Protein AF-A0A0U1D0I1-F1 (afdb_monomer_lite)

pLDDT: mean 71.62, std 20.47, range [20.83, 98.0]

Secondary structure (DSSP, 8-state):
-HHHHHHHHHHHHHHHHHHHHTTSS-HHHHHHHHHHHHHHHHHHHHHHHHHHHHHHHHHHHHHHHHHHHHHHHHHHHHH---HHHHHHHHHSPPGGGEEES-----TTPPPEEEE--SSS---EEEEETTEEEEEE--EEEEEE--TT-SSPEEEEEETTTTEEEEEET--EEEEEEETTEEEEEEEEEEEES--SS-SS-EEEE-TT----STT--S-HHHHB--S-EEE-GGG-STTSPPHHHHHHSEEEEEEEEEE---SS-SSS-EEEEEEEETTEEEEE---EEEEEEPPEE-TTS-EEE---EEEEETTTTEEEEPPTT--EEEEEEETTEEEEEEE-TT-PBP-B-TTSPBPPHHHHSB-GGGEEEEEE-TTSS-EEEEEE--GGGS-TT-EEEEEE-TT-TTS-B-TTSPBP-STTPPPEE-EEEEETTT--EEEEE--EEEEEETTEEEEEETTT-SS-EEEESS-EEEEEEEETTEEEEEEE--TTB-GGG-SSGGGG-EEEEE-----PPS-------------------------------------------------EEEEE-SEEEEE-S---TTS-EEEEEEE-HHHHHHHHTT--THHHHHHHHHHHHHHHTTTEEEE--TTTEEEETTEEEEEETTTTEEEEEETTSEEEEEEEETTEEEEEEEETTS-EEEEE---BS--HHHHHSGGG------------SSSHHHHHHHHS-HHHHH----------------

Radius of gyration: 38.82 Å; chains: 1; bounding box: 81×157×78 Å

Structure (mmCIF, N/CA/C/O backbone):
data_AF-A0A0U1D0I1-F1
#
_entry.id   AF-A0A0U1D0I1-F1
#
loop_
_atom_site.group_PDB
_atom_site.id
_atom_site.type_symbol
_atom_site.label_atom_id
_atom_site.label_alt_id
_atom_site.label_comp_id
_atom_site.label_asym_id
_atom_site.label_entity_id
_atom_site.label_seq_id
_atom_site.pdbx_PDB_ins_code
_atom_site.Cartn_x
_atom_site.Cartn_y
_atom_site.Cartn_z
_atom_site.occupancy
_atom_site.B_iso_or_equiv
_atom_site.auth_seq_id
_atom_site.auth_comp_id
_atom_site.auth_asym_id
_atom_site.auth_atom_id
_atom_site.pdbx_PDB_model_num
ATOM 1 N N . MET A 1 1 ? -3.174 -69.976 -3.940 1.00 59.50 1 MET A N 1
ATOM 2 C CA . MET A 1 1 ? -4.456 -69.662 -4.606 1.00 59.50 1 MET A CA 1
ATOM 3 C C . MET A 1 1 ? -4.276 -69.478 -6.118 1.00 59.50 1 MET A C 1
ATOM 5 O O . MET A 1 1 ? -4.795 -70.298 -6.853 1.00 59.50 1 MET A O 1
ATOM 9 N N . LEU A 1 2 ? -3.447 -68.541 -6.609 1.00 60.12 2 LEU A N 1
ATOM 10 C CA . LEU A 1 2 ? -3.150 -68.416 -8.058 1.00 60.12 2 LEU A CA 1
ATOM 11 C C . LEU A 1 2 ? -2.565 -69.691 -8.703 1.00 60.12 2 LEU A C 1
ATOM 13 O O . LEU A 1 2 ? -2.894 -70.015 -9.839 1.00 60.12 2 LEU A O 1
ATOM 17 N N . LYS A 1 3 ? -1.740 -70.445 -7.959 1.00 64.56 3 LYS A N 1
ATOM 18 C CA . LYS A 1 3 ? -1.194 -71.736 -8.410 1.00 64.56 3 LYS A CA 1
ATOM 19 C C . LYS A 1 3 ? -2.284 -72.798 -8.641 1.00 64.56 3 LYS A C 1
ATOM 21 O O . LYS A 1 3 ? -2.238 -73.474 -9.656 1.00 64.56 3 LYS A O 1
ATOM 26 N N . SER A 1 4 ? -3.299 -72.877 -7.771 1.00 72.12 4 SER A N 1
ATOM 27 C CA . SER A 1 4 ? -4.392 -73.849 -7.936 1.00 72.12 4 SER A CA 1
ATOM 28 C C . SER A 1 4 ? -5.373 -73.448 -9.040 1.00 72.12 4 SER A C 1
ATOM 30 O O . SER A 1 4 ? -5.923 -74.317 -9.701 1.00 72.12 4 SER A O 1
ATOM 32 N N . LEU A 1 5 ? -5.568 -72.144 -9.275 1.00 70.88 5 LEU A N 1
ATOM 33 C CA . LEU A 1 5 ? -6.369 -71.638 -10.399 1.00 70.88 5 LEU A CA 1
ATOM 34 C C . LEU A 1 5 ? -5.729 -71.980 -11.752 1.00 70.88 5 LEU A C 1
ATOM 36 O O . LEU A 1 5 ? -6.429 -72.353 -12.689 1.00 70.88 5 LEU A O 1
ATOM 40 N N . ARG A 1 6 ? -4.395 -71.907 -11.842 1.00 73.06 6 ARG A N 1
ATOM 41 C CA . ARG A 1 6 ? -3.652 -72.302 -13.046 1.00 73.06 6 ARG A CA 1
ATOM 42 C C . ARG A 1 6 ? -3.730 -73.810 -13.293 1.00 73.06 6 ARG A C 1
ATOM 44 O O . ARG A 1 6 ? -3.992 -74.234 -14.410 1.00 73.06 6 ARG A O 1
ATOM 51 N N . GLU A 1 7 ? -3.566 -74.611 -12.241 1.00 79.50 7 GLU A N 1
ATOM 52 C CA . GLU A 1 7 ? -3.716 -76.072 -12.312 1.00 79.50 7 GLU A CA 1
ATOM 53 C C . GLU A 1 7 ? -5.141 -76.478 -12.749 1.00 79.50 7 GLU A C 1
ATOM 55 O O . GLU A 1 7 ? -5.312 -77.417 -13.528 1.00 79.50 7 GLU A O 1
ATOM 60 N N . GLN A 1 8 ? -6.172 -75.740 -12.318 1.00 77.75 8 GLN A N 1
ATOM 61 C CA . GLN A 1 8 ? -7.556 -75.943 -12.763 1.00 77.75 8 GLN A CA 1
ATOM 62 C C . GLN A 1 8 ? -7.775 -75.579 -14.238 1.00 77.75 8 GLN A C 1
ATOM 64 O O . GLN A 1 8 ? -8.436 -76.342 -14.944 1.00 77.75 8 GLN A O 1
ATOM 69 N N . GLU A 1 9 ? -7.215 -74.464 -14.722 1.00 81.19 9 GLU A N 1
ATOM 70 C CA . GLU A 1 9 ? -7.277 -74.097 -16.146 1.00 81.19 9 GLU A CA 1
ATOM 71 C C . GLU A 1 9 ? -6.618 -75.176 -17.017 1.00 81.19 9 GLU A C 1
ATOM 73 O O . GLU A 1 9 ? -7.213 -75.651 -17.987 1.00 81.19 9 GLU A O 1
ATOM 78 N N . GLU A 1 10 ? -5.406 -75.596 -16.652 1.00 81.19 10 GLU A N 1
ATOM 79 C CA . GLU A 1 10 ? -4.642 -76.608 -17.386 1.00 81.19 10 GLU A CA 1
ATOM 80 C C . GLU A 1 10 ? -5.389 -77.951 -17.427 1.00 81.19 10 GLU A C 1
ATOM 82 O O . GLU A 1 10 ? -5.483 -78.568 -18.491 1.00 81.19 10 GLU A O 1
ATOM 87 N N . THR A 1 11 ? -6.015 -78.350 -16.315 1.00 85.00 11 THR A N 1
ATOM 88 C CA . THR A 1 11 ? -6.843 -79.566 -16.244 1.00 85.00 11 THR A CA 1
ATOM 89 C C . THR A 1 11 ? -8.072 -79.467 -17.152 1.00 85.00 11 THR A C 1
ATOM 91 O O . THR A 1 11 ? -8.322 -80.365 -17.953 1.00 85.00 11 THR A O 1
ATOM 94 N N . GLN A 1 12 ? -8.817 -78.357 -17.101 1.00 81.75 12 GLN A N 1
ATOM 95 C CA . GLN A 1 12 ? -10.022 -78.175 -17.922 1.00 81.75 12 GLN A CA 1
ATOM 96 C C . GLN A 1 12 ? -9.713 -78.145 -19.424 1.00 81.75 12 GLN A C 1
ATOM 98 O O . GLN A 1 12 ? -10.477 -78.686 -20.230 1.00 81.75 12 GLN A O 1
ATOM 103 N N . ARG A 1 13 ? -8.585 -77.540 -19.817 1.00 81.56 13 ARG A N 1
ATOM 104 C CA . ARG A 1 13 ? -8.133 -77.524 -21.217 1.00 81.56 13 ARG A CA 1
ATOM 105 C C . ARG A 1 13 ? -7.673 -78.905 -21.675 1.00 81.56 13 ARG A C 1
ATOM 107 O O . ARG A 1 13 ? -7.978 -79.293 -22.804 1.00 81.56 13 ARG A O 1
ATOM 114 N N . HIS A 1 14 ? -6.990 -79.654 -20.810 1.00 84.25 14 HIS A N 1
ATOM 115 C CA . HIS A 1 14 ? -6.584 -81.029 -21.094 1.00 84.25 14 HIS A CA 1
ATOM 116 C C . HIS A 1 14 ? -7.796 -81.955 -21.282 1.00 84.25 14 HIS A C 1
ATOM 118 O O . HIS A 1 14 ? -7.878 -82.661 -22.287 1.00 84.25 14 HIS A O 1
ATOM 124 N N . ASP A 1 15 ? -8.792 -81.875 -20.398 1.00 84.62 15 ASP A N 1
ATOM 125 C CA . ASP A 1 15 ? -10.026 -82.660 -20.510 1.00 84.62 15 ASP A CA 1
ATOM 126 C C . ASP A 1 15 ? -10.810 -82.329 -21.788 1.00 84.62 15 ASP A C 1
ATOM 128 O O . ASP A 1 15 ? -11.309 -83.228 -22.472 1.00 84.62 15 ASP A O 1
ATOM 132 N N . ALA A 1 16 ? -10.894 -81.045 -22.154 1.00 80.75 16 ALA A N 1
ATOM 133 C CA . ALA A 1 16 ? -11.527 -80.625 -23.403 1.00 80.75 16 ALA A CA 1
ATOM 134 C C . ALA A 1 16 ? -10.789 -81.185 -24.633 1.00 80.75 16 ALA A C 1
ATOM 136 O O . ALA A 1 16 ? -11.430 -81.616 -25.594 1.00 80.75 16 ALA A O 1
ATOM 137 N N . TYR A 1 17 ? -9.455 -81.217 -24.599 1.00 83.69 17 TYR A N 1
ATOM 138 C CA . TYR A 1 17 ? -8.638 -81.788 -25.668 1.00 83.69 17 TYR A CA 1
ATOM 139 C C . TYR A 1 17 ? -8.852 -83.302 -25.815 1.00 83.69 17 TYR A C 1
ATOM 141 O O . TYR A 1 17 ? -9.035 -83.794 -26.931 1.00 83.69 17 TYR A O 1
ATOM 149 N N . GLU A 1 18 ? -8.913 -84.042 -24.707 1.00 84.56 18 GLU A N 1
ATOM 150 C CA . GLU A 1 18 ? -9.157 -85.490 -24.729 1.00 84.56 18 GLU A CA 1
ATOM 151 C C . GLU A 1 18 ? -10.582 -85.850 -25.188 1.00 84.56 18 GLU A C 1
ATOM 153 O O . GLU A 1 18 ? -10.773 -86.870 -25.855 1.00 84.56 18 GLU A O 1
ATOM 158 N N . GLN A 1 19 ? -11.591 -85.026 -24.882 1.00 83.81 19 GLN A N 1
ATOM 159 C CA . GLN A 1 19 ? -12.956 -85.189 -25.418 1.00 83.81 19 GLN A CA 1
ATOM 160 C C . GLN A 1 19 ? -12.997 -84.956 -26.935 1.00 83.81 19 GLN A C 1
ATOM 162 O O . GLN A 1 19 ? -13.626 -85.717 -27.672 1.00 83.81 19 GLN A O 1
ATOM 167 N N . TYR A 1 20 ? -12.289 -83.932 -27.422 1.00 81.25 20 TYR A N 1
ATOM 168 C CA . TYR A 1 20 ? -12.196 -83.644 -28.854 1.00 81.25 20 TYR A CA 1
ATOM 169 C C . TYR A 1 20 ? -11.497 -84.769 -29.619 1.00 81.25 20 TYR A C 1
ATOM 171 O O . TYR A 1 20 ? -12.002 -85.247 -30.633 1.00 81.25 20 TYR A O 1
ATOM 179 N N . LYS A 1 21 ? -10.366 -85.250 -29.097 1.00 83.81 21 LYS A N 1
ATOM 180 C CA . LYS A 1 21 ? -9.589 -86.344 -29.693 1.00 83.81 21 LYS A CA 1
ATOM 181 C C . LYS A 1 21 ? -10.383 -87.651 -29.787 1.00 83.81 21 LYS A C 1
ATOM 183 O O . LYS A 1 21 ? -10.193 -88.408 -30.736 1.00 83.81 21 LYS A O 1
ATOM 188 N N . ARG A 1 22 ? -11.284 -87.905 -28.832 1.00 87.06 22 ARG A N 1
ATOM 189 C CA . ARG A 1 22 ? -12.217 -89.046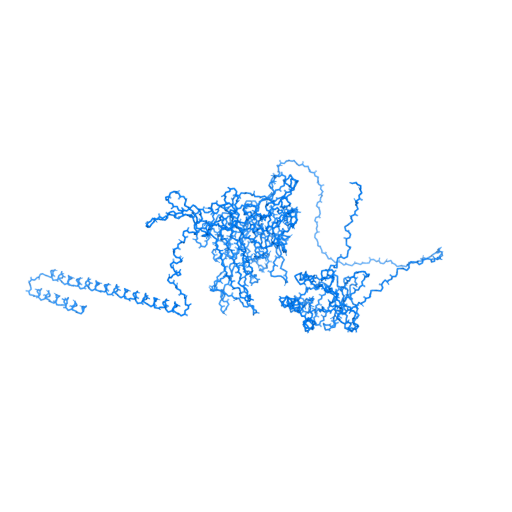 -28.840 1.00 87.06 22 ARG A CA 1
ATOM 190 C C . ARG A 1 22 ? -13.433 -88.853 -29.756 1.00 87.06 22 ARG A C 1
ATOM 192 O O . ARG A 1 22 ? -14.220 -89.782 -29.907 1.00 87.06 22 ARG A O 1
ATOM 199 N N . GLY A 1 23 ? -13.582 -87.684 -30.385 1.00 73.44 23 GLY A N 1
ATOM 200 C CA . GLY A 1 23 ? -14.716 -87.350 -31.252 1.00 73.44 23 GLY A CA 1
ATOM 201 C C . GLY A 1 23 ? -16.016 -87.056 -30.497 1.00 73.44 23 GLY A C 1
ATOM 202 O O . GLY A 1 23 ? -17.073 -86.981 -31.115 1.00 73.44 23 GLY A O 1
ATOM 203 N N . GLU A 1 24 ? -15.960 -86.889 -29.172 1.00 88.38 24 GLU A N 1
ATOM 204 C CA . GLU A 1 24 ? -17.136 -86.654 -28.319 1.00 88.38 24 GLU A CA 1
ATOM 205 C C . GLU A 1 24 ? -17.669 -85.219 -28.446 1.00 88.38 24 GLU A C 1
ATOM 207 O O . GLU A 1 24 ? -18.838 -84.949 -28.166 1.00 88.38 24 GLU A O 1
ATOM 212 N N . ILE A 1 25 ? -16.817 -84.284 -28.873 1.00 79.38 25 ILE A N 1
ATOM 213 C CA . ILE A 1 25 ? -17.166 -82.880 -29.107 1.00 79.38 25 ILE A CA 1
ATOM 214 C C . ILE A 1 25 ? -16.590 -82.392 -30.441 1.00 79.38 25 ILE A C 1
ATOM 216 O O . ILE A 1 25 ? -15.549 -82.870 -30.888 1.00 79.38 25 ILE A O 1
ATOM 220 N N . SER A 1 26 ? -17.254 -81.417 -31.072 1.00 81.81 26 SER A N 1
ATOM 221 C CA . SER A 1 26 ? -16.738 -80.752 -32.274 1.00 81.81 26 SER A CA 1
ATOM 222 C C . SER A 1 26 ? -15.538 -79.856 -31.952 1.00 81.81 26 SER A C 1
ATOM 224 O O . SER A 1 26 ? -15.344 -79.435 -30.808 1.00 81.81 26 SER A O 1
ATOM 226 N N . TYR A 1 27 ? -14.749 -79.520 -32.977 1.00 75.75 27 TYR A N 1
ATOM 227 C CA . TYR A 1 27 ? -13.619 -78.596 -32.838 1.00 75.75 27 TYR A CA 1
ATOM 228 C C . TYR A 1 27 ? -14.057 -77.223 -32.306 1.00 75.75 27 TYR A C 1
ATOM 230 O O . TYR A 1 27 ? -13.421 -76.673 -31.412 1.00 75.75 27 TYR A O 1
ATOM 238 N N . GLU A 1 28 ? -15.189 -76.704 -32.786 1.00 82.19 28 GLU A N 1
ATOM 239 C CA . GLU A 1 28 ? -15.762 -75.432 -32.324 1.00 82.19 28 GLU A CA 1
ATOM 240 C C . GLU A 1 28 ? -16.065 -75.470 -30.822 1.00 82.19 28 GLU A C 1
ATOM 242 O O . GLU A 1 28 ? -15.683 -74.563 -30.084 1.00 82.19 28 GLU A O 1
ATOM 247 N N . LYS A 1 29 ? -16.658 -76.570 -30.343 1.00 80.88 29 LYS A N 1
ATOM 248 C CA . LYS A 1 29 ? -16.994 -76.756 -28.926 1.00 80.88 29 LYS A CA 1
ATOM 249 C C . LYS A 1 29 ? -15.757 -76.977 -28.049 1.00 80.88 29 LYS A C 1
ATOM 251 O O . LYS A 1 29 ? -15.754 -76.608 -26.876 1.00 80.88 29 LYS A O 1
ATOM 256 N N . PHE A 1 30 ? -14.690 -77.552 -28.604 1.00 80.75 30 PHE A N 1
ATOM 257 C CA . PHE A 1 30 ? -13.381 -77.621 -27.951 1.00 80.75 30 PHE A CA 1
ATOM 258 C C . PHE A 1 30 ? -12.759 -76.232 -27.766 1.00 80.75 30 PHE A C 1
ATOM 260 O O . PHE A 1 30 ? -12.335 -75.898 -26.656 1.00 80.75 30 PHE A O 1
ATOM 267 N N . VAL A 1 31 ? -12.741 -75.418 -28.826 1.00 79.00 31 VAL A N 1
ATOM 268 C CA . VAL A 1 31 ? -12.220 -74.044 -28.788 1.00 79.00 31 VAL A CA 1
ATOM 269 C C . VAL A 1 31 ? -13.017 -73.199 -27.793 1.00 79.00 31 VAL A C 1
ATOM 271 O O . VAL A 1 31 ? -12.422 -72.502 -26.974 1.00 79.00 31 VAL A O 1
ATOM 274 N N . GLU A 1 32 ? -14.345 -73.321 -27.788 1.00 82.31 32 GLU A N 1
ATOM 275 C CA . GLU A 1 32 ? -15.226 -72.634 -26.837 1.00 82.31 32 GLU A CA 1
ATOM 276 C C . GLU A 1 32 ? -14.905 -72.997 -25.377 1.00 82.31 32 GLU A C 1
ATOM 278 O O . GLU A 1 32 ? -14.741 -72.107 -24.535 1.00 82.31 32 GLU A O 1
ATOM 283 N N . LYS A 1 33 ? -14.743 -74.293 -25.070 1.00 82.88 33 LYS A N 1
ATOM 284 C CA . LYS A 1 33 ? -14.368 -74.756 -23.722 1.00 82.88 33 LYS A CA 1
ATOM 285 C C . LYS A 1 33 ? -12.982 -74.261 -23.305 1.00 82.88 33 LYS A C 1
ATOM 287 O O . LYS A 1 33 ? -12.813 -73.825 -22.168 1.00 82.88 33 LYS A O 1
ATOM 292 N N . CYS A 1 34 ? -12.005 -74.295 -24.212 1.00 74.75 34 CYS A N 1
ATOM 293 C CA . CYS A 1 34 ? -10.654 -73.801 -23.940 1.00 74.75 34 CYS A CA 1
ATOM 294 C C . CYS A 1 34 ? -10.633 -72.293 -23.676 1.00 74.75 34 CYS A C 1
ATOM 296 O O . CYS A 1 34 ? -9.993 -71.852 -22.724 1.00 74.75 34 CYS A O 1
ATOM 298 N N . ASN A 1 35 ? -11.361 -71.517 -24.482 1.00 78.81 35 ASN A N 1
ATOM 299 C CA . ASN A 1 35 ? -11.471 -70.074 -24.297 1.00 78.81 35 ASN A CA 1
ATOM 300 C C . ASN A 1 35 ? -12.173 -69.744 -22.976 1.00 78.81 35 ASN A C 1
ATOM 302 O O . ASN A 1 35 ? -11.690 -68.898 -22.230 1.00 78.81 35 ASN A O 1
ATOM 306 N N . SER A 1 36 ? -13.247 -70.464 -22.640 1.00 76.56 36 SER A N 1
ATOM 307 C CA . SER A 1 36 ? -13.973 -70.279 -21.375 1.00 76.56 36 SER A CA 1
ATOM 308 C C . SER A 1 36 ? -13.090 -70.538 -20.150 1.00 76.56 36 SER A C 1
ATOM 310 O O . SER A 1 36 ? -13.133 -69.763 -19.194 1.00 76.56 36 SER A O 1
ATOM 312 N N . ALA A 1 37 ? -12.254 -71.584 -20.187 1.00 70.19 37 ALA A N 1
ATOM 313 C CA . ALA A 1 37 ? -11.308 -71.888 -19.112 1.00 70.19 37 ALA A CA 1
ATOM 314 C C . ALA A 1 37 ? -10.282 -70.754 -18.919 1.00 70.19 37 ALA A C 1
ATOM 316 O O . ALA A 1 37 ? -10.094 -70.273 -17.800 1.00 70.19 37 ALA A O 1
ATOM 317 N N . SER A 1 38 ? -9.685 -70.259 -20.009 1.00 72.06 38 SER A N 1
ATOM 318 C CA . SER A 1 38 ? -8.725 -69.148 -19.958 1.00 72.06 38 SER A CA 1
ATOM 319 C C . SER A 1 38 ? -9.370 -67.819 -19.539 1.00 72.06 38 SER A C 1
ATOM 321 O O . SER A 1 38 ? -8.767 -67.049 -18.789 1.00 72.06 38 SER A O 1
ATOM 323 N N . THR A 1 39 ? -10.611 -67.543 -19.958 1.00 72.94 39 THR A N 1
ATOM 324 C CA . THR A 1 39 ? -11.358 -66.349 -19.524 1.00 72.94 39 THR A CA 1
ATOM 325 C C . THR A 1 39 ? -11.674 -66.388 -18.027 1.00 72.94 39 THR A C 1
ATOM 327 O O . THR A 1 39 ? -11.508 -65.372 -17.351 1.00 72.94 39 THR A O 1
ATOM 330 N N . ASN A 1 40 ? -12.062 -67.545 -17.478 1.00 73.88 40 ASN A N 1
ATOM 331 C CA . ASN A 1 40 ? -12.292 -67.690 -16.037 1.00 73.88 40 ASN A CA 1
ATOM 332 C C . ASN A 1 40 ? -11.011 -67.478 -15.223 1.00 73.88 40 ASN A C 1
ATOM 334 O O . ASN A 1 40 ? -11.024 -66.683 -14.283 1.00 73.88 40 ASN A O 1
ATOM 338 N N . TYR A 1 41 ? -9.895 -68.101 -15.620 1.00 71.88 41 TYR A N 1
ATOM 339 C CA . TYR A 1 41 ? -8.601 -67.884 -14.965 1.00 71.88 41 TYR A CA 1
ATOM 340 C C . TYR A 1 41 ? -8.208 -66.400 -14.954 1.00 71.88 41 TYR A C 1
ATOM 342 O O . TYR A 1 41 ? -7.815 -65.863 -13.915 1.00 71.88 41 TYR A O 1
ATOM 350 N N . HIS A 1 42 ? -8.364 -65.714 -16.090 1.00 72.06 42 HIS A N 1
ATOM 351 C CA . HIS A 1 42 ? -8.025 -64.298 -16.206 1.00 72.06 42 HIS A CA 1
ATOM 352 C C . HIS A 1 42 ? -8.914 -63.407 -15.324 1.00 72.06 42 HIS A C 1
ATOM 354 O O . HIS A 1 42 ? -8.406 -62.545 -14.603 1.00 72.06 42 HIS A O 1
ATOM 360 N N . ASN A 1 43 ? -10.230 -63.633 -15.329 1.00 74.69 43 ASN A N 1
ATOM 361 C CA . ASN A 1 43 ? -11.176 -62.843 -14.539 1.00 74.69 43 ASN A CA 1
ATOM 362 C C . ASN A 1 43 ? -10.982 -63.048 -13.030 1.00 74.69 43 ASN A C 1
ATOM 364 O O . ASN A 1 43 ? -10.978 -62.083 -12.263 1.00 74.69 43 ASN A O 1
ATOM 368 N N . GLU A 1 44 ? -10.783 -64.291 -12.597 1.00 73.38 44 GLU A N 1
ATOM 369 C CA . GLU A 1 44 ? -10.622 -64.627 -11.183 1.00 73.38 44 GLU A CA 1
ATOM 370 C C . GLU A 1 44 ? -9.233 -64.233 -10.656 1.00 73.38 44 GLU A C 1
ATOM 372 O O . GLU A 1 44 ? -9.112 -63.709 -9.546 1.00 73.38 44 GLU A O 1
ATOM 377 N N . GLY A 1 45 ? -8.197 -64.354 -11.494 1.00 71.06 45 GLY A N 1
ATOM 378 C CA . GLY A 1 45 ? -6.862 -63.820 -11.227 1.00 71.06 45 GLY A CA 1
ATOM 379 C C . GLY A 1 45 ? -6.857 -62.297 -11.068 1.00 71.06 45 GLY A C 1
ATOM 380 O O . GLY A 1 45 ? -6.293 -61.788 -10.098 1.00 71.06 45 GLY A O 1
ATOM 381 N N . LYS A 1 46 ? -7.548 -61.567 -11.955 1.00 73.31 46 LYS A N 1
ATOM 382 C CA . LYS A 1 46 ? -7.697 -60.104 -11.866 1.00 73.31 46 LYS A CA 1
ATOM 383 C C . LYS A 1 46 ? -8.461 -59.680 -10.609 1.00 73.31 46 LYS A C 1
ATOM 385 O O . LYS A 1 46 ? -8.050 -58.745 -9.927 1.00 73.31 46 LYS A O 1
ATOM 390 N N . ARG A 1 47 ? -9.534 -60.394 -10.255 1.00 75.31 47 ARG A N 1
ATOM 391 C CA . ARG A 1 47 ? -10.304 -60.141 -9.026 1.00 75.31 47 ARG A CA 1
ATOM 392 C C . ARG A 1 47 ? -9.458 -60.339 -7.763 1.00 75.31 47 ARG A C 1
ATOM 394 O O . ARG A 1 47 ? -9.527 -59.513 -6.857 1.00 75.31 47 ARG A O 1
ATOM 401 N N . LEU A 1 48 ? -8.661 -61.407 -7.697 1.00 74.31 48 LEU A N 1
ATOM 402 C CA . LEU A 1 48 ? -7.768 -61.673 -6.561 1.00 74.31 48 LEU A CA 1
ATOM 403 C C . LEU A 1 48 ? -6.631 -60.654 -6.458 1.00 74.31 48 LEU A C 1
ATOM 405 O O . LEU A 1 48 ? -6.279 -60.247 -5.351 1.00 74.31 48 LEU A O 1
ATOM 409 N N . TYR A 1 49 ? -6.072 -60.237 -7.596 1.00 69.44 49 TYR A N 1
ATOM 410 C CA . TYR A 1 49 ? -5.053 -59.193 -7.651 1.00 69.44 49 TYR A CA 1
ATOM 411 C C . TYR A 1 49 ? -5.591 -57.870 -7.093 1.00 69.44 49 TYR A C 1
ATOM 413 O O . TYR A 1 49 ? -5.014 -57.344 -6.144 1.00 69.44 49 TYR A O 1
ATOM 421 N N . ASN A 1 50 ? -6.751 -57.414 -7.579 1.00 68.94 50 ASN A N 1
ATOM 422 C CA . ASN A 1 50 ? -7.394 -56.192 -7.092 1.00 68.94 50 ASN A CA 1
ATOM 423 C C . ASN A 1 50 ? -7.714 -56.271 -5.591 1.00 68.94 50 ASN A C 1
ATOM 425 O O . ASN A 1 50 ? -7.324 -55.389 -4.842 1.00 68.94 50 ASN A O 1
ATOM 429 N N . ALA A 1 51 ? -8.305 -57.374 -5.116 1.00 67.75 51 ALA A N 1
ATOM 430 C CA . ALA A 1 51 ? -8.617 -57.542 -3.693 1.00 67.75 51 ALA A CA 1
ATOM 431 C C . ALA A 1 51 ? -7.367 -57.538 -2.789 1.00 67.75 51 ALA A C 1
ATOM 433 O O . ALA A 1 51 ? -7.422 -57.116 -1.634 1.00 67.75 51 ALA A O 1
ATOM 434 N N . THR A 1 52 ? -6.230 -58.021 -3.297 1.00 68.75 52 THR A N 1
ATOM 435 C CA . THR A 1 52 ? -4.954 -57.987 -2.567 1.00 68.75 52 THR A CA 1
ATOM 436 C C . THR A 1 52 ? -4.369 -56.578 -2.555 1.00 68.75 52 THR A C 1
ATOM 438 O O . THR A 1 52 ? -3.817 -56.159 -1.540 1.00 68.75 52 THR A O 1
ATOM 441 N N . GLN A 1 53 ? -4.512 -55.845 -3.659 1.00 66.19 53 GLN A N 1
ATOM 442 C CA . GLN A 1 53 ? -4.066 -54.463 -3.785 1.00 66.19 53 GLN A CA 1
ATOM 443 C C . GLN A 1 53 ? -4.888 -53.528 -2.890 1.00 66.19 53 GLN A C 1
ATOM 445 O O . GLN A 1 53 ? -4.298 -52.738 -2.160 1.00 66.19 53 GLN A O 1
ATOM 450 N N . ASP A 1 54 ? -6.209 -53.700 -2.837 1.00 67.44 54 ASP A N 1
ATOM 451 C CA . ASP A 1 54 ? -7.096 -52.959 -1.931 1.00 67.44 54 ASP A CA 1
ATOM 452 C C . ASP A 1 54 ? -6.718 -53.214 -0.467 1.00 67.44 54 ASP A C 1
ATOM 454 O O . ASP A 1 54 ? -6.548 -52.281 0.314 1.00 67.44 54 ASP A O 1
ATOM 458 N N . LYS A 1 55 ? -6.483 -54.481 -0.103 1.00 68.56 55 LYS A N 1
ATOM 459 C CA . LYS A 1 55 ? -6.066 -54.857 1.253 1.00 68.56 55 LYS A CA 1
ATOM 460 C C . LYS A 1 55 ? -4.678 -54.322 1.617 1.00 68.56 55 LYS A C 1
ATOM 462 O O . LYS A 1 55 ? -4.444 -53.983 2.773 1.00 68.56 55 LYS A O 1
ATOM 467 N N . TYR A 1 56 ? -3.756 -54.267 0.656 1.00 62.47 56 TYR A N 1
ATOM 468 C CA . TYR A 1 56 ? -2.424 -53.695 0.852 1.00 62.47 56 TYR A CA 1
ATOM 469 C C . TYR A 1 56 ? -2.487 -52.180 1.060 1.00 62.47 56 TYR A C 1
ATOM 471 O O . TYR A 1 56 ? -1.843 -51.676 1.975 1.00 62.47 56 TYR A O 1
ATOM 479 N N . THR A 1 57 ? -3.284 -51.472 0.257 1.00 60.88 57 THR A N 1
ATOM 480 C CA . THR A 1 57 ? -3.533 -50.033 0.424 1.00 60.88 57 THR A CA 1
ATOM 481 C C . THR A 1 57 ? -4.142 -49.757 1.796 1.00 60.88 57 THR A C 1
ATOM 483 O O . THR A 1 57 ? -3.587 -48.975 2.554 1.00 60.88 57 THR A O 1
ATOM 486 N N . GLN A 1 58 ? -5.168 -50.516 2.185 1.00 69.94 58 GLN A N 1
ATOM 487 C CA . GLN A 1 58 ? -5.816 -50.380 3.490 1.00 69.94 58 GLN A CA 1
ATOM 488 C C . GLN A 1 58 ? -4.849 -50.621 4.667 1.00 69.94 58 GLN A C 1
ATOM 490 O O . GLN A 1 58 ? -4.842 -49.868 5.631 1.00 69.94 58 GLN A O 1
ATOM 495 N N . LEU A 1 59 ? -3.973 -51.630 4.573 1.00 66.00 59 LEU A N 1
ATOM 496 C CA . LEU A 1 59 ? -2.925 -51.887 5.572 1.00 66.00 59 LEU A CA 1
ATOM 497 C C . LEU A 1 59 ? -1.857 -50.788 5.627 1.00 66.00 59 LEU A C 1
ATOM 499 O O . LEU A 1 59 ? -1.305 -50.528 6.696 1.00 66.00 59 LEU A O 1
ATOM 503 N N . LYS A 1 60 ? -1.520 -50.195 4.480 1.00 59.19 60 LYS A N 1
ATOM 504 C CA . LYS A 1 60 ? -0.557 -49.096 4.383 1.00 59.19 60 LYS A CA 1
ATOM 505 C C . LYS A 1 60 ? -1.122 -47.833 5.033 1.00 59.19 60 LYS A C 1
ATOM 507 O O . LYS A 1 60 ? -0.395 -47.194 5.790 1.00 59.19 60 LYS A O 1
ATOM 512 N N . ASP A 1 61 ? -2.387 -47.528 4.771 1.00 64.50 61 ASP A N 1
ATOM 513 C CA . ASP A 1 61 ? -3.089 -46.379 5.343 1.00 64.50 61 ASP A CA 1
ATOM 514 C C . ASP A 1 61 ? -3.250 -46.558 6.864 1.00 64.50 61 ASP A C 1
ATOM 516 O O . ASP A 1 61 ? -2.801 -45.707 7.625 1.00 64.50 61 ASP A O 1
ATOM 520 N N . ASP A 1 62 ? -3.686 -47.738 7.331 1.00 74.00 62 ASP A N 1
ATOM 521 C CA . ASP A 1 62 ? -3.756 -48.074 8.766 1.00 74.00 62 ASP A CA 1
ATOM 522 C C . ASP A 1 62 ? -2.400 -47.931 9.492 1.00 74.00 62 ASP A C 1
ATOM 524 O O . ASP A 1 62 ? -2.337 -47.583 10.677 1.00 74.00 62 ASP A O 1
ATOM 528 N N . LEU A 1 63 ? -1.293 -48.277 8.823 1.00 62.53 63 LEU A N 1
ATOM 529 C CA . LEU A 1 63 ? 0.054 -48.174 9.390 1.00 62.53 63 LEU A CA 1
ATOM 530 C C . LEU A 1 63 ? 0.533 -46.719 9.441 1.00 62.53 63 LEU A C 1
ATOM 532 O O . LEU A 1 63 ? 1.196 -46.327 10.408 1.00 62.53 63 LEU A O 1
ATOM 536 N N . LEU A 1 64 ? 0.208 -45.937 8.411 1.00 60.16 64 LEU A N 1
ATOM 537 C CA . LEU A 1 64 ? 0.482 -44.507 8.354 1.00 60.16 64 LEU A CA 1
ATOM 538 C C . LEU A 1 64 ? -0.277 -43.783 9.471 1.00 60.16 64 LEU A C 1
ATOM 540 O O . LEU A 1 64 ? 0.362 -43.106 10.274 1.00 60.16 64 LEU A O 1
ATOM 544 N N . ASP A 1 65 ? -1.579 -44.033 9.608 1.00 70.94 65 ASP A N 1
ATOM 545 C CA . ASP A 1 65 ? -2.430 -43.446 10.650 1.00 70.94 65 ASP A CA 1
ATOM 546 C C . ASP A 1 65 ? -1.928 -43.795 12.053 1.00 70.94 65 ASP A C 1
ATOM 548 O O . ASP A 1 65 ? -1.803 -42.930 12.919 1.00 70.94 65 ASP A O 1
ATOM 552 N N . LYS A 1 66 ? -1.540 -45.055 12.292 1.00 73.31 66 LYS A N 1
ATOM 553 C CA . LYS A 1 66 ? -0.941 -45.459 13.578 1.00 73.31 66 LYS A CA 1
ATOM 554 C C . LYS A 1 66 ? 0.372 -44.744 13.872 1.00 73.31 66 LYS A C 1
ATOM 556 O O . LYS A 1 66 ? 0.632 -44.422 15.029 1.00 73.31 66 LYS A O 1
ATOM 561 N N . THR A 1 67 ? 1.203 -44.540 12.854 1.00 65.19 67 THR A N 1
ATOM 562 C CA . THR A 1 67 ? 2.510 -43.886 12.995 1.00 65.19 67 THR A CA 1
ATOM 563 C C . THR A 1 67 ? 2.339 -42.390 13.247 1.00 65.19 67 THR A C 1
ATOM 565 O O . THR A 1 67 ? 3.005 -41.848 14.127 1.00 65.19 67 THR A O 1
ATOM 568 N N . ILE A 1 68 ? 1.401 -41.747 12.543 1.00 66.69 68 ILE A N 1
ATOM 569 C CA . ILE A 1 68 ? 0.991 -40.362 12.787 1.00 66.69 68 ILE A CA 1
ATOM 570 C C . ILE A 1 68 ? 0.478 -40.235 14.223 1.00 66.69 68 ILE A C 1
ATOM 572 O O . ILE A 1 68 ? 1.062 -39.483 14.995 1.00 66.69 68 ILE A O 1
ATOM 576 N N . ASN A 1 69 ? -0.502 -41.040 14.640 1.00 74.00 69 ASN A N 1
ATOM 577 C CA . ASN A 1 69 ? -1.091 -40.963 15.985 1.00 74.00 69 ASN A CA 1
ATOM 578 C C . ASN A 1 69 ? -0.073 -41.223 17.107 1.00 74.00 69 ASN A C 1
ATOM 580 O O . ASN A 1 69 ? -0.106 -40.567 18.149 1.00 74.00 69 ASN A O 1
ATOM 584 N N . ALA A 1 70 ? 0.864 -42.155 16.905 1.00 75.38 70 ALA A N 1
ATOM 585 C CA . ALA A 1 70 ? 1.957 -42.380 17.849 1.00 75.38 70 ALA A CA 1
ATOM 586 C C . ALA A 1 70 ? 2.897 -41.164 17.939 1.00 75.38 70 ALA A C 1
ATOM 588 O O . ALA A 1 70 ? 3.284 -40.777 19.042 1.00 75.38 70 ALA A O 1
ATOM 589 N N . GLY A 1 71 ? 3.220 -40.541 16.800 1.00 69.19 71 GLY A N 1
ATOM 590 C CA . GLY A 1 71 ? 3.996 -39.302 16.738 1.00 69.19 71 GLY A CA 1
ATOM 591 C C . GLY A 1 71 ? 3.285 -38.127 17.413 1.00 69.19 71 GLY A C 1
ATOM 592 O O . GLY A 1 71 ? 3.890 -37.454 18.243 1.00 69.19 71 GLY A O 1
ATOM 593 N N . LEU A 1 72 ? 1.990 -37.929 17.141 1.00 71.50 72 LEU A N 1
ATOM 594 C CA . LEU A 1 72 ? 1.163 -36.887 17.767 1.00 71.50 72 LEU A CA 1
ATOM 595 C C . LEU A 1 72 ? 1.122 -37.056 19.291 1.00 71.50 72 LEU A C 1
ATOM 597 O O . LEU A 1 72 ? 1.339 -36.098 20.033 1.00 71.50 72 LEU A O 1
ATOM 601 N N . LYS A 1 73 ? 0.934 -38.291 19.772 1.00 78.19 73 LYS A N 1
ATOM 602 C CA . LYS A 1 73 ? 0.971 -38.603 21.206 1.00 78.19 73 LYS A CA 1
ATOM 603 C C . LYS A 1 73 ? 2.335 -38.301 21.827 1.00 78.19 73 LYS A C 1
ATOM 605 O O . LYS A 1 73 ? 2.396 -37.726 22.910 1.00 78.19 73 LYS A O 1
ATOM 610 N N . GLN A 1 74 ? 3.424 -38.652 21.145 1.00 76.88 74 GLN A N 1
ATOM 611 C CA . GLN A 1 74 ? 4.774 -38.362 21.621 1.00 76.88 74 GLN A CA 1
ATOM 612 C C . GLN A 1 74 ? 5.039 -36.852 21.696 1.00 76.88 74 GLN A C 1
ATOM 614 O O . GLN A 1 74 ? 5.608 -36.390 22.684 1.00 76.88 74 GLN A O 1
ATOM 619 N N . VAL A 1 75 ? 4.608 -36.076 20.698 1.00 67.81 75 VAL A N 1
ATOM 620 C CA . VAL A 1 75 ? 4.699 -34.604 20.698 1.00 67.81 75 VAL A CA 1
ATOM 621 C C . VAL A 1 75 ? 3.916 -34.017 21.875 1.00 67.81 75 VAL A C 1
ATOM 623 O O . VAL A 1 75 ? 4.459 -33.204 22.624 1.00 67.81 75 VAL A O 1
ATOM 626 N N . LYS A 1 76 ? 2.696 -34.501 22.124 1.00 78.31 76 LYS A N 1
ATOM 627 C CA . LYS A 1 76 ? 1.889 -34.100 23.284 1.00 78.31 76 LYS A CA 1
ATOM 628 C C . LYS A 1 76 ? 2.580 -34.408 24.611 1.00 78.31 76 LYS A C 1
ATOM 630 O O . LYS A 1 76 ? 2.629 -33.551 25.484 1.00 78.31 76 LYS A O 1
ATOM 635 N N . GLU A 1 77 ? 3.156 -35.597 24.765 1.00 79.69 77 GLU A N 1
ATOM 636 C CA . GLU A 1 77 ? 3.836 -36.005 26.003 1.00 79.69 77 GLU A CA 1
ATOM 637 C C . GLU A 1 77 ? 5.170 -35.276 26.234 1.00 79.69 77 GLU A C 1
ATOM 639 O O . GLU A 1 77 ? 5.535 -35.021 27.380 1.00 79.69 77 GLU A O 1
ATOM 644 N N . THR A 1 78 ? 5.909 -34.941 25.172 1.00 70.62 78 THR A N 1
ATOM 645 C CA . THR A 1 78 ? 7.258 -34.352 25.284 1.00 70.62 78 THR A CA 1
ATOM 646 C C . THR A 1 78 ? 7.275 -32.830 25.236 1.00 70.62 78 THR A C 1
ATOM 648 O O . THR A 1 78 ? 8.112 -32.217 25.895 1.00 70.62 78 THR A O 1
ATOM 651 N N . GLN A 1 79 ? 6.370 -32.219 24.473 1.00 67.00 79 GLN A N 1
ATOM 652 C CA . GLN A 1 79 ? 6.327 -30.773 24.241 1.00 67.00 79 GLN A CA 1
ATOM 653 C C . GLN A 1 79 ? 5.068 -30.117 24.816 1.00 67.00 79 GLN A C 1
ATOM 655 O O . GLN A 1 79 ? 4.962 -28.896 24.783 1.00 67.00 79 GLN A O 1
ATOM 660 N N . ASN A 1 80 ? 4.125 -30.899 25.361 1.00 78.25 80 ASN A N 1
ATOM 661 C CA . ASN A 1 80 ? 2.819 -30.417 25.821 1.00 78.25 80 ASN A CA 1
ATOM 662 C C . ASN A 1 80 ? 1.999 -29.730 24.707 1.00 78.25 80 ASN A C 1
ATOM 664 O O . ASN A 1 80 ? 1.192 -28.843 24.978 1.00 78.25 80 ASN A O 1
ATOM 668 N N . ILE A 1 81 ? 2.210 -30.141 23.450 1.00 63.16 81 ILE A N 1
ATOM 669 C CA . ILE A 1 81 ? 1.506 -29.624 22.269 1.00 63.16 81 ILE A CA 1
ATOM 670 C C . ILE A 1 81 ? 0.453 -30.645 21.832 1.00 63.16 81 ILE A C 1
ATOM 672 O O . ILE A 1 81 ? 0.779 -31.753 21.405 1.00 63.16 81 ILE A O 1
ATOM 676 N N . ASP A 1 82 ? -0.821 -30.274 21.937 1.00 73.88 82 ASP A N 1
ATOM 677 C CA . ASP A 1 82 ? -1.954 -31.127 21.583 1.00 73.88 82 ASP A CA 1
ATOM 678 C C . ASP A 1 82 ? -2.388 -30.882 20.135 1.00 73.88 82 ASP A C 1
ATOM 680 O O . ASP A 1 82 ? -3.321 -30.132 19.868 1.00 73.88 82 ASP A O 1
ATOM 684 N N . VAL A 1 83 ? -1.672 -31.488 19.189 1.00 59.94 83 VAL A N 1
ATOM 685 C CA . VAL A 1 83 ? -1.874 -31.251 17.750 1.00 59.94 83 VAL A CA 1
ATOM 686 C C . VAL A 1 83 ? -3.289 -31.622 17.289 1.00 59.94 83 VAL A C 1
ATOM 688 O O . VAL A 1 83 ? -3.825 -30.947 16.420 1.00 59.94 83 VAL A O 1
ATOM 691 N N . GLU A 1 84 ? -3.927 -32.641 17.877 1.00 64.50 84 GLU A N 1
ATOM 692 C CA . GLU A 1 84 ? -5.333 -32.970 17.575 1.00 64.50 84 GLU A CA 1
ATOM 693 C C . GLU A 1 84 ? -6.269 -31.838 17.999 1.00 64.50 84 GLU A C 1
ATOM 695 O O . GLU A 1 84 ? -7.083 -31.393 17.198 1.00 64.50 84 GLU A O 1
ATOM 700 N N . LYS A 1 85 ? -6.093 -31.305 19.214 1.00 62.84 85 LYS A N 1
ATOM 701 C CA . LYS A 1 85 ? -6.847 -30.140 19.694 1.00 62.84 85 LYS A CA 1
ATOM 702 C C . LYS A 1 85 ? -6.575 -28.899 18.845 1.00 62.84 85 LYS A C 1
ATOM 704 O O . LYS A 1 85 ? -7.505 -28.167 18.542 1.00 62.84 85 LYS A O 1
ATOM 709 N N . MET A 1 86 ? -5.328 -28.685 18.419 1.00 51.56 86 MET A N 1
ATOM 710 C CA . MET A 1 86 ? -4.978 -27.595 17.503 1.00 51.56 86 MET A CA 1
ATOM 711 C C . MET A 1 86 ? -5.668 -27.763 16.147 1.00 51.56 86 MET A C 1
ATOM 713 O O . MET A 1 86 ? -6.220 -26.803 15.632 1.00 51.56 86 MET A O 1
ATOM 717 N N . LEU A 1 87 ? -5.683 -28.969 15.573 1.00 53.06 87 LEU A N 1
ATOM 718 C CA . LEU A 1 87 ? -6.380 -29.247 14.314 1.00 53.06 87 LEU A CA 1
ATOM 719 C C . LEU A 1 87 ? -7.903 -29.106 14.461 1.00 53.06 87 LEU A C 1
ATOM 721 O O . LEU A 1 87 ? -8.547 -28.569 13.565 1.00 53.06 87 LEU A O 1
ATOM 725 N N . GLU A 1 88 ? -8.482 -29.533 15.585 1.00 54.50 88 GLU A N 1
ATOM 726 C CA . GLU A 1 88 ? -9.895 -29.295 15.904 1.00 54.50 88 GLU A CA 1
ATOM 727 C C . GLU A 1 88 ? -10.205 -27.797 16.029 1.00 54.50 88 GLU A C 1
ATOM 729 O O . GLU A 1 88 ? -11.203 -27.341 15.476 1.00 54.50 88 GLU A O 1
ATOM 734 N N . GLU A 1 89 ? -9.353 -27.018 16.697 1.00 47.72 89 GLU A N 1
ATOM 735 C CA . GLU A 1 89 ? -9.465 -25.553 16.785 1.00 47.72 89 GLU A CA 1
ATOM 736 C C . GLU A 1 89 ? -9.239 -24.870 15.422 1.00 47.72 89 GLU A C 1
ATOM 738 O O . GLU A 1 89 ? -9.832 -23.832 15.154 1.00 47.72 89 GLU A O 1
ATOM 743 N N . MET A 1 90 ? -8.447 -25.466 14.523 1.00 45.22 90 MET A N 1
ATOM 744 C CA . MET A 1 90 ? -8.237 -24.968 13.156 1.00 45.22 90 MET A CA 1
ATOM 745 C C . MET A 1 90 ? -9.418 -25.249 12.212 1.00 45.22 90 MET A C 1
ATOM 747 O O . MET A 1 90 ? -9.547 -24.576 11.190 1.00 45.22 90 MET A O 1
ATOM 751 N N . VAL A 1 91 ? -10.260 -26.246 12.509 1.00 55.69 91 VAL A N 1
ATOM 752 C CA . VAL A 1 91 ? -11.403 -26.647 11.662 1.00 55.69 91 VAL A CA 1
ATOM 753 C C . VAL A 1 91 ? -12.739 -26.135 12.218 1.00 55.69 91 VAL A C 1
ATOM 755 O O . VAL A 1 91 ? -13.678 -25.914 11.450 1.00 55.69 91 VAL A O 1
ATOM 758 N N . ASN A 1 92 ? -12.834 -25.912 13.531 1.00 63.91 92 ASN A N 1
ATOM 759 C CA . ASN A 1 92 ? -14.035 -25.408 14.190 1.00 63.91 92 ASN A CA 1
ATOM 760 C C . ASN A 1 92 ? -13.982 -23.886 14.352 1.00 63.91 92 ASN A C 1
ATOM 762 O O . ASN A 1 92 ? -13.103 -23.341 15.008 1.00 63.91 92 ASN A O 1
ATOM 766 N N . ILE A 1 93 ? -14.983 -23.198 13.812 1.00 67.19 93 ILE A N 1
ATOM 767 C CA . ILE A 1 93 ? -15.154 -21.760 14.015 1.00 67.19 93 ILE A CA 1
ATOM 768 C C . ILE A 1 93 ? -15.884 -21.554 15.343 1.00 67.19 93 ILE A C 1
ATOM 770 O O . ILE A 1 93 ? -17.029 -21.994 15.473 1.00 67.19 93 ILE A O 1
ATOM 774 N N . ASP A 1 94 ? -15.252 -20.878 16.310 1.00 70.50 94 ASP A N 1
ATOM 775 C CA . ASP A 1 94 ? -15.947 -20.429 17.521 1.00 70.50 94 ASP A CA 1
ATOM 776 C C . ASP A 1 94 ? -17.053 -19.436 17.112 1.00 70.50 94 ASP A C 1
ATOM 778 O O . ASP A 1 94 ? -16.759 -18.384 16.541 1.00 70.50 94 ASP A O 1
ATOM 782 N N . PRO A 1 95 ? -18.331 -19.731 17.393 1.00 70.25 95 PRO A N 1
ATOM 783 C CA . PRO A 1 95 ? -19.447 -18.850 17.071 1.00 70.25 95 PRO A CA 1
ATOM 784 C C . PRO A 1 95 ? -19.348 -17.447 17.685 1.00 70.25 95 PRO A C 1
ATOM 786 O O . PRO A 1 95 ? -19.968 -16.521 17.167 1.00 70.25 95 PRO A O 1
ATOM 789 N N . ASN A 1 96 ? -18.575 -17.269 18.762 1.00 67.50 96 ASN A N 1
ATOM 790 C CA . ASN A 1 96 ? -18.300 -15.954 19.352 1.00 67.50 96 ASN A CA 1
ATOM 791 C C . ASN A 1 96 ? -17.379 -15.086 18.475 1.00 67.50 96 ASN A C 1
ATOM 793 O O . ASN A 1 96 ? -17.330 -13.871 18.652 1.00 67.50 96 ASN A O 1
ATOM 797 N N . LEU A 1 97 ? -16.663 -15.691 17.522 1.00 68.81 97 LEU A N 1
ATOM 798 C CA . LEU A 1 97 ? -15.865 -14.989 16.512 1.00 68.81 97 LEU A CA 1
ATOM 799 C C . LEU A 1 97 ? -16.718 -14.518 15.325 1.00 68.81 97 LEU A C 1
ATOM 801 O O . LEU A 1 97 ? -16.181 -13.974 14.361 1.00 68.81 97 LEU A O 1
ATOM 805 N N . ILE A 1 98 ? -18.039 -14.724 15.379 1.00 73.00 98 ILE A N 1
ATOM 806 C CA . ILE A 1 98 ? -18.972 -14.241 14.369 1.00 73.00 98 ILE A CA 1
ATOM 807 C C . ILE A 1 98 ? -19.519 -12.884 14.817 1.00 73.00 98 ILE A C 1
ATOM 809 O O . ILE A 1 98 ? -20.260 -12.784 15.797 1.00 73.00 98 ILE A O 1
ATOM 813 N N . ARG A 1 99 ? -19.166 -11.826 14.088 1.00 68.94 99 ARG A N 1
ATOM 814 C CA . ARG A 1 99 ? -19.695 -10.476 14.293 1.00 68.94 99 ARG A CA 1
ATOM 815 C C . ARG A 1 99 ? -21.148 -10.427 13.820 1.00 68.94 99 ARG A C 1
ATOM 817 O O . ARG A 1 99 ? -21.437 -10.830 12.697 1.00 68.94 99 ARG A O 1
ATOM 824 N N . GLY A 1 100 ? -22.067 -9.969 14.669 1.00 65.75 100 GLY A N 1
ATOM 825 C CA . GLY A 1 100 ? -23.484 -9.839 14.321 1.00 65.75 100 GLY A CA 1
ATOM 826 C C . GLY A 1 100 ? -24.436 -10.267 15.436 1.00 65.75 100 GLY A C 1
ATOM 827 O O . GLY A 1 100 ? -24.099 -10.252 16.620 1.00 65.75 100 GLY A O 1
ATOM 828 N N . ALA A 1 101 ? -25.666 -10.620 15.058 1.00 59.66 101 ALA A N 1
ATOM 829 C CA . ALA A 1 101 ? -26.669 -11.089 16.008 1.00 59.66 101 ALA A CA 1
ATOM 830 C C . ALA A 1 101 ? -26.303 -12.480 16.546 1.00 59.66 101 ALA A C 1
ATOM 832 O O . ALA A 1 101 ? -25.742 -13.305 15.829 1.00 59.66 101 ALA A O 1
ATOM 833 N N . HIS A 1 102 ? -26.673 -12.766 17.799 1.00 66.50 102 HIS A N 1
ATOM 834 C CA . HIS A 1 102 ? -26.430 -14.074 18.404 1.00 66.50 102 HIS A CA 1
ATOM 835 C C . HIS A 1 102 ? -26.997 -15.200 17.528 1.00 66.50 102 HIS A C 1
ATOM 837 O O . HIS A 1 102 ? -28.209 -15.283 17.295 1.00 66.50 102 HIS A O 1
ATOM 843 N N . ILE A 1 103 ? -26.114 -16.077 17.053 1.00 68.50 103 ILE A N 1
ATOM 844 C CA . ILE A 1 103 ? -26.496 -17.203 16.212 1.00 68.50 103 ILE A CA 1
ATOM 845 C C . ILE A 1 103 ? -26.971 -18.331 17.113 1.00 68.50 103 ILE A C 1
ATOM 847 O O . ILE A 1 103 ? -26.198 -18.929 17.855 1.00 68.50 103 ILE A O 1
ATOM 851 N N . ASN A 1 104 ? -28.260 -18.650 17.022 1.00 67.50 104 ASN A N 1
ATOM 852 C CA . ASN A 1 104 ? -28.804 -19.812 17.703 1.00 67.50 104 ASN A CA 1
ATOM 853 C C . ASN A 1 104 ? -28.370 -21.084 16.961 1.00 67.50 104 ASN A C 1
ATOM 855 O O . ASN A 1 104 ? -28.924 -21.434 15.912 1.00 67.50 104 ASN A O 1
ATOM 859 N N . LEU A 1 105 ? -27.340 -21.740 17.487 1.00 69.00 105 LEU A N 1
ATOM 860 C CA . LEU A 1 105 ? -26.773 -22.947 16.901 1.00 69.00 105 LEU A CA 1
ATOM 861 C C . LEU A 1 105 ? -27.650 -24.147 17.230 1.00 69.00 105 LEU A C 1
ATOM 863 O O . LEU A 1 105 ? -28.017 -24.387 18.378 1.00 69.00 105 LEU A O 1
ATOM 867 N N . GLN A 1 106 ? -27.962 -24.923 16.199 1.00 74.75 106 GLN A N 1
ATOM 868 C CA . GLN A 1 106 ? -28.650 -26.198 16.326 1.00 74.75 106 GLN A CA 1
ATOM 869 C C . GLN A 1 106 ? -27.766 -27.272 15.712 1.00 74.75 106 GLN A C 1
ATOM 871 O O . GLN A 1 106 ? -27.273 -27.109 14.595 1.00 74.75 106 GLN A O 1
ATOM 876 N N . GLU A 1 107 ? -27.568 -28.363 16.443 1.00 76.56 107 GLU A N 1
ATOM 877 C CA . GLU A 1 107 ? -26.785 -29.499 15.968 1.00 76.56 107 GLU A CA 1
ATOM 878 C C . GLU A 1 107 ? -27.327 -30.003 14.618 1.00 76.56 107 GLU A C 1
ATOM 880 O O . GLU A 1 107 ? -28.535 -30.167 14.435 1.00 76.56 107 GLU A O 1
ATOM 885 N N . GLY A 1 108 ? -26.432 -30.200 13.646 1.00 75.62 108 GLY A N 1
ATOM 886 C CA . GLY A 1 108 ? -26.776 -30.646 12.292 1.00 75.62 108 GLY A CA 1
ATOM 887 C C . GLY A 1 108 ? -27.335 -29.567 11.355 1.00 75.62 108 GLY A C 1
ATOM 888 O O . GLY A 1 108 ? -27.588 -29.864 10.185 1.00 75.62 108 GLY A O 1
ATOM 889 N N . LYS A 1 109 ? -27.515 -28.320 11.813 1.00 80.94 109 LYS A N 1
ATOM 890 C CA . LYS A 1 109 ? -27.918 -27.206 10.944 1.00 80.94 109 LYS A CA 1
ATOM 891 C C . LYS A 1 109 ? -26.748 -26.769 10.060 1.00 80.94 109 LYS A C 1
ATOM 893 O O . LYS A 1 109 ? -25.665 -26.474 10.553 1.00 80.94 109 LYS A O 1
ATOM 898 N N . VAL A 1 110 ? -26.983 -26.713 8.750 1.00 80.88 110 VAL A N 1
ATOM 899 C CA . VAL A 1 110 ? -25.991 -26.276 7.758 1.00 80.88 110 VAL A CA 1
ATOM 900 C C . VAL A 1 110 ? -26.245 -24.817 7.400 1.00 80.88 110 VAL A C 1
ATOM 902 O O . VAL A 1 110 ? -27.354 -24.462 7.001 1.00 80.88 110 VAL A O 1
ATOM 905 N N . PHE A 1 111 ? -25.210 -23.989 7.514 1.00 82.81 111 PHE A N 1
ATOM 906 C CA . PHE A 1 111 ? -25.222 -22.593 7.081 1.00 82.81 111 PHE A CA 1
ATOM 907 C C . PHE A 1 111 ? -24.493 -22.444 5.745 1.00 82.81 111 PHE A C 1
ATOM 909 O O . PHE A 1 111 ? -23.610 -23.236 5.415 1.00 82.81 111 PHE A O 1
ATOM 916 N N . SER A 1 112 ? -24.852 -21.422 4.973 1.00 84.12 112 SER A N 1
ATOM 917 C CA . SER A 1 112 ? -24.117 -21.061 3.754 1.00 84.12 112 SER A CA 1
ATOM 918 C C . SER A 1 112 ? -23.166 -19.900 4.020 1.00 84.12 112 SER A C 1
ATOM 920 O O . SER A 1 112 ? -23.499 -19.009 4.797 1.00 84.12 112 SER A O 1
ATOM 922 N N . ILE A 1 113 ? -22.012 -19.891 3.352 1.00 84.06 113 ILE A N 1
ATOM 923 C CA . ILE A 1 113 ? -21.015 -18.818 3.439 1.00 84.06 113 ILE A CA 1
ATOM 924 C C . ILE A 1 113 ? -20.957 -18.092 2.094 1.00 84.06 113 ILE A C 1
ATOM 926 O O . ILE A 1 113 ? -21.036 -18.732 1.042 1.00 84.06 113 ILE A O 1
ATOM 930 N N . LYS A 1 114 ? -20.830 -16.764 2.123 1.00 82.38 114 LYS A N 1
ATOM 931 C CA . LYS A 1 114 ? -20.618 -15.928 0.934 1.00 82.38 114 LYS A CA 1
ATOM 932 C C . LYS A 1 114 ? -19.485 -14.937 1.189 1.00 82.38 114 LYS A C 1
ATOM 934 O O . LYS A 1 114 ? -19.455 -14.320 2.249 1.00 82.38 114 LYS A O 1
ATOM 939 N N . ALA A 1 115 ? -18.609 -14.766 0.203 1.00 82.12 115 ALA A N 1
ATOM 940 C CA . ALA A 1 115 ? -17.692 -13.634 0.127 1.00 82.12 115 ALA A CA 1
ATOM 941 C C . ALA A 1 115 ? -18.399 -12.509 -0.637 1.00 82.12 115 ALA A C 1
ATOM 943 O O . ALA A 1 115 ? -18.882 -12.747 -1.746 1.00 82.12 115 ALA A O 1
ATOM 944 N N . LEU A 1 116 ? -18.546 -11.340 -0.014 1.00 74.88 116 LEU A N 1
ATOM 945 C CA . LEU A 1 116 ? -19.358 -10.240 -0.557 1.00 74.88 116 LEU A CA 1
ATOM 946 C C . LEU A 1 116 ? -18.543 -9.012 -0.975 1.00 74.88 116 LEU A C 1
ATOM 948 O O . LEU A 1 116 ? -19.124 -8.112 -1.569 1.00 74.88 116 LEU A O 1
ATOM 952 N N . GLY A 1 117 ? -17.242 -8.976 -0.675 1.00 79.75 117 GLY A N 1
ATOM 953 C CA . GLY A 1 117 ? -16.401 -7.825 -0.992 1.00 79.75 117 GLY A CA 1
ATOM 954 C C . GLY A 1 117 ? -16.086 -7.677 -2.484 1.00 79.75 117 GLY A C 1
ATOM 955 O O . GLY A 1 117 ? -16.047 -8.665 -3.225 1.00 79.75 117 GLY A O 1
ATOM 956 N N . HIS A 1 118 ? -15.847 -6.440 -2.917 1.00 79.06 118 HIS A N 1
ATOM 957 C CA . HIS A 1 118 ? -15.511 -6.063 -4.289 1.00 79.06 118 HIS A CA 1
ATOM 958 C C . HIS A 1 118 ? -13.987 -5.918 -4.465 1.00 79.06 118 HIS A C 1
ATOM 960 O O . HIS A 1 118 ? -13.485 -4.842 -4.759 1.00 79.06 118 HIS A O 1
ATOM 966 N N . GLY A 1 119 ? -13.257 -7.029 -4.344 1.00 82.94 119 GLY A N 1
ATOM 967 C CA . GLY A 1 119 ? -11.805 -7.085 -4.528 1.00 82.94 119 GLY A CA 1
ATOM 968 C C . GLY A 1 119 ? -11.257 -8.495 -4.293 1.00 82.94 119 GLY A C 1
ATOM 969 O O . GLY A 1 119 ? -12.018 -9.457 -4.171 1.00 82.94 119 GLY A O 1
ATOM 970 N N . ASP A 1 120 ? -9.935 -8.624 -4.188 1.00 81.94 120 ASP A N 1
ATOM 971 C CA . ASP A 1 120 ? -9.255 -9.898 -3.907 1.00 81.94 120 ASP A CA 1
ATOM 972 C C . ASP A 1 120 ? -9.404 -10.339 -2.435 1.00 81.94 120 ASP A C 1
ATOM 974 O O . ASP A 1 120 ? -9.147 -11.498 -2.101 1.00 81.94 120 ASP A O 1
ATOM 978 N N . MET A 1 121 ? -9.829 -9.436 -1.542 1.00 82.00 121 MET A N 1
ATOM 979 C CA . MET A 1 121 ? -10.130 -9.719 -0.133 1.00 82.00 121 MET A CA 1
ATOM 980 C C . MET A 1 121 ? -11.483 -9.121 0.253 1.00 82.00 121 MET A C 1
ATOM 982 O O . MET A 1 121 ? -11.757 -7.967 -0.063 1.00 82.00 121 MET A O 1
ATOM 986 N N . GLY A 1 122 ? -12.292 -9.877 0.995 1.00 82.75 122 GLY A N 1
ATOM 987 C CA . GLY A 1 122 ? -13.587 -9.426 1.502 1.00 82.75 122 GLY A CA 1
ATOM 988 C C . GLY A 1 122 ? -14.082 -10.295 2.654 1.00 82.75 122 GLY A C 1
ATOM 989 O O . GLY A 1 122 ? -13.556 -11.388 2.887 1.00 82.75 122 GLY A O 1
ATOM 990 N N . ALA A 1 123 ? -15.095 -9.820 3.378 1.00 83.75 123 ALA A N 1
ATOM 991 C CA . ALA A 1 123 ? -15.636 -10.554 4.516 1.00 83.75 123 ALA A CA 1
ATOM 992 C C . ALA A 1 123 ? -16.333 -11.854 4.109 1.00 83.75 123 ALA A C 1
ATOM 994 O O . ALA A 1 123 ? -17.043 -11.943 3.100 1.00 83.75 123 ALA A O 1
ATOM 995 N N . LEU A 1 124 ? -16.183 -12.855 4.975 1.00 84.69 124 LEU A N 1
ATOM 996 C CA . LEU A 1 124 ? -16.910 -14.114 4.899 1.00 84.69 124 LEU A CA 1
ATOM 997 C C . LEU A 1 124 ? -18.177 -14.012 5.745 1.00 84.69 124 LEU A C 1
ATOM 999 O O . LEU A 1 124 ? -18.157 -14.143 6.967 1.00 84.69 124 LEU A O 1
ATOM 1003 N N . SER A 1 125 ? -19.296 -13.784 5.069 1.00 84.44 125 SER A N 1
ATOM 1004 C CA . SER A 1 125 ? -20.616 -13.679 5.685 1.00 84.44 125 SER A CA 1
ATOM 1005 C C . SER A 1 125 ? -21.291 -15.046 5.794 1.00 84.44 125 SER A C 1
ATOM 1007 O O . SER A 1 125 ? -21.310 -15.820 4.833 1.00 84.44 125 SER A O 1
ATOM 1009 N N . ILE A 1 126 ? -21.912 -15.317 6.938 1.00 83.88 126 ILE A N 1
ATOM 1010 C CA . ILE A 1 126 ? -22.666 -16.541 7.230 1.00 83.88 126 ILE A CA 1
ATOM 1011 C C . ILE A 1 126 ? -24.161 -16.274 7.056 1.00 83.88 126 ILE A C 1
ATOM 1013 O O . ILE A 1 126 ? -24.682 -15.252 7.500 1.00 83.88 126 ILE A O 1
ATOM 1017 N N . TYR A 1 127 ? -24.864 -17.218 6.437 1.00 84.56 127 TYR A N 1
ATOM 1018 C CA . TYR A 1 127 ? -26.280 -17.123 6.101 1.00 84.56 127 TYR A CA 1
ATOM 1019 C C . TYR A 1 127 ? -27.079 -18.359 6.527 1.00 84.56 127 TYR A C 1
ATOM 1021 O O . TYR A 1 127 ? -26.636 -19.496 6.342 1.00 84.56 127 TYR A O 1
ATOM 1029 N N . ASP A 1 128 ? -28.311 -18.124 6.982 1.00 86.12 128 ASP A N 1
ATOM 1030 C CA . ASP A 1 128 ? -29.387 -19.117 7.075 1.00 86.12 128 ASP A CA 1
ATOM 1031 C C . ASP A 1 128 ? -30.384 -18.877 5.933 1.00 86.12 128 ASP A C 1
ATOM 1033 O O . ASP A 1 128 ? -31.193 -17.942 5.961 1.00 86.12 128 ASP A O 1
ATOM 1037 N N . GLY A 1 129 ? -30.266 -19.666 4.864 1.00 84.62 129 GLY A N 1
ATOM 1038 C CA . GLY A 1 129 ? -30.967 -19.400 3.610 1.00 84.62 129 GLY A CA 1
ATOM 1039 C C . GLY A 1 129 ? -30.554 -18.049 3.009 1.00 84.62 129 GLY A C 1
ATOM 1040 O O . GLY A 1 129 ? -29.424 -17.881 2.559 1.00 84.62 129 GLY A O 1
ATOM 1041 N N . ASN A 1 130 ? -31.475 -17.081 2.996 1.00 86.06 130 ASN A N 1
ATOM 1042 C CA . ASN A 1 130 ? -31.226 -15.725 2.486 1.00 86.06 130 ASN A CA 1
ATOM 1043 C C . ASN A 1 130 ? -30.947 -14.694 3.592 1.00 86.06 130 ASN A C 1
ATOM 1045 O O . ASN A 1 130 ? -30.677 -13.535 3.283 1.00 86.06 130 ASN A O 1
ATOM 1049 N N . THR A 1 131 ? -31.003 -15.096 4.862 1.00 85.19 131 THR A N 1
ATOM 1050 C CA . THR A 1 131 ? -30.801 -14.200 6.004 1.00 85.19 131 THR A CA 1
ATOM 1051 C C . THR A 1 131 ? -29.337 -14.215 6.420 1.00 85.19 131 THR A C 1
ATOM 1053 O O . THR A 1 131 ? -28.827 -15.272 6.788 1.00 85.19 131 THR A O 1
ATOM 1056 N N . LYS A 1 132 ? -28.662 -13.059 6.376 1.00 84.44 132 LYS A N 1
ATOM 1057 C CA . LYS A 1 132 ? -27.301 -12.900 6.913 1.00 84.44 132 LYS A CA 1
ATOM 1058 C C . LYS A 1 132 ? -27.367 -12.999 8.437 1.00 84.44 132 LYS A C 1
ATOM 1060 O O . LYS A 1 132 ? -28.148 -12.287 9.063 1.00 84.44 132 LYS A O 1
ATOM 1065 N N . LEU A 1 133 ? -26.601 -13.919 9.007 1.00 79.75 133 LEU A N 1
ATOM 1066 C CA . LEU A 1 133 ? -26.515 -14.141 10.450 1.00 79.75 133 LEU A CA 1
ATOM 1067 C C . LEU A 1 133 ? -25.399 -13.310 11.085 1.00 79.75 133 LEU A C 1
ATOM 1069 O O . LEU A 1 133 ? -25.561 -12.811 12.193 1.00 79.75 133 LEU A O 1
ATOM 1073 N N . GLY A 1 134 ? -24.290 -13.166 10.365 1.00 79.38 134 GLY A N 1
ATOM 1074 C CA . GLY A 1 134 ? -23.112 -12.441 10.812 1.00 79.38 134 GLY A CA 1
ATOM 1075 C C . GLY A 1 134 ? -21.925 -12.679 9.887 1.00 79.38 134 GLY A C 1
ATOM 1076 O O . GLY A 1 134 ? -22.082 -13.236 8.797 1.00 79.38 134 GLY A O 1
ATOM 1077 N N . GLU A 1 135 ? -20.747 -12.268 10.327 1.00 82.50 135 GLU A N 1
ATOM 1078 C CA . GLU A 1 135 ? -19.494 -12.307 9.572 1.00 82.50 135 GLU A CA 1
ATOM 1079 C C . GLU A 1 135 ? -18.385 -12.932 10.399 1.00 82.50 135 GLU A C 1
ATOM 1081 O O . GLU A 1 135 ? -18.294 -12.689 11.599 1.00 82.50 135 GLU A O 1
ATOM 1086 N N . LEU A 1 136 ? -17.527 -13.726 9.765 1.00 80.69 136 LEU A N 1
ATOM 1087 C CA . LEU A 1 136 ? -16.307 -14.190 10.413 1.00 80.69 136 LEU A CA 1
ATOM 1088 C C . LEU A 1 136 ? -15.401 -12.997 10.703 1.00 80.69 136 LEU A C 1
ATOM 1090 O O . LEU A 1 136 ? -15.156 -12.180 9.815 1.00 80.69 136 LEU A O 1
ATOM 1094 N N . SER A 1 137 ? -14.912 -12.914 11.939 1.00 78.69 137 SER A N 1
ATOM 1095 C CA . SER A 1 137 ? -13.985 -11.863 12.343 1.00 78.69 137 SER A CA 1
ATOM 1096 C C . SER A 1 137 ? -12.737 -11.854 11.454 1.00 78.69 137 SER A C 1
ATOM 1098 O O . SER A 1 137 ? -12.129 -12.895 11.207 1.00 78.69 137 SER A O 1
ATOM 1100 N N . SER A 1 138 ? -12.366 -10.661 10.987 1.00 81.12 138 SER A N 1
ATOM 1101 C CA . SER A 1 138 ? -11.099 -10.378 10.303 1.00 81.12 138 SER A CA 1
ATOM 1102 C C . SER A 1 138 ? -10.011 -9.864 11.247 1.00 81.12 138 SER A C 1
ATOM 1104 O O . SER A 1 138 ? -8.928 -9.495 10.793 1.00 81.12 138 SER A O 1
ATOM 1106 N N . GLU A 1 139 ? -10.320 -9.808 12.541 1.00 82.38 139 GLU A N 1
ATOM 1107 C CA . GLU A 1 139 ? -9.498 -9.204 13.578 1.00 82.38 139 GLU A CA 1
ATOM 1108 C C . GLU A 1 139 ? -8.780 -10.296 14.373 1.00 82.38 139 GLU A C 1
ATOM 1110 O O . GLU A 1 139 ? -9.349 -11.346 14.682 1.00 82.38 139 GLU A O 1
ATOM 1115 N N . SER A 1 140 ? -7.531 -10.043 14.749 1.00 80.06 140 SER A N 1
ATOM 1116 C CA . SER A 1 140 ? -6.779 -10.923 15.637 1.00 80.06 140 SER A CA 1
ATOM 1117 C C . SER A 1 140 ? -5.876 -10.118 16.564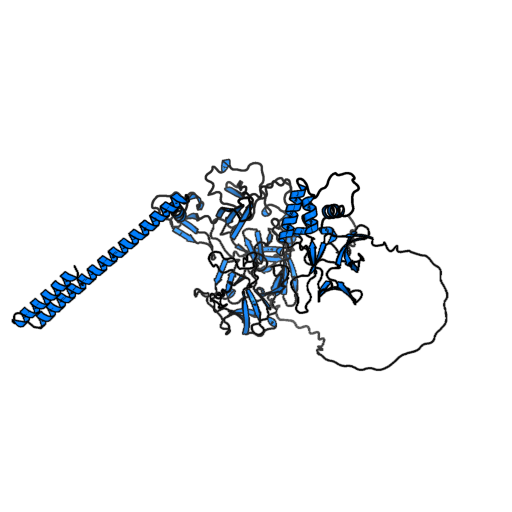 1.00 80.06 140 SER A C 1
ATOM 1119 O O . SER A 1 140 ? -5.316 -9.099 16.174 1.00 80.06 140 SER A O 1
ATOM 1121 N N . GLY A 1 141 ? -5.748 -10.574 17.810 1.00 81.00 141 GLY A N 1
ATOM 1122 C CA . GLY A 1 141 ? -4.859 -9.984 18.804 1.00 81.00 141 GLY A CA 1
ATOM 1123 C C . GLY A 1 141 ? -4.024 -11.069 19.467 1.00 81.00 141 GLY A C 1
ATOM 1124 O O . GLY A 1 141 ? -4.580 -12.042 19.980 1.00 81.00 141 GLY A O 1
ATOM 1125 N N . PHE A 1 142 ? -2.703 -10.926 19.463 1.00 81.31 142 PHE A N 1
ATOM 1126 C CA . PHE A 1 142 ? -1.796 -11.920 20.036 1.00 81.31 142 PHE A CA 1
ATOM 1127 C C . PHE A 1 142 ? -0.530 -11.282 20.606 1.00 81.31 142 PHE A C 1
ATOM 1129 O O . PHE A 1 142 ? -0.091 -10.216 20.183 1.00 81.31 142 PHE A O 1
ATOM 1136 N N . PHE A 1 143 ? 0.077 -11.956 21.582 1.00 80.00 143 PHE A N 1
ATOM 1137 C CA . PHE A 1 143 ? 1.388 -11.582 22.100 1.00 80.00 143 PHE A CA 1
ATOM 1138 C C . PHE A 1 143 ? 2.479 -12.261 21.279 1.00 80.00 143 PHE A C 1
ATOM 1140 O O . PHE A 1 143 ? 2.425 -13.466 21.022 1.00 80.00 143 PHE A O 1
ATOM 1147 N N . LYS A 1 144 ? 3.478 -11.483 20.874 1.00 78.50 144 LYS A N 1
ATOM 1148 C CA . LYS A 1 144 ? 4.653 -11.954 20.151 1.00 78.50 144 LYS A CA 1
ATOM 1149 C C . LYS A 1 144 ? 5.905 -11.501 20.888 1.00 78.50 144 LYS A C 1
ATOM 1151 O O . LYS A 1 144 ? 6.092 -10.315 21.139 1.00 78.50 144 LYS A O 1
ATOM 1156 N N . GLN A 1 145 ? 6.792 -12.442 21.195 1.00 71.56 145 GLN A N 1
ATOM 1157 C CA . GLN A 1 145 ? 8.143 -12.109 21.633 1.00 71.56 145 GLN A CA 1
ATOM 1158 C C . GLN A 1 145 ? 9.003 -11.833 20.395 1.00 71.56 145 GLN A C 1
ATOM 1160 O O . GLN A 1 145 ? 9.256 -12.736 19.595 1.00 71.56 145 GLN A O 1
ATOM 1165 N N . VAL A 1 146 ? 9.413 -10.579 20.206 1.00 63.06 146 VAL A N 1
ATOM 1166 C CA . VAL A 1 146 ? 10.328 -10.195 19.124 1.00 63.06 146 VAL A CA 1
ATOM 1167 C C . VAL A 1 146 ? 11.760 -10.518 19.547 1.00 63.06 146 VAL A C 1
ATOM 1169 O O . VAL A 1 146 ? 12.160 -10.260 20.683 1.00 63.06 146 VAL A O 1
ATOM 1172 N N . GLU A 1 147 ? 12.541 -11.112 18.643 1.00 47.81 147 GLU A N 1
ATOM 1173 C CA . GLU A 1 147 ? 13.937 -11.458 18.912 1.00 47.81 147 GLU A CA 1
ATOM 1174 C C . GLU A 1 147 ? 14.738 -10.200 19.293 1.00 47.81 147 GLU A C 1
ATOM 1176 O O . GLU A 1 147 ? 14.712 -9.195 18.589 1.00 47.81 147 GLU A O 1
ATOM 1181 N N . GLY A 1 148 ? 15.415 -10.242 20.445 1.00 52.66 148 GLY A N 1
ATOM 1182 C CA . GLY A 1 148 ? 16.147 -9.098 21.001 1.00 52.66 148 GLY A CA 1
ATOM 1183 C C . GLY A 1 148 ? 15.346 -8.201 21.955 1.00 52.66 148 GLY A C 1
ATOM 1184 O O . GLY A 1 148 ? 15.955 -7.385 22.647 1.00 52.66 148 GLY A O 1
ATOM 1185 N N . GLN A 1 149 ? 14.025 -8.372 22.076 1.00 56.91 149 GLN A N 1
ATOM 1186 C CA . GLN A 1 149 ? 13.207 -7.646 23.055 1.00 56.91 149 GLN A CA 1
ATOM 1187 C C . GLN A 1 149 ? 12.998 -8.449 24.349 1.00 56.91 149 GLN A C 1
ATOM 1189 O O . GLN A 1 149 ? 12.875 -9.674 24.355 1.00 56.91 149 GLN A O 1
ATOM 1194 N N . THR A 1 150 ? 12.960 -7.740 25.481 1.00 61.84 150 THR A N 1
ATOM 1195 C CA . THR A 1 150 ? 12.785 -8.344 26.817 1.00 61.84 150 THR A CA 1
ATOM 1196 C C . THR A 1 150 ? 11.323 -8.491 27.234 1.00 61.84 150 THR A C 1
ATOM 1198 O O . THR A 1 150 ? 11.035 -9.228 28.177 1.00 61.84 150 THR A O 1
ATOM 1201 N N . LYS A 1 151 ? 10.406 -7.803 26.550 1.00 68.00 151 LYS A N 1
ATOM 1202 C CA . LYS A 1 151 ? 8.963 -7.837 26.802 1.00 68.00 151 LYS A CA 1
ATOM 1203 C C . LYS A 1 151 ? 8.248 -8.392 25.578 1.00 68.00 151 LYS A C 1
ATOM 1205 O O . LYS A 1 151 ? 8.705 -8.203 24.457 1.00 68.00 151 LYS A O 1
ATOM 1210 N N . GLU A 1 152 ? 7.138 -9.080 25.810 1.00 77.88 152 GLU A N 1
ATOM 1211 C CA . GLU A 1 152 ? 6.231 -9.468 24.735 1.00 77.88 152 GLU A CA 1
ATOM 1212 C C . GLU A 1 152 ? 5.524 -8.220 24.196 1.00 77.88 152 GLU A C 1
ATOM 1214 O O . GLU A 1 152 ? 5.061 -7.372 24.964 1.00 77.88 152 GLU A O 1
ATOM 1219 N N . THR A 1 153 ? 5.437 -8.115 22.877 1.00 81.38 153 THR A N 1
ATOM 1220 C CA . THR A 1 153 ? 4.681 -7.073 22.184 1.00 81.38 153 THR A CA 1
ATOM 1221 C C . THR A 1 153 ? 3.294 -7.614 21.897 1.00 81.38 153 THR A C 1
ATOM 1223 O O . THR A 1 153 ? 3.150 -8.715 21.359 1.00 81.38 153 THR A O 1
ATOM 1226 N N . PHE A 1 154 ? 2.261 -6.860 22.255 1.00 83.62 154 PHE A N 1
ATOM 1227 C CA . PHE A 1 154 ? 0.910 -7.169 21.816 1.00 83.62 154 PHE A CA 1
ATOM 1228 C C . PHE A 1 154 ? 0.714 -6.626 20.406 1.00 83.62 154 PHE A C 1
ATOM 1230 O O . PHE A 1 154 ? 0.907 -5.435 20.170 1.00 83.62 154 PHE A O 1
ATOM 1237 N N . VAL A 1 155 ? 0.340 -7.500 19.481 1.00 83.75 155 VAL A N 1
ATOM 1238 C CA . VAL A 1 155 ? 0.038 -7.157 18.095 1.00 83.75 155 VAL A CA 1
ATOM 1239 C C . VAL A 1 155 ? -1.459 -7.318 17.891 1.00 83.75 155 VAL A C 1
ATOM 1241 O O . VAL A 1 155 ? -2.015 -8.367 18.222 1.00 83.75 155 VAL A O 1
ATOM 1244 N N . PHE A 1 156 ? -2.099 -6.285 17.353 1.00 85.12 156 PHE A N 1
ATOM 1245 C CA . PHE A 1 156 ? -3.474 -6.348 16.876 1.00 85.12 156 PHE A CA 1
ATOM 1246 C C . PHE A 1 156 ? -3.493 -6.128 15.368 1.00 85.12 156 PHE A C 1
ATOM 1248 O O . PHE A 1 156 ? -2.912 -5.165 14.867 1.00 85.12 156 PHE A O 1
ATOM 1255 N N . GLU A 1 157 ? -4.178 -7.004 14.648 1.00 84.94 157 GLU A N 1
ATOM 1256 C CA . GLU A 1 157 ? -4.277 -6.979 13.194 1.00 84.94 157 GLU A CA 1
ATOM 1257 C C . GLU A 1 157 ? -5.742 -7.026 12.780 1.00 84.94 157 GLU A C 1
ATOM 1259 O O . GLU A 1 157 ? -6.513 -7.829 13.308 1.00 84.94 157 GLU A O 1
ATOM 1264 N N . ASP A 1 158 ? -6.110 -6.209 11.797 1.00 84.50 158 ASP A N 1
ATOM 1265 C CA . ASP A 1 158 ? -7.361 -6.361 11.063 1.00 84.50 158 ASP A CA 1
ATOM 1266 C C . ASP A 1 158 ? -7.056 -6.483 9.571 1.00 84.50 158 ASP A C 1
ATOM 1268 O O . ASP A 1 158 ? -6.646 -5.529 8.898 1.00 84.50 158 ASP A O 1
ATOM 1272 N N . ILE A 1 159 ? -7.252 -7.695 9.056 1.00 79.56 159 ILE A N 1
ATOM 1273 C CA . ILE A 1 159 ? -6.857 -8.067 7.696 1.00 79.56 159 ILE A CA 1
ATOM 1274 C C . ILE A 1 159 ? -7.675 -7.293 6.657 1.00 79.56 159 ILE A C 1
ATOM 1276 O O . ILE A 1 159 ? -7.135 -6.914 5.618 1.00 79.56 159 ILE A O 1
ATOM 1280 N N . LEU A 1 160 ? -8.957 -7.012 6.922 1.00 81.44 160 LEU A N 1
ATOM 1281 C CA . LEU A 1 160 ? -9.807 -6.293 5.964 1.00 81.44 160 LEU A CA 1
ATOM 1282 C C . LEU A 1 160 ? -9.472 -4.803 5.915 1.00 81.44 160 LEU A C 1
ATOM 1284 O O . LEU A 1 160 ? -9.470 -4.219 4.831 1.00 81.44 160 LEU A O 1
ATOM 1288 N N . HIS A 1 161 ? -9.096 -4.220 7.054 1.00 78.50 161 HIS A N 1
ATOM 1289 C CA . HIS A 1 161 ? -8.543 -2.868 7.109 1.00 78.50 161 HIS A CA 1
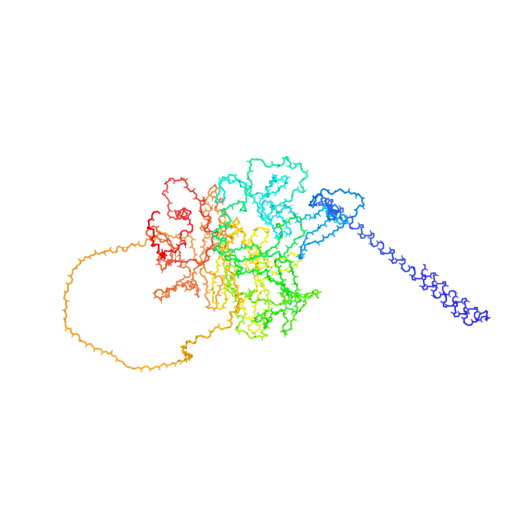ATOM 1290 C C . HIS A 1 161 ? -7.116 -2.787 6.542 1.00 78.50 161 HIS A C 1
ATOM 1292 O O . HIS A 1 161 ? -6.661 -1.690 6.211 1.00 78.50 161 HIS A O 1
ATOM 1298 N N . ASN A 1 162 ? -6.416 -3.918 6.382 1.00 75.31 162 ASN A N 1
ATOM 1299 C CA . ASN A 1 162 ? -5.002 -3.995 6.001 1.00 75.31 162 ASN A CA 1
ATOM 1300 C C . ASN A 1 162 ? -4.127 -3.092 6.893 1.00 75.31 162 ASN A C 1
ATOM 1302 O O . ASN A 1 162 ? -3.315 -2.305 6.403 1.00 75.31 162 ASN A O 1
ATOM 1306 N N . LEU A 1 163 ? -4.381 -3.150 8.203 1.00 74.75 163 LEU A N 1
ATOM 1307 C CA . LEU A 1 163 ? -3.713 -2.361 9.234 1.00 74.75 163 LEU A CA 1
ATOM 1308 C C . LEU A 1 163 ? -3.333 -3.279 10.400 1.00 74.75 163 LEU A C 1
ATOM 1310 O O . LEU A 1 163 ? -4.118 -4.133 10.820 1.00 74.75 163 LEU A O 1
ATOM 1314 N N . ASN A 1 164 ? -2.127 -3.089 10.929 1.00 77.69 164 ASN A N 1
ATOM 1315 C CA . ASN A 1 164 ? -1.677 -3.718 12.163 1.00 77.69 164 ASN A CA 1
ATOM 1316 C C . ASN A 1 164 ? -1.131 -2.657 13.117 1.00 77.69 164 ASN A C 1
ATOM 1318 O O . ASN A 1 164 ? -0.646 -1.609 12.696 1.00 77.69 164 ASN A O 1
ATOM 1322 N N . THR A 1 165 ? -1.249 -2.919 14.412 1.00 76.88 165 THR A N 1
ATOM 1323 C CA . THR A 1 165 ? -0.712 -2.058 15.466 1.00 76.88 165 THR A CA 1
ATOM 1324 C C . THR A 1 165 ? -0.014 -2.893 16.516 1.00 76.88 165 THR A C 1
ATOM 1326 O O . THR A 1 165 ? -0.345 -4.060 16.738 1.00 76.88 165 THR A O 1
ATOM 1329 N N . GLN A 1 166 ? 0.999 -2.295 17.133 1.00 79.31 166 GLN A N 1
ATOM 1330 C CA . GLN A 1 166 ? 1.876 -2.965 18.079 1.00 79.31 166 GLN A CA 1
ATOM 1331 C C . GLN A 1 166 ? 1.975 -2.133 19.350 1.00 79.31 166 GLN A C 1
ATOM 1333 O O . GLN A 1 166 ? 2.122 -0.914 19.290 1.00 79.31 166 GLN A O 1
ATOM 1338 N N . TYR A 1 167 ? 1.895 -2.806 20.492 1.00 76.62 167 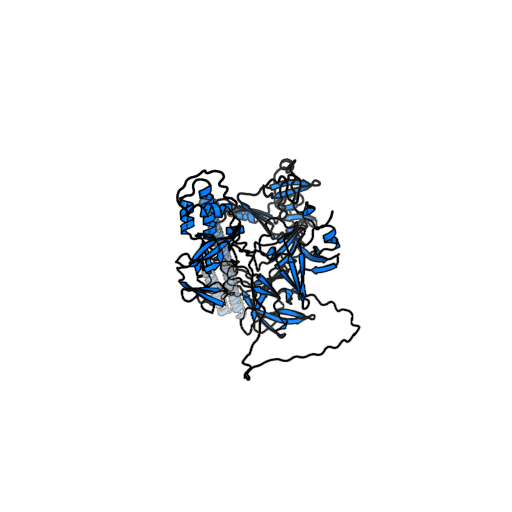TYR A N 1
ATOM 1339 C CA . TYR A 1 167 ? 1.929 -2.194 21.812 1.00 76.62 167 TYR A CA 1
ATOM 1340 C C . TYR A 1 167 ? 2.933 -2.930 22.699 1.00 76.62 167 TYR A C 1
ATOM 1342 O O . TYR A 1 167 ? 2.781 -4.125 22.984 1.00 76.62 167 TYR A O 1
ATOM 1350 N N . ASP A 1 168 ? 3.958 -2.219 23.161 1.00 73.44 168 ASP A N 1
ATOM 1351 C CA . ASP A 1 168 ? 5.010 -2.787 24.002 1.00 73.44 168 ASP A CA 1
ATOM 1352 C C . ASP A 1 168 ? 4.473 -3.198 25.379 1.00 73.44 168 ASP A C 1
ATOM 1354 O O . ASP A 1 168 ? 4.016 -2.375 26.171 1.00 73.44 168 ASP A O 1
ATOM 1358 N N . GLY A 1 169 ? 4.557 -4.491 25.707 1.00 68.31 169 GLY A N 1
ATOM 1359 C CA . GLY A 1 169 ? 4.100 -5.032 26.989 1.00 68.31 169 GLY A CA 1
ATOM 1360 C C . GLY A 1 169 ? 2.580 -5.193 27.134 1.00 68.31 169 GLY A C 1
ATOM 1361 O O . GLY A 1 169 ? 2.150 -5.780 28.128 1.00 68.31 169 GLY A O 1
ATOM 1362 N N . GLY A 1 170 ? 1.777 -4.724 26.170 1.00 73.25 170 GLY A N 1
ATOM 1363 C CA . GLY A 1 170 ? 0.316 -4.872 26.145 1.00 73.25 170 GLY A CA 1
ATOM 1364 C C . GLY A 1 170 ? -0.438 -3.610 25.713 1.00 73.25 170 GLY A C 1
ATOM 1365 O O . GLY A 1 170 ? 0.092 -2.507 25.796 1.00 73.25 170 GLY A O 1
ATOM 1366 N N . ALA A 1 171 ? -1.697 -3.772 25.293 1.00 77.25 171 ALA A N 1
ATOM 1367 C CA . ALA A 1 171 ? -2.610 -2.670 24.976 1.00 77.25 171 ALA A CA 1
ATOM 1368 C C . ALA A 1 171 ? -3.719 -2.534 26.029 1.00 77.25 171 ALA A C 1
ATOM 1370 O O . ALA A 1 171 ? -4.190 -3.530 26.587 1.00 77.25 171 ALA A O 1
ATOM 1371 N N . TYR A 1 172 ? -4.184 -1.307 26.264 1.00 81.44 172 TYR A N 1
ATOM 1372 C CA . TYR A 1 172 ? -5.407 -1.065 27.023 1.00 81.44 172 TYR A CA 1
ATOM 1373 C C . TYR A 1 172 ? -6.592 -0.990 26.060 1.00 81.44 172 TYR A C 1
ATOM 1375 O O . TYR A 1 172 ? -6.525 -0.323 25.032 1.00 81.44 172 TYR A O 1
ATOM 1383 N N . MET A 1 173 ? -7.693 -1.649 26.414 1.00 85.69 173 MET A N 1
ATOM 1384 C CA . MET A 1 173 ? -8.946 -1.582 25.668 1.00 85.69 173 MET A CA 1
ATOM 1385 C C . MET A 1 173 ? -10.032 -0.997 26.565 1.00 85.69 173 MET A C 1
ATOM 1387 O O . MET A 1 173 ? -10.246 -1.478 27.682 1.00 85.69 173 MET A O 1
ATOM 1391 N N . ALA A 1 174 ? -10.718 0.030 26.080 1.00 86.75 174 ALA A N 1
ATOM 1392 C CA . ALA A 1 174 ? -11.838 0.655 26.767 1.00 86.75 174 ALA A CA 1
ATOM 1393 C C . ALA A 1 174 ? -13.157 0.292 26.082 1.00 86.75 174 ALA A C 1
ATOM 1395 O O . ALA A 1 174 ? -13.218 0.204 24.858 1.00 86.75 174 ALA A O 1
ATOM 1396 N N . ILE A 1 175 ? -14.211 0.100 26.881 1.00 88.62 175 ILE A N 1
ATOM 1397 C CA . ILE A 1 175 ? -15.572 -0.135 26.391 1.00 88.62 175 ILE A CA 1
ATOM 1398 C C . ILE A 1 175 ? -16.423 1.089 26.711 1.00 88.62 175 ILE A C 1
ATOM 1400 O O . ILE A 1 175 ? -16.566 1.465 27.877 1.00 88.62 175 ILE A O 1
ATOM 1404 N N . THR A 1 176 ? -17.018 1.690 25.688 1.00 87.75 176 THR A N 1
ATOM 1405 C CA . THR A 1 176 ? -17.989 2.783 25.820 1.00 87.75 176 THR A CA 1
ATOM 1406 C C . THR A 1 176 ? -19.346 2.358 25.268 1.00 87.75 176 THR A C 1
ATOM 1408 O O . THR A 1 176 ? -19.500 1.289 24.668 1.00 87.75 176 THR A O 1
ATOM 1411 N N . LYS A 1 177 ? -20.375 3.172 25.529 1.00 87.25 177 LYS A N 1
ATOM 1412 C CA . LYS A 1 177 ? -21.728 2.952 25.012 1.00 87.25 177 LYS A CA 1
ATOM 1413 C C . LYS A 1 177 ? -22.267 4.237 24.410 1.00 87.25 177 LYS A C 1
ATOM 1415 O O . LYS A 1 177 ? -22.591 5.175 25.137 1.00 87.25 177 LYS A O 1
ATOM 1420 N N . GLU A 1 178 ? -22.400 4.248 23.094 1.00 79.69 178 GLU A N 1
ATOM 1421 C CA . GLU A 1 178 ? -22.840 5.394 22.304 1.00 79.69 178 GLU A CA 1
ATOM 1422 C C . GLU A 1 178 ? -24.126 5.030 21.569 1.00 79.69 178 GLU A C 1
ATOM 1424 O O . GLU A 1 178 ? -24.220 3.989 20.926 1.00 79.69 178 GLU A O 1
ATOM 1429 N N . ASN A 1 179 ? -25.169 5.852 21.714 1.00 81.56 179 ASN A N 1
ATOM 1430 C CA . ASN A 1 179 ? -26.487 5.604 21.110 1.00 81.56 179 ASN A CA 1
ATOM 1431 C C . ASN A 1 179 ? -27.064 4.196 21.388 1.00 81.56 179 ASN A C 1
ATOM 1433 O O . ASN A 1 179 ? -27.840 3.663 20.603 1.00 81.56 179 ASN A O 1
ATOM 1437 N N . GLY A 1 180 ? -26.697 3.593 22.524 1.00 79.81 180 GLY A N 1
ATOM 1438 C CA . GLY A 1 180 ? -27.129 2.248 22.915 1.00 79.81 180 GLY A CA 1
ATOM 1439 C C . GLY A 1 180 ? -26.262 1.103 22.381 1.00 79.81 180 GLY A C 1
ATOM 1440 O O . GLY A 1 180 ? -26.474 -0.031 22.808 1.00 79.81 180 GLY A O 1
ATOM 1441 N N . HIS A 1 181 ? -25.267 1.387 21.540 1.00 80.69 181 HIS A N 1
ATOM 1442 C CA . HIS A 1 181 ? -24.325 0.413 20.991 1.00 80.69 181 HIS A CA 1
ATOM 1443 C C . HIS A 1 181 ? -23.004 0.436 21.759 1.00 80.69 181 HIS A C 1
ATOM 1445 O O . HIS A 1 181 ? -22.533 1.499 22.159 1.00 80.69 181 HIS A O 1
ATOM 1451 N N . TYR A 1 182 ? -22.418 -0.740 21.985 1.00 85.12 182 TYR A N 1
ATOM 1452 C CA . TYR A 1 182 ? -21.098 -0.839 22.599 1.00 85.12 182 TYR A CA 1
ATOM 1453 C C . TYR A 1 182 ? -20.015 -0.611 21.552 1.00 85.12 182 TYR A C 1
ATOM 1455 O O . TYR A 1 182 ? -20.058 -1.215 20.479 1.00 85.12 182 TYR A O 1
ATOM 1463 N N . LYS A 1 183 ? -19.033 0.210 21.906 1.00 85.12 183 LYS A N 1
ATOM 1464 C CA . LYS A 1 183 ? -17.819 0.450 21.128 1.00 85.12 183 LYS A CA 1
ATOM 1465 C C . LYS A 1 183 ? -16.629 -0.009 21.966 1.00 85.12 183 LYS A C 1
ATOM 1467 O O . LYS A 1 183 ? -16.605 0.242 23.173 1.00 85.12 183 LYS A O 1
ATOM 1472 N N . ALA A 1 184 ? -15.690 -0.719 21.345 1.00 86.12 184 ALA A N 1
ATOM 1473 C CA . ALA A 1 184 ? -14.392 -0.994 21.942 1.00 86.12 184 ALA A CA 1
ATOM 1474 C C . ALA A 1 184 ? -13.322 -0.191 21.210 1.00 86.12 184 ALA A C 1
ATOM 1476 O O . ALA A 1 184 ? -13.334 -0.097 19.984 1.00 86.12 184 ALA A O 1
ATOM 1477 N N . SER A 1 185 ? -12.402 0.356 21.991 1.00 85.31 185 SER A N 1
ATOM 1478 C CA . SER A 1 185 ? -11.336 1.224 21.510 1.00 85.31 185 SER A CA 1
ATOM 1479 C C . SER A 1 185 ? -10.030 0.772 22.134 1.00 85.31 185 SER A C 1
ATOM 1481 O O . SER A 1 185 ? -9.949 0.632 23.361 1.00 85.31 185 SER A O 1
ATOM 1483 N N . LEU A 1 186 ? -9.005 0.557 21.312 1.00 84.38 186 LEU A N 1
ATOM 1484 C CA . LEU A 1 186 ? -7.641 0.480 21.823 1.00 84.38 186 LEU A CA 1
ATOM 1485 C C . LEU A 1 186 ? -7.212 1.897 22.193 1.00 84.38 186 LEU A C 1
ATOM 1487 O O . LEU A 1 186 ? -7.342 2.820 21.390 1.00 84.38 186 LEU A O 1
ATOM 1491 N N . ILE A 1 187 ? -6.740 2.072 23.421 1.00 79.56 187 ILE A N 1
ATOM 1492 C CA . ILE A 1 187 ? -6.276 3.365 23.915 1.00 79.56 187 ILE A CA 1
ATOM 1493 C C . ILE A 1 187 ? -4.761 3.321 24.074 1.00 79.56 187 ILE A C 1
ATOM 1495 O O . ILE A 1 187 ? -4.198 2.343 24.570 1.00 79.56 187 ILE A O 1
ATOM 1499 N N . ASP A 1 188 ? -4.113 4.423 23.718 1.00 66.44 188 ASP A N 1
ATOM 1500 C CA . ASP A 1 188 ? -2.664 4.626 23.852 1.00 66.44 188 ASP A CA 1
ATOM 1501 C C . ASP A 1 188 ? -2.209 4.716 25.333 1.00 66.44 188 ASP A C 1
ATOM 1503 O O . ASP A 1 188 ? -1.048 4.916 25.671 1.00 66.44 188 ASP A O 1
ATOM 1507 N N . GLY A 1 189 ? -3.141 4.576 26.283 1.00 61.69 189 GLY A N 1
ATOM 1508 C CA . GLY A 1 189 ? -2.864 4.520 27.721 1.00 61.69 189 GLY A CA 1
ATOM 1509 C C . GLY A 1 189 ? -2.464 5.860 28.352 1.00 61.69 189 GLY A C 1
ATOM 1510 O O . GLY A 1 189 ? -2.444 5.970 29.579 1.00 61.69 189 GLY A O 1
ATOM 1511 N N . ARG A 1 190 ? -2.199 6.897 27.549 1.00 64.31 190 ARG A N 1
ATOM 1512 C CA . ARG A 1 190 ? -1.921 8.263 28.007 1.00 64.31 190 ARG A CA 1
ATOM 1513 C C . ARG A 1 190 ? -3.227 9.011 28.278 1.00 64.31 190 ARG A C 1
ATOM 1515 O O . ARG A 1 190 ? -4.067 9.161 27.397 1.00 64.31 190 ARG A O 1
ATOM 1522 N N . THR A 1 191 ? -3.396 9.489 29.512 1.00 67.31 191 THR A N 1
ATOM 1523 C CA . THR A 1 191 ? -4.413 10.505 29.823 1.00 67.31 191 THR A CA 1
ATOM 1524 C C . THR A 1 191 ? -3.837 11.869 29.491 1.00 67.31 191 THR A C 1
ATOM 1526 O O . THR A 1 191 ? -2.772 12.222 29.998 1.00 67.31 191 THR A O 1
ATOM 1529 N N . VAL A 1 192 ? -4.541 12.622 28.657 1.00 72.75 192 VAL A N 1
ATOM 1530 C CA . VAL A 1 192 ? -4.156 13.972 28.253 1.00 72.75 192 VAL A CA 1
ATOM 1531 C C . VAL A 1 192 ? -5.095 14.944 28.949 1.00 72.75 192 VAL A C 1
ATOM 1533 O O . VAL A 1 192 ? -6.310 14.826 28.827 1.00 72.75 192 VAL A O 1
ATOM 1536 N N . GLU A 1 193 ? -4.548 15.876 29.736 1.00 75.44 193 GLU A N 1
ATOM 1537 C CA . GLU A 1 193 ? -5.365 16.901 30.404 1.00 75.44 193 GLU A CA 1
ATOM 1538 C C . GLU A 1 193 ? -5.965 17.896 29.399 1.00 75.44 193 GLU A C 1
ATOM 1540 O O . GLU A 1 193 ? -7.091 18.350 29.592 1.00 75.44 193 GLU A O 1
ATOM 1545 N N . ARG A 1 194 ? -5.188 18.236 28.362 1.00 79.31 194 ARG A N 1
ATOM 1546 C CA . ARG A 1 194 ? -5.522 19.086 27.209 1.00 79.31 194 ARG A CA 1
ATOM 1547 C C . ARG A 1 194 ? -4.436 18.947 26.136 1.00 79.31 194 ARG A C 1
ATOM 1549 O O . ARG A 1 194 ? -3.276 18.719 26.492 1.00 79.31 194 ARG A O 1
ATOM 1556 N N . ASP A 1 195 ? -4.787 19.153 24.876 1.00 80.62 195 ASP A N 1
ATOM 1557 C CA . ASP A 1 195 ? -3.850 19.262 23.751 1.00 80.62 195 ASP A CA 1
ATOM 1558 C C . ASP A 1 195 ? -4.322 20.325 22.744 1.00 80.62 195 ASP A C 1
ATOM 1560 O O . ASP A 1 195 ? -5.227 21.106 23.036 1.00 80.62 195 ASP A O 1
ATOM 1564 N N . GLU A 1 196 ? -3.664 20.420 21.589 1.00 77.75 196 GLU A N 1
ATOM 1565 C CA . GLU A 1 196 ? -4.003 21.397 20.546 1.00 77.75 196 GLU A CA 1
ATOM 1566 C C . GLU A 1 196 ? -5.353 21.129 19.856 1.00 77.75 196 GLU A C 1
ATOM 1568 O O . GLU A 1 196 ? -5.892 22.008 19.181 1.00 77.75 196 GLU A O 1
ATOM 1573 N N . TYR A 1 197 ? -5.922 19.939 20.055 1.00 82.31 197 TYR A N 1
ATOM 1574 C CA . TYR A 1 197 ? -7.160 19.489 19.433 1.00 82.31 197 TYR A CA 1
ATOM 1575 C C . TYR A 1 197 ? -8.349 19.528 20.395 1.00 82.31 197 TYR A C 1
ATOM 1577 O O . TYR A 1 197 ? -9.486 19.709 19.937 1.00 82.31 197 TYR A O 1
ATOM 1585 N N . PHE A 1 198 ? -8.096 19.374 21.698 1.00 85.31 198 PHE A N 1
ATOM 1586 C CA . PHE A 1 198 ? -9.100 19.257 22.748 1.00 85.31 198 PHE A CA 1
ATOM 1587 C C . PHE A 1 198 ? -8.728 20.029 24.020 1.00 85.31 198 PHE A C 1
ATOM 1589 O O . PHE A 1 198 ? -7.725 19.766 24.684 1.00 85.31 198 PHE A O 1
ATOM 1596 N N . ASP A 1 199 ? -9.647 20.896 24.448 1.00 85.00 199 ASP A N 1
ATOM 1597 C CA . ASP A 1 199 ? -9.544 21.685 25.685 1.00 85.00 199 ASP A CA 1
ATOM 1598 C C . ASP A 1 199 ? -9.978 20.924 26.956 1.00 85.00 199 ASP A C 1
ATOM 1600 O O . ASP A 1 199 ? -10.176 21.522 28.019 1.00 85.00 199 ASP A O 1
ATOM 1604 N N . GLU A 1 200 ? -10.191 19.611 26.869 1.00 85.81 200 GLU A N 1
ATOM 1605 C CA . GLU A 1 200 ? -10.727 18.803 27.963 1.00 85.81 200 GLU A CA 1
ATOM 1606 C C . GLU A 1 200 ? -9.955 17.507 28.183 1.00 85.81 200 GLU A C 1
ATOM 1608 O O . GLU A 1 200 ? -9.392 16.937 27.253 1.00 85.81 200 GLU A O 1
ATOM 1613 N N . ALA A 1 201 ? -9.974 17.017 29.427 1.00 85.94 201 ALA A N 1
ATOM 1614 C CA . ALA A 1 201 ? -9.273 15.796 29.784 1.00 85.94 201 ALA A CA 1
ATOM 1615 C C . ALA A 1 201 ? -9.894 14.576 29.089 1.00 85.94 201 ALA A C 1
ATOM 1617 O O . ALA A 1 201 ? -11.092 14.304 29.243 1.00 85.94 201 ALA A O 1
ATOM 1618 N N . HIS A 1 202 ? -9.071 13.821 28.368 1.00 86.75 202 HIS A N 1
ATOM 1619 C CA . HIS A 1 202 ? -9.514 12.677 27.579 1.00 86.75 202 HIS A CA 1
ATOM 1620 C C . HIS A 1 202 ? -8.421 11.605 27.444 1.00 86.75 202 HIS A C 1
ATOM 1622 O O . HIS A 1 202 ? -7.260 11.792 27.819 1.00 86.75 202 HIS A O 1
ATOM 1628 N N . LEU A 1 203 ? -8.829 10.440 26.946 1.00 85.62 203 LEU A N 1
ATOM 1629 C CA . LEU A 1 203 ? -7.944 9.383 26.467 1.00 85.62 203 LEU A CA 1
ATOM 1630 C C . LEU A 1 203 ? -7.931 9.418 24.939 1.00 85.62 203 LEU A C 1
ATOM 1632 O O . LEU A 1 203 ? -9.003 9.459 24.333 1.00 85.62 203 LEU A O 1
ATOM 1636 N N . HIS A 1 204 ? -6.738 9.360 24.348 1.00 80.31 204 HIS A N 1
ATOM 1637 C CA . HIS A 1 204 ? -6.578 9.206 22.901 1.00 80.31 204 HIS A CA 1
ATOM 1638 C C . HIS A 1 204 ? -6.943 7.782 22.479 1.00 80.31 204 HIS A C 1
ATOM 1640 O O . HIS A 1 204 ? -6.377 6.798 22.976 1.00 80.31 204 HIS A O 1
ATOM 1646 N N . GLU A 1 205 ? -7.914 7.682 21.577 1.00 83.00 205 GLU A N 1
ATOM 1647 C CA . GLU A 1 205 ? -8.278 6.442 20.894 1.00 83.00 205 GLU A CA 1
ATOM 1648 C C . GLU A 1 205 ? -7.389 6.212 19.672 1.00 83.00 205 GLU A C 1
ATOM 1650 O O . GLU A 1 205 ? -7.040 7.142 18.949 1.00 83.00 205 GLU A O 1
ATOM 1655 N N . ASN A 1 206 ? -7.061 4.947 19.408 1.00 78.94 206 ASN A N 1
ATOM 1656 C CA . ASN A 1 206 ? -6.526 4.559 18.115 1.00 78.94 206 ASN A CA 1
ATOM 1657 C C . ASN A 1 206 ? -7.640 4.574 17.055 1.00 78.94 206 ASN A C 1
ATOM 1659 O O . ASN A 1 206 ? -8.461 3.665 16.986 1.00 78.94 206 ASN A O 1
ATOM 1663 N N . GLU A 1 207 ? -7.634 5.601 16.213 1.00 77.06 207 GLU A N 1
ATOM 1664 C CA . GLU A 1 207 ? -8.640 5.848 15.166 1.00 77.06 207 GLU A CA 1
ATOM 1665 C C . GLU A 1 207 ? -8.641 4.836 14.030 1.00 77.06 207 GLU A C 1
ATOM 1667 O O . GLU A 1 207 ? -9.588 4.781 13.243 1.00 77.06 207 GLU A O 1
ATOM 1672 N N . LEU A 1 208 ? -7.551 4.082 13.907 1.00 73.38 208 LEU A N 1
ATOM 1673 C CA . LEU A 1 208 ? -7.338 3.166 12.801 1.00 73.38 208 LEU A CA 1
ATOM 1674 C C . LEU A 1 208 ? -7.943 1.789 13.070 1.00 73.38 208 LEU A C 1
ATOM 1676 O O . LEU A 1 208 ? -8.085 1.001 12.136 1.00 73.38 208 LEU A O 1
ATOM 1680 N N . LEU A 1 209 ? -8.260 1.475 14.330 1.00 76.38 209 LEU A N 1
ATOM 1681 C CA . LEU A 1 209 ? -8.698 0.146 14.742 1.00 76.38 209 LEU A CA 1
ATOM 1682 C C . LEU A 1 209 ? -9.748 0.223 15.851 1.00 76.38 209 LEU A C 1
ATOM 1684 O O . LEU A 1 209 ? -9.460 0.598 16.987 1.00 76.38 209 LEU A O 1
ATOM 1688 N N . HIS A 1 210 ? -10.950 -0.253 15.528 1.00 78.94 210 HIS A N 1
ATOM 1689 C CA . HIS A 1 210 ? -12.062 -0.400 16.462 1.00 78.94 210 HIS A CA 1
ATOM 1690 C C . HIS A 1 210 ? -12.386 -1.888 16.642 1.00 78.94 210 HIS A C 1
ATOM 1692 O O . HIS A 1 210 ? -13.200 -2.425 15.879 1.00 78.94 210 HIS A O 1
ATOM 1698 N N . PRO A 1 211 ? -11.760 -2.578 17.618 1.00 81.44 211 PRO A N 1
ATOM 1699 C CA . PRO A 1 211 ? -12.028 -3.988 17.849 1.00 81.44 211 PRO A CA 1
ATOM 1700 C C . PRO A 1 211 ? -13.520 -4.258 18.046 1.00 81.44 211 PRO A C 1
ATOM 1702 O O . PRO A 1 211 ? -14.261 -3.475 18.649 1.00 81.44 211 PRO A O 1
ATOM 1705 N N . SER A 1 212 ? -13.981 -5.403 17.565 1.00 78.06 212 SER A N 1
ATOM 1706 C CA . SER A 1 212 ? -15.333 -5.866 17.840 1.00 78.06 212 SER A CA 1
ATOM 1707 C C . SER A 1 212 ? -15.544 -6.098 19.341 1.00 78.06 212 SER A C 1
ATOM 1709 O O . SER A 1 212 ? -14.678 -6.578 20.055 1.00 78.06 212 SER A O 1
ATOM 1711 N N . THR A 1 213 ? -16.741 -5.829 19.857 1.00 79.44 213 THR A N 1
ATOM 1712 C CA . THR A 1 213 ? -17.093 -6.222 21.235 1.00 79.44 213 THR A CA 1
ATOM 1713 C C . THR A 1 213 ? -17.591 -7.667 21.321 1.00 79.44 213 THR A C 1
ATOM 1715 O O . THR A 1 213 ? -17.722 -8.207 22.418 1.00 79.44 213 THR A O 1
ATOM 1718 N N . GLY A 1 214 ? -17.853 -8.315 20.177 1.00 71.75 214 GLY A N 1
ATOM 1719 C CA . GLY A 1 214 ? -18.506 -9.628 20.106 1.00 71.75 214 GLY A CA 1
ATOM 1720 C C . GLY A 1 214 ? -17.713 -10.768 20.749 1.00 71.75 214 GLY A C 1
ATOM 1721 O O . GLY A 1 214 ? -18.304 -11.691 21.301 1.00 71.75 214 GLY A O 1
ATOM 1722 N N . HIS A 1 215 ? -16.384 -10.669 20.762 1.00 69.31 215 HIS A N 1
ATOM 1723 C CA . HIS A 1 215 ? -15.504 -11.666 21.375 1.00 69.31 215 HIS A CA 1
ATOM 1724 C C . HIS A 1 215 ? -15.361 -11.509 22.904 1.00 69.31 215 HIS A C 1
ATOM 1726 O O . HIS A 1 215 ? -14.723 -12.332 23.563 1.00 69.31 215 HIS A O 1
ATOM 1732 N N . ILE A 1 216 ? -15.967 -10.481 23.508 1.00 75.62 216 ILE A N 1
ATOM 1733 C CA . ILE A 1 216 ? -15.882 -10.233 24.950 1.00 75.62 216 ILE A CA 1
ATOM 1734 C C . ILE A 1 216 ? -16.979 -11.028 25.672 1.00 75.62 216 ILE A C 1
ATOM 1736 O O . ILE A 1 216 ? -18.121 -10.598 25.784 1.00 75.62 216 ILE A O 1
ATOM 1740 N N . GLN A 1 217 ? -16.614 -12.176 26.250 1.00 70.25 217 GLN A N 1
ATOM 1741 C CA . GLN A 1 217 ? -17.528 -13.069 26.991 1.00 70.25 217 GLN A CA 1
ATOM 1742 C C . GLN A 1 217 ? -17.954 -12.547 28.387 1.00 70.25 217 GLN A C 1
ATOM 1744 O O . GLN A 1 217 ? -18.389 -13.317 29.247 1.00 70.25 217 GLN A O 1
ATOM 1749 N N . LYS A 1 218 ? -17.800 -11.248 28.655 1.00 73.31 218 LYS A N 1
ATOM 1750 C CA . LYS A 1 218 ? -18.168 -10.602 29.926 1.00 73.31 218 LYS A CA 1
ATOM 1751 C C . LYS A 1 218 ? -19.407 -9.735 29.743 1.00 73.31 218 LYS A C 1
ATOM 1753 O O . LYS A 1 218 ? -19.712 -9.296 28.642 1.00 73.31 218 LYS A O 1
ATOM 1758 N N . ASP A 1 219 ? -20.082 -9.435 30.851 1.00 83.12 219 ASP A N 1
ATOM 1759 C CA . ASP A 1 219 ? -21.105 -8.392 30.863 1.00 83.12 219 ASP A CA 1
ATOM 1760 C C . ASP A 1 219 ? -20.467 -7.042 30.498 1.00 83.12 219 ASP A C 1
ATOM 1762 O O . ASP A 1 219 ? -19.711 -6.470 31.290 1.00 83.12 219 ASP A O 1
ATOM 1766 N N . LEU A 1 220 ? -20.753 -6.552 29.290 1.00 85.94 220 LEU A N 1
ATOM 1767 C CA . LEU A 1 220 ? -20.194 -5.305 28.771 1.00 85.94 220 LEU A CA 1
ATOM 1768 C C . LEU A 1 220 ? -20.565 -4.107 29.651 1.00 85.94 220 LEU A C 1
ATOM 1770 O O . LEU A 1 220 ? -19.750 -3.198 29.788 1.00 85.94 220 LEU A O 1
ATOM 1774 N N . ASP A 1 221 ? -21.728 -4.121 30.319 1.00 88.56 221 ASP A N 1
ATOM 1775 C CA . ASP A 1 221 ? -22.127 -3.035 31.225 1.00 88.56 221 ASP A CA 1
ATOM 1776 C C . ASP A 1 221 ? -21.183 -2.903 32.430 1.00 88.56 221 ASP A C 1
ATOM 1778 O O . ASP A 1 221 ? -20.966 -1.793 32.929 1.00 88.56 221 ASP A O 1
ATOM 1782 N N . SER A 1 222 ? -20.583 -4.014 32.871 1.00 87.06 222 SER A N 1
ATOM 1783 C CA . SER A 1 222 ? -19.590 -4.033 33.953 1.00 87.06 222 SER A CA 1
ATOM 1784 C C . SER A 1 222 ? -18.218 -3.497 33.533 1.00 87.06 222 SER A C 1
ATOM 1786 O O . SER A 1 222 ? -17.433 -3.096 34.391 1.00 87.06 222 SER A O 1
ATOM 1788 N N . LEU A 1 223 ? -17.939 -3.476 32.227 1.00 86.81 223 LEU A N 1
ATOM 1789 C CA . LEU A 1 223 ? -16.682 -3.008 31.641 1.00 86.81 223 LEU A CA 1
ATOM 1790 C C . LEU A 1 223 ? -16.761 -1.564 31.136 1.00 86.81 223 LEU A C 1
ATOM 1792 O O . LEU A 1 223 ? -15.753 -1.032 30.676 1.00 86.81 223 LEU A O 1
ATOM 1796 N N . LEU A 1 224 ? -17.939 -0.933 31.212 1.00 88.56 224 LEU A N 1
ATOM 1797 C CA . LEU A 1 224 ? -18.134 0.429 30.732 1.00 88.56 224 LEU A CA 1
ATOM 1798 C C . LEU A 1 224 ? -17.218 1.408 31.457 1.00 88.56 224 LEU A C 1
ATOM 1800 O O . LEU A 1 224 ? -17.338 1.613 32.670 1.00 88.56 224 LEU A O 1
ATOM 1804 N N . LEU A 1 225 ? -16.376 2.085 30.684 1.00 85.38 225 LEU A N 1
ATOM 1805 C CA . LEU A 1 225 ? -15.632 3.231 31.167 1.00 85.38 225 LEU A CA 1
ATOM 1806 C C . LEU A 1 225 ? -16.614 4.386 31.410 1.00 85.38 225 LEU A C 1
ATOM 1808 O O . LEU A 1 225 ? -17.384 4.769 30.529 1.00 85.38 225 LEU A O 1
ATOM 1812 N N . ARG A 1 226 ? -16.623 4.926 32.633 1.00 82.44 226 ARG A N 1
ATOM 1813 C CA . ARG A 1 226 ? -17.534 6.002 33.051 1.00 82.44 226 ARG A CA 1
ATOM 1814 C C . ARG A 1 226 ? -16.752 7.221 33.503 1.00 82.44 226 ARG A C 1
ATOM 1816 O O . ARG A 1 226 ? -15.794 7.092 34.253 1.00 82.44 226 ARG A O 1
ATOM 1823 N N . GLY A 1 227 ? -17.234 8.404 33.126 1.00 79.06 227 GLY A N 1
ATOM 1824 C CA . GLY A 1 227 ? -16.684 9.677 33.601 1.00 79.06 227 GLY A CA 1
ATOM 1825 C C . GLY A 1 227 ? -15.368 10.096 32.942 1.00 79.06 227 GLY A C 1
ATOM 1826 O O . GLY A 1 227 ? -14.837 11.139 33.302 1.00 79.06 227 GLY A O 1
ATOM 1827 N N . THR A 1 228 ? -14.883 9.332 31.964 1.00 81.12 228 THR A N 1
ATOM 1828 C CA . THR A 1 228 ? -13.719 9.667 31.142 1.00 81.12 228 THR A CA 1
ATOM 1829 C C . THR A 1 228 ? -14.167 9.766 29.695 1.00 81.12 228 THR A C 1
ATOM 1831 O O . THR A 1 228 ? -14.882 8.884 29.214 1.00 81.12 228 THR A O 1
ATOM 1834 N N . LYS A 1 229 ? -13.778 10.845 29.015 1.00 84.06 229 LYS A N 1
ATOM 1835 C CA . LYS A 1 229 ? -13.994 10.986 27.578 1.00 84.06 229 LYS A CA 1
ATOM 1836 C C . LYS A 1 229 ? -12.893 10.256 26.824 1.00 84.06 229 LYS A C 1
ATOM 1838 O O . LYS A 1 229 ? -11.733 10.288 27.227 1.00 84.06 229 LYS A O 1
ATOM 1843 N N . ILE A 1 230 ? -13.285 9.597 25.748 1.00 86.12 230 ILE A N 1
ATOM 1844 C CA . ILE A 1 230 ? -12.378 9.045 24.753 1.00 86.12 230 ILE A CA 1
ATOM 1845 C C . ILE A 1 230 ? -12.629 9.883 23.510 1.00 86.12 230 ILE A C 1
ATOM 1847 O O . ILE A 1 230 ? -13.785 9.991 23.102 1.00 86.12 230 ILE A O 1
ATOM 1851 N N . LEU A 1 231 ? -11.590 10.542 23.014 1.00 85.12 231 LEU A N 1
ATOM 1852 C CA . LEU A 1 231 ? -11.669 11.444 21.869 1.00 85.12 231 LEU A CA 1
ATOM 1853 C C . LEU A 1 231 ? -10.586 11.070 20.870 1.00 85.12 231 LEU A C 1
ATOM 1855 O O . LEU A 1 231 ? -9.574 10.457 21.228 1.00 85.12 231 LEU A O 1
ATOM 1859 N N . ASN A 1 232 ? -10.828 11.442 19.623 1.00 84.06 232 ASN A N 1
ATOM 1860 C CA . ASN A 1 232 ? -9.924 11.183 18.520 1.00 84.06 232 ASN A CA 1
ATOM 1861 C C . ASN A 1 232 ? -9.970 12.331 17.493 1.00 84.06 232 ASN A C 1
ATOM 1863 O O . ASN A 1 232 ? -10.905 13.124 17.522 1.00 84.06 232 ASN A O 1
ATOM 1867 N N . HIS A 1 233 ? -9.004 12.466 16.584 1.00 83.50 233 HIS A N 1
ATOM 1868 C CA . HIS A 1 233 ? -8.870 13.601 15.656 1.00 83.50 233 HIS A CA 1
ATOM 1869 C C . HIS A 1 233 ? -10.138 13.859 14.821 1.00 83.50 233 HIS A C 1
ATOM 1871 O O . HIS A 1 233 ? -10.423 15.009 14.478 1.00 83.50 233 HIS A O 1
ATOM 1877 N N . GLN A 1 234 ? -10.968 12.846 14.549 1.00 84.25 234 GLN A N 1
ATOM 1878 C CA . GLN A 1 234 ? -12.257 13.038 13.865 1.00 84.25 234 GLN A CA 1
ATOM 1879 C C . GLN A 1 234 ? -13.277 13.834 14.699 1.00 84.25 234 GLN A C 1
ATOM 1881 O O . GLN A 1 234 ? -14.198 14.427 14.127 1.00 84.25 234 GLN A O 1
ATOM 1886 N N . ASP A 1 235 ? -13.128 13.855 16.023 1.00 86.06 235 ASP A N 1
ATOM 1887 C CA . ASP A 1 235 ? -13.963 14.613 16.958 1.00 86.06 235 ASP A CA 1
ATOM 1888 C C . ASP A 1 235 ? -13.500 16.072 17.113 1.00 86.06 235 ASP A C 1
ATOM 1890 O O . ASP A 1 235 ? -14.280 16.932 17.543 1.00 86.06 235 ASP A O 1
ATOM 1894 N N . SER A 1 236 ? -12.247 16.385 16.763 1.00 87.44 236 SER A N 1
ATOM 1895 C CA . SER A 1 236 ? -11.702 17.738 16.905 1.00 87.44 236 SER A CA 1
ATOM 1896 C C . SER A 1 236 ? -12.078 18.617 15.727 1.00 87.44 236 SER A C 1
ATOM 1898 O O . SER A 1 236 ? -11.736 18.322 14.589 1.00 87.44 236 SER A O 1
ATOM 1900 N N . LYS A 1 237 ? -12.680 19.780 15.996 1.00 87.31 237 LYS A N 1
ATOM 1901 C CA . LYS A 1 237 ? -12.902 20.810 14.967 1.00 87.31 237 LYS A CA 1
ATOM 1902 C C . LYS A 1 237 ? -11.603 21.431 14.448 1.00 87.31 237 LYS A C 1
ATOM 1904 O O . LYS A 1 237 ? -11.606 21.929 13.330 1.00 87.31 237 LYS A O 1
ATOM 1909 N N . HIS A 1 238 ? -10.536 21.425 15.247 1.00 86.56 238 HIS A N 1
ATOM 1910 C CA . HIS A 1 238 ? -9.234 21.995 14.880 1.00 86.56 238 HIS A CA 1
ATOM 1911 C C . HIS A 1 238 ? -8.464 21.105 13.897 1.00 86.56 238 HIS A C 1
ATOM 1913 O O . HIS A 1 238 ? -7.677 21.605 13.094 1.00 86.56 238 HIS A O 1
ATOM 1919 N N . ALA A 1 239 ? -8.743 19.802 13.930 1.00 88.25 239 ALA A N 1
ATOM 1920 C CA . ALA A 1 239 ? -8.207 18.827 12.992 1.00 88.25 239 ALA A CA 1
ATOM 1921 C C . ALA A 1 239 ? -9.039 18.707 11.700 1.00 88.25 239 ALA A C 1
ATOM 1923 O O . ALA A 1 239 ? -8.687 17.931 10.829 1.00 88.25 239 ALA A O 1
ATOM 1924 N N . GLN A 1 240 ? -10.165 19.417 11.555 1.00 90.19 240 GLN A N 1
ATOM 1925 C CA . GLN A 1 240 ? -10.953 19.403 10.316 1.00 90.19 240 GLN A CA 1
ATOM 1926 C C . GLN A 1 240 ? -10.597 20.597 9.428 1.00 90.19 240 GLN A C 1
ATOM 1928 O O . GLN A 1 240 ? -10.237 21.663 9.924 1.00 90.19 240 GLN A O 1
ATOM 1933 N N . TYR A 1 241 ? -10.830 20.467 8.116 1.00 90.00 241 TYR A N 1
ATOM 1934 C CA . TYR A 1 241 ? -10.817 21.624 7.219 1.00 90.00 241 TYR A CA 1
ATOM 1935 C C . TYR A 1 241 ? -11.770 22.716 7.716 1.00 90.00 241 TYR A C 1
ATOM 1937 O O . TYR A 1 241 ? -12.948 22.439 7.980 1.00 90.00 241 TYR A O 1
ATOM 1945 N N . SER A 1 242 ? -11.274 23.951 7.776 1.00 88.25 242 SER A N 1
ATOM 1946 C CA . SER A 1 242 ? -12.090 25.127 8.067 1.00 88.25 242 SER A CA 1
ATOM 1947 C C . SER A 1 242 ? -13.106 25.392 6.949 1.00 88.25 242 SER A C 1
ATOM 1949 O O . SER A 1 242 ? -12.942 24.938 5.813 1.00 88.25 242 SER A O 1
ATOM 1951 N N . ASP A 1 243 ? -14.156 26.160 7.252 1.00 88.94 243 ASP A N 1
ATOM 1952 C CA . ASP A 1 243 ? -15.146 26.559 6.241 1.00 88.94 243 ASP A CA 1
ATOM 1953 C C . ASP A 1 243 ? -14.480 27.322 5.078 1.00 88.94 243 ASP A C 1
ATOM 1955 O O . ASP A 1 243 ? -14.785 27.073 3.916 1.00 88.94 243 ASP A O 1
ATOM 1959 N N . GLU A 1 244 ? -13.487 28.167 5.371 1.00 88.00 244 GLU A N 1
ATOM 1960 C CA . GLU A 1 244 ? -12.715 28.907 4.364 1.00 88.00 244 GLU A CA 1
ATOM 1961 C C . GLU A 1 244 ? -11.908 27.976 3.443 1.00 88.00 244 GLU A C 1
ATOM 1963 O O . GLU A 1 244 ? -11.917 28.145 2.217 1.00 88.00 244 GLU A O 1
ATOM 1968 N N . GLN A 1 245 ? -11.257 26.954 4.013 1.00 88.19 245 GLN A N 1
ATOM 1969 C CA . GLN A 1 245 ? -10.535 25.940 3.240 1.00 88.19 245 GLN A CA 1
ATOM 1970 C C . GLN A 1 245 ? -11.486 25.131 2.355 1.00 88.19 245 GLN A C 1
ATOM 1972 O O . GLN A 1 245 ? -11.151 24.848 1.208 1.00 88.19 245 GLN A O 1
ATOM 1977 N N . ARG A 1 246 ? -12.688 24.803 2.839 1.00 86.38 246 ARG A N 1
ATOM 1978 C CA . ARG A 1 246 ? -13.700 24.089 2.043 1.00 86.38 246 ARG A CA 1
ATOM 1979 C C . ARG A 1 246 ? -14.264 24.932 0.905 1.00 86.38 246 ARG A C 1
ATOM 1981 O O . ARG A 1 246 ? -14.522 24.404 -0.175 1.00 86.38 246 ARG A O 1
ATOM 1988 N N . GLU A 1 247 ? -14.468 26.224 1.137 1.00 84.44 247 GLU A N 1
ATOM 1989 C CA . GLU A 1 247 ? -15.049 27.126 0.140 1.00 84.44 247 GLU A CA 1
ATOM 1990 C C . GLU A 1 247 ? -14.047 27.564 -0.933 1.00 84.44 247 GLU A C 1
ATOM 1992 O O . GLU A 1 247 ? -14.438 27.757 -2.085 1.00 84.44 247 GLU A O 1
ATOM 1997 N N . SER A 1 248 ? -12.770 27.732 -0.582 1.00 82.00 248 SER A N 1
ATOM 1998 C CA . SER A 1 248 ? -11.790 28.383 -1.468 1.00 82.00 248 SER A CA 1
ATOM 1999 C C . SER A 1 248 ? -10.410 27.722 -1.522 1.00 82.00 248 SER A C 1
ATOM 2001 O O . SER A 1 248 ? -9.648 27.967 -2.464 1.00 82.00 248 SER A O 1
ATOM 2003 N N . GLY A 1 249 ? -10.092 26.868 -0.549 1.00 86.50 249 GLY A N 1
ATOM 2004 C CA . GLY A 1 249 ? -8.820 26.162 -0.459 1.00 86.50 249 GLY A CA 1
ATOM 2005 C C . GLY A 1 249 ? -8.726 24.959 -1.395 1.00 86.50 249 GLY A C 1
ATOM 2006 O O . GLY A 1 249 ? -9.712 24.514 -1.988 1.00 86.50 249 GLY A O 1
ATOM 2007 N N . VAL A 1 250 ? -7.505 24.438 -1.525 1.00 90.81 250 VAL A N 1
ATOM 2008 C CA . VAL A 1 250 ? -7.243 23.142 -2.154 1.00 90.81 250 VAL A CA 1
ATOM 2009 C C . VAL A 1 250 ? -7.303 22.080 -1.062 1.00 90.81 250 VAL A C 1
ATOM 2011 O O . VAL A 1 250 ? -6.520 22.121 -0.118 1.00 90.81 250 VAL A O 1
ATOM 2014 N N . ILE A 1 251 ? -8.239 21.144 -1.179 1.00 92.06 251 ILE A N 1
ATOM 2015 C CA . ILE A 1 251 ? -8.473 20.100 -0.175 1.00 92.06 251 ILE A CA 1
ATOM 2016 C C . ILE A 1 251 ? -8.551 18.723 -0.825 1.00 92.06 251 ILE A C 1
ATOM 2018 O O . ILE A 1 251 ? -8.821 18.609 -2.024 1.00 92.06 251 ILE A O 1
ATOM 2022 N N . VAL A 1 252 ? -8.354 17.670 -0.035 1.00 92.94 252 VAL A N 1
ATOM 2023 C CA . VAL A 1 252 ? -8.605 16.291 -0.464 1.00 92.94 252 VAL A CA 1
ATOM 2024 C C . VAL A 1 252 ? -9.903 15.812 0.156 1.00 92.94 252 VAL A C 1
ATOM 2026 O O . VAL A 1 252 ? -10.089 15.870 1.367 1.00 92.94 252 VAL A O 1
ATOM 2029 N N . GLU A 1 253 ? -10.797 15.295 -0.674 1.00 92.62 253 GLU A N 1
ATOM 2030 C CA . GLU A 1 253 ? -12.060 14.729 -0.229 1.00 92.62 253 GLU A CA 1
ATOM 2031 C C . GLU A 1 253 ? -12.260 13.307 -0.739 1.00 92.62 253 GLU A C 1
ATOM 2033 O O . GLU A 1 253 ? -11.701 12.873 -1.751 1.00 92.62 253 GLU A O 1
ATOM 2038 N N . LYS A 1 254 ? -13.133 12.601 -0.025 1.00 93.00 254 LYS A N 1
ATOM 2039 C CA . LYS A 1 254 ? -13.638 11.284 -0.380 1.00 93.00 254 LYS A CA 1
ATOM 2040 C C . LYS A 1 254 ? -14.400 11.338 -1.709 1.00 93.00 254 LYS A C 1
ATOM 2042 O O . LYS A 1 254 ? -15.356 12.100 -1.864 1.00 93.00 254 LYS A O 1
ATOM 2047 N N . GLY A 1 255 ? -13.963 10.523 -2.660 1.00 93.50 255 GLY A N 1
ATOM 2048 C CA . GLY A 1 255 ? -14.565 10.342 -3.974 1.00 93.50 255 GLY A CA 1
ATOM 2049 C C . GLY A 1 255 ? -15.432 9.089 -4.051 1.00 93.50 255 GLY A C 1
ATOM 2050 O O . GLY A 1 255 ? -16.201 8.770 -3.142 1.00 93.50 255 GLY A O 1
ATOM 2051 N N . THR A 1 256 ? -15.322 8.382 -5.173 1.00 93.69 256 THR A N 1
ATOM 2052 C CA . THR A 1 256 ? -16.105 7.170 -5.448 1.00 93.69 256 THR A CA 1
ATOM 2053 C C . THR A 1 256 ? -15.668 6.008 -4.548 1.00 93.69 256 THR A C 1
ATOM 2055 O O . THR A 1 256 ? -14.484 5.873 -4.246 1.00 93.69 256 THR A O 1
ATOM 2058 N N . LEU A 1 257 ? -16.606 5.146 -4.138 1.00 93.38 257 LEU A N 1
ATOM 2059 C CA . LEU A 1 257 ? -16.293 3.867 -3.488 1.00 93.38 257 LEU A CA 1
ATOM 2060 C C . LEU A 1 257 ? -15.526 2.966 -4.470 1.00 93.38 257 LEU A C 1
ATOM 2062 O O . LEU A 1 257 ? -16.006 2.728 -5.580 1.00 93.38 257 LEU A O 1
ATOM 2066 N N . LEU A 1 258 ? -14.340 2.506 -4.074 1.00 91.94 258 LEU A N 1
ATOM 2067 C CA . LEU A 1 258 ? -13.451 1.685 -4.902 1.00 91.94 258 LEU A CA 1
ATOM 2068 C C . LEU A 1 258 ? -13.523 0.203 -4.531 1.00 91.94 258 LEU A C 1
ATOM 2070 O O . LEU A 1 258 ? -13.586 -0.628 -5.433 1.00 91.94 258 LEU A O 1
ATOM 2074 N N . ASP A 1 259 ? -13.534 -0.101 -3.235 1.00 91.00 259 ASP A N 1
ATOM 2075 C CA . ASP A 1 259 ? -13.633 -1.458 -2.694 1.00 91.00 259 ASP A CA 1
ATOM 2076 C C . ASP A 1 259 ? -14.576 -1.448 -1.487 1.00 91.00 259 ASP A C 1
ATOM 2078 O O . ASP A 1 259 ? -14.308 -0.799 -0.475 1.00 91.00 259 ASP A O 1
ATOM 2082 N N . ASP A 1 260 ? -15.698 -2.145 -1.644 1.00 90.00 260 ASP A N 1
ATOM 2083 C CA . ASP A 1 260 ? -16.650 -2.460 -0.580 1.00 90.00 260 ASP A CA 1
ATOM 2084 C C . ASP A 1 260 ? -16.200 -3.777 0.043 1.00 90.00 260 ASP A C 1
ATOM 2086 O O . ASP A 1 260 ? -16.145 -4.792 -0.659 1.00 90.00 260 ASP A O 1
ATOM 2090 N N . LYS A 1 261 ? -15.891 -3.801 1.340 1.00 86.44 261 LYS A N 1
ATOM 2091 C CA . LYS A 1 261 ? -15.397 -5.030 1.988 1.00 86.44 261 LYS A CA 1
ATOM 2092 C C . LYS A 1 261 ? -16.496 -6.067 2.227 1.00 86.44 261 LYS A C 1
ATOM 2094 O O . LYS A 1 261 ? -16.195 -7.217 2.577 1.00 86.44 261 LYS A O 1
ATOM 2099 N N . GLY A 1 262 ? -17.757 -5.706 1.990 1.00 81.25 262 GLY A N 1
ATOM 2100 C CA . GLY A 1 262 ? -18.931 -6.556 2.155 1.00 81.25 262 GLY A CA 1
ATOM 2101 C C . GLY A 1 262 ? -19.290 -6.806 3.621 1.00 81.25 262 GLY A C 1
ATOM 2102 O O . GLY A 1 262 ? -19.936 -7.822 3.925 1.00 81.25 262 GLY A O 1
ATOM 2103 N N . THR A 1 263 ? -18.834 -5.923 4.515 1.00 78.44 263 THR A N 1
ATOM 2104 C CA . THR A 1 263 ? -19.010 -6.031 5.968 1.00 78.44 263 THR A CA 1
ATOM 2105 C C . THR A 1 263 ? -20.266 -5.292 6.441 1.00 78.44 263 THR A C 1
ATOM 2107 O O . THR A 1 263 ? -21.037 -4.749 5.645 1.00 78.44 263 THR A O 1
ATOM 2110 N N . ASP A 1 264 ? -20.543 -5.337 7.742 1.00 73.12 264 ASP A N 1
ATOM 2111 C CA . ASP A 1 264 ? -21.593 -4.550 8.397 1.00 73.12 264 ASP A CA 1
ATOM 2112 C C . ASP A 1 264 ? -21.126 -3.147 8.820 1.00 73.12 264 ASP A C 1
ATOM 2114 O O . ASP A 1 264 ? -21.933 -2.349 9.312 1.00 73.12 264 ASP A O 1
ATOM 2118 N N . ARG A 1 265 ? -19.841 -2.843 8.613 1.00 76.19 265 ARG A N 1
ATOM 2119 C CA . ARG A 1 265 ? -19.217 -1.542 8.851 1.00 76.19 265 ARG A CA 1
ATOM 2120 C C . ARG A 1 265 ? -18.800 -0.906 7.518 1.00 76.19 265 ARG A C 1
ATOM 2122 O O . ARG A 1 265 ? -18.884 -1.530 6.473 1.00 76.19 265 ARG A O 1
ATOM 2129 N N . THR A 1 266 ? -18.460 0.380 7.549 1.00 80.44 266 THR A N 1
ATOM 2130 C CA . THR A 1 266 ? -18.088 1.154 6.343 1.00 80.44 266 THR A CA 1
ATOM 2131 C C . THR A 1 266 ? -16.776 1.919 6.529 1.00 80.44 266 THR A C 1
ATOM 2133 O O . THR A 1 266 ? -16.419 2.772 5.715 1.00 80.44 266 THR A O 1
ATOM 2136 N N . ASP A 1 267 ? -16.114 1.730 7.670 1.00 82.38 267 ASP A N 1
ATOM 2137 C CA . ASP A 1 267 ? -14.794 2.280 7.977 1.00 82.38 267 ASP A CA 1
ATOM 2138 C C . ASP A 1 267 ? -13.655 1.441 7.372 1.00 82.38 267 ASP A C 1
ATOM 2140 O O . ASP A 1 267 ? -12.581 1.993 7.138 1.00 82.38 267 ASP A O 1
ATOM 2144 N N . ASP A 1 268 ? -13.918 0.181 7.001 1.00 83.00 268 ASP A N 1
ATOM 2145 C CA . ASP A 1 268 ? -13.004 -0.689 6.241 1.00 83.00 268 ASP A CA 1
ATOM 2146 C C . ASP A 1 268 ? -13.117 -0.546 4.714 1.00 83.00 268 ASP A C 1
ATOM 2148 O O . ASP A 1 268 ? -12.205 -0.951 3.987 1.00 83.00 268 ASP A O 1
ATOM 2152 N N . ASP A 1 269 ? -14.201 0.057 4.228 1.00 89.06 269 ASP A N 1
ATOM 2153 C CA . ASP A 1 269 ? -14.390 0.398 2.820 1.00 89.06 269 ASP A CA 1
ATOM 2154 C C . ASP A 1 269 ? -13.339 1.400 2.326 1.00 89.06 269 ASP A C 1
ATOM 2156 O O . ASP A 1 269 ? -13.021 2.397 2.990 1.00 89.06 269 ASP A O 1
ATOM 2160 N N . VAL A 1 270 ? -12.871 1.186 1.095 1.00 91.94 270 VAL A N 1
ATOM 2161 C CA . VAL A 1 270 ? -11.850 2.017 0.451 1.00 91.94 270 VAL A CA 1
ATOM 2162 C C . VAL A 1 270 ? -12.486 2.924 -0.591 1.00 91.94 270 VAL A C 1
ATOM 2164 O O . VAL A 1 270 ? -13.209 2.480 -1.484 1.00 91.94 270 VAL A O 1
ATOM 2167 N N . TYR A 1 271 ? -12.172 4.212 -0.521 1.00 94.00 271 TYR A N 1
ATOM 2168 C CA . TYR A 1 271 ? -12.693 5.232 -1.422 1.00 94.00 271 TYR A CA 1
ATOM 2169 C C . TYR A 1 271 ? -11.566 5.990 -2.109 1.00 94.00 271 TYR A C 1
ATOM 2171 O O . TYR A 1 271 ? -10.469 6.159 -1.578 1.00 94.00 271 TYR A O 1
ATOM 2179 N N . GLU A 1 272 ? -11.864 6.485 -3.301 1.00 95.38 272 GLU A N 1
ATOM 2180 C CA . GLU A 1 272 ? -10.988 7.361 -4.064 1.00 95.38 272 GLU A CA 1
ATOM 2181 C C . GLU A 1 272 ? -10.683 8.638 -3.276 1.00 95.38 272 GLU A C 1
ATOM 2183 O O . GLU A 1 272 ? -11.550 9.179 -2.589 1.00 95.38 272 GLU A O 1
ATOM 2188 N N . ALA A 1 273 ? -9.457 9.138 -3.400 1.00 94.81 273 ALA A N 1
ATOM 2189 C CA . ALA A 1 273 ? -9.096 10.461 -2.924 1.00 94.81 273 ALA A CA 1
ATOM 2190 C C . ALA A 1 273 ? -9.114 11.450 -4.097 1.00 94.81 273 ALA A C 1
ATOM 2192 O O . ALA A 1 273 ? -8.510 11.209 -5.148 1.00 94.81 273 ALA A O 1
ATOM 2193 N N . VAL A 1 274 ? -9.820 12.565 -3.918 1.00 94.19 274 VAL A N 1
ATOM 2194 C CA . VAL A 1 274 ? -10.019 13.584 -4.953 1.00 94.19 274 VAL A CA 1
ATOM 2195 C C . VAL A 1 274 ? -9.573 14.935 -4.422 1.00 94.19 274 VAL A C 1
ATOM 2197 O O . VAL A 1 274 ? -10.092 15.416 -3.420 1.00 94.19 274 VAL A O 1
ATOM 2200 N N . VAL A 1 275 ? -8.638 15.567 -5.122 1.00 92.12 275 VAL A N 1
ATOM 2201 C CA . VAL A 1 275 ? -8.221 16.942 -4.861 1.00 92.12 275 VAL A CA 1
ATOM 2202 C C . VAL A 1 275 ? -9.234 17.894 -5.481 1.00 92.12 275 VAL A C 1
ATOM 2204 O O . VAL A 1 275 ? -9.518 17.807 -6.683 1.00 92.12 275 VAL A O 1
ATOM 2207 N N . LYS A 1 276 ? -9.763 18.810 -4.674 1.00 91.19 276 LYS A N 1
ATOM 2208 C CA . LYS A 1 276 ? -10.755 19.805 -5.078 1.00 91.19 276 LYS A CA 1
ATOM 2209 C C . LYS A 1 276 ? -10.326 21.215 -4.718 1.00 91.19 276 LYS A C 1
ATOM 2211 O O . LYS A 1 276 ? -9.599 21.412 -3.752 1.00 91.19 276 LYS A O 1
ATOM 2216 N N . GLN A 1 277 ? -10.842 22.184 -5.466 1.00 88.00 277 GLN A N 1
ATOM 2217 C CA . GLN A 1 277 ? -10.771 23.601 -5.119 1.00 88.00 277 GLN A CA 1
ATOM 2218 C C . GLN A 1 277 ? -12.098 24.275 -5.456 1.00 88.00 277 GLN A C 1
ATOM 2220 O O . GLN A 1 277 ? -12.579 24.157 -6.582 1.00 88.00 277 GLN A O 1
ATOM 2225 N N . GLY A 1 278 ? -12.725 24.937 -4.480 1.00 79.00 278 GLY A N 1
ATOM 2226 C CA . GLY A 1 278 ? -14.020 25.605 -4.683 1.00 79.00 278 GLY A CA 1
ATOM 2227 C C . GLY A 1 278 ? -15.131 24.682 -5.203 1.00 79.00 278 GLY A C 1
ATOM 2228 O O . GLY A 1 278 ? -15.989 25.108 -5.973 1.00 79.00 278 GLY A O 1
ATOM 2229 N N . GLY A 1 279 ? -15.087 23.397 -4.835 1.00 78.56 279 GLY A N 1
ATOM 2230 C CA . GLY A 1 279 ? -16.020 22.365 -5.299 1.00 78.56 279 GLY A CA 1
ATOM 2231 C C . GLY A 1 279 ? -15.713 21.758 -6.676 1.00 78.56 279 GLY A C 1
ATOM 2232 O O . GLY A 1 279 ? -16.371 20.787 -7.055 1.00 78.56 279 GLY A O 1
ATOM 2233 N N . GLU A 1 280 ? -14.717 22.260 -7.411 1.00 86.06 280 GLU A N 1
ATOM 2234 C CA . GLU A 1 280 ? -14.273 21.674 -8.681 1.00 86.06 280 GLU A CA 1
ATOM 2235 C C . GLU A 1 280 ? -13.247 20.558 -8.453 1.00 86.06 280 GLU A C 1
ATOM 2237 O O . GLU A 1 280 ? -12.298 20.716 -7.686 1.00 86.06 280 GLU A O 1
ATOM 2242 N N . ASN A 1 281 ? -13.409 19.427 -9.150 1.00 88.81 281 ASN A N 1
ATOM 2243 C CA . ASN A 1 281 ? -12.453 18.320 -9.103 1.00 88.81 281 ASN A CA 1
ATOM 2244 C C . ASN A 1 281 ? -11.203 18.671 -9.920 1.00 88.81 281 ASN A C 1
ATOM 2246 O O . ASN A 1 281 ? -11.254 18.696 -11.151 1.00 88.81 281 ASN A O 1
ATOM 2250 N N . LEU A 1 282 ? -10.075 18.877 -9.242 1.00 87.56 282 LEU A N 1
ATOM 2251 C CA . LEU A 1 282 ? -8.789 19.172 -9.875 1.00 87.56 282 LEU A CA 1
ATOM 2252 C C . LEU A 1 282 ? -8.033 17.902 -10.266 1.00 87.56 282 LEU A C 1
ATOM 2254 O O . LEU A 1 282 ? -7.393 17.852 -11.318 1.00 87.56 282 LEU A O 1
ATOM 2258 N N . HIS A 1 283 ? -8.077 16.882 -9.410 1.00 88.81 283 HIS A N 1
ATOM 2259 C CA . HIS A 1 283 ? -7.372 15.625 -9.631 1.00 88.81 283 HIS A CA 1
ATOM 2260 C C . HIS A 1 283 ? -8.033 14.485 -8.861 1.00 88.81 283 HIS A C 1
ATOM 2262 O O . HIS A 1 283 ? -8.411 14.658 -7.711 1.00 88.81 283 HIS A O 1
ATOM 2268 N N . ALA A 1 284 ? -8.129 13.310 -9.474 1.00 89.44 284 ALA A N 1
ATOM 2269 C CA . ALA A 1 284 ? -8.518 12.084 -8.792 1.00 89.44 284 ALA A CA 1
ATOM 2270 C C . ALA A 1 284 ? -7.312 11.145 -8.773 1.00 89.44 284 ALA A C 1
ATOM 2272 O O . ALA A 1 284 ? -6.765 10.819 -9.837 1.00 89.44 284 ALA A O 1
ATOM 2273 N N . PHE A 1 285 ? -6.874 10.763 -7.574 1.00 88.81 285 PHE A N 1
ATOM 2274 C CA . PHE A 1 285 ? -5.697 9.926 -7.430 1.00 88.81 285 PHE A CA 1
ATOM 2275 C C . PHE A 1 285 ? -5.982 8.517 -7.923 1.00 88.81 285 PHE A C 1
ATOM 2277 O O . PHE A 1 285 ? -6.987 7.891 -7.585 1.00 88.81 285 PHE A O 1
ATOM 2284 N N . LYS A 1 286 ? -5.047 7.993 -8.711 1.00 86.38 286 LYS A N 1
ATOM 2285 C CA . LYS A 1 286 ? -5.056 6.586 -9.086 1.00 86.38 286 LYS A CA 1
ATOM 2286 C C . LYS A 1 286 ? -4.203 5.798 -8.106 1.00 86.38 286 LYS A C 1
ATOM 2288 O O . LYS A 1 286 ? -3.109 6.224 -7.766 1.00 86.38 286 LYS A O 1
ATOM 2293 N N . ASN A 1 287 ? -4.685 4.619 -7.740 1.00 89.44 287 ASN A N 1
ATOM 2294 C CA . ASN A 1 287 ? -4.090 3.770 -6.712 1.00 89.44 287 ASN A CA 1
ATOM 2295 C C . ASN A 1 287 ? -3.316 2.578 -7.295 1.00 89.44 287 ASN A C 1
ATOM 2297 O O . ASN A 1 287 ? -3.280 1.508 -6.700 1.00 89.44 287 ASN A O 1
ATOM 2301 N N . MET A 1 288 ? -2.733 2.732 -8.487 1.00 92.50 288 MET A N 1
ATOM 2302 C CA . MET A 1 288 ? -1.970 1.653 -9.117 1.00 92.50 288 MET A CA 1
ATOM 2303 C C . MET A 1 288 ? -0.527 1.630 -8.609 1.00 92.50 288 MET A C 1
ATOM 2305 O O . MET A 1 288 ? 0.207 2.603 -8.775 1.00 92.50 288 MET A O 1
ATOM 2309 N N . GLY A 1 289 ? -0.115 0.487 -8.070 1.00 94.19 289 GLY A N 1
ATOM 2310 C CA . GLY A 1 289 ? 1.258 0.176 -7.703 1.00 94.19 289 GLY A CA 1
ATOM 2311 C C . GLY A 1 289 ? 1.816 -1.012 -8.482 1.00 94.19 289 GLY A C 1
ATOM 2312 O O . GLY A 1 289 ? 1.078 -1.864 -8.991 1.00 94.19 289 GLY A O 1
ATOM 2313 N N . PHE A 1 290 ? 3.141 -1.067 -8.560 1.00 96.12 290 PHE A N 1
ATOM 2314 C CA . PHE A 1 290 ? 3.874 -2.101 -9.278 1.00 96.12 290 PHE A CA 1
ATOM 2315 C C . PHE A 1 290 ? 4.987 -2.667 -8.407 1.00 96.12 290 PHE A C 1
ATOM 2317 O O . PHE A 1 290 ? 5.711 -1.930 -7.741 1.00 96.12 290 PHE A O 1
ATOM 2324 N N . TYR A 1 291 ? 5.154 -3.983 -8.445 1.00 95.12 291 TYR A N 1
ATOM 2325 C CA . TYR A 1 291 ? 6.250 -4.670 -7.768 1.00 95.12 291 TYR A CA 1
ATOM 2326 C C . TYR A 1 291 ? 6.645 -5.920 -8.543 1.00 95.12 291 TYR A C 1
ATOM 2328 O O . TYR A 1 291 ? 5.888 -6.439 -9.364 1.00 95.12 291 TYR A O 1
ATOM 2336 N N . ILE A 1 292 ? 7.861 -6.388 -8.308 1.00 95.62 292 ILE A N 1
ATOM 2337 C CA . ILE A 1 292 ? 8.459 -7.510 -9.024 1.00 95.62 292 ILE A CA 1
ATOM 2338 C C . ILE A 1 292 ? 9.113 -8.455 -8.023 1.00 95.62 292 ILE A C 1
ATOM 2340 O O . ILE A 1 292 ? 9.671 -8.009 -7.026 1.00 95.62 292 ILE A O 1
ATOM 2344 N N . THR A 1 293 ? 9.025 -9.765 -8.238 1.00 93.12 293 THR A N 1
ATOM 2345 C CA . THR A 1 293 ? 9.738 -10.711 -7.365 1.00 93.12 293 THR A CA 1
ATOM 2346 C C . THR A 1 293 ? 11.229 -10.725 -7.672 1.00 93.12 293 THR A C 1
ATOM 2348 O O . THR A 1 293 ? 11.621 -10.621 -8.837 1.00 93.12 293 THR A O 1
ATOM 2351 N N . GLU A 1 294 ? 12.061 -10.936 -6.652 1.00 89.62 294 GLU A N 1
ATOM 2352 C CA . GLU A 1 294 ? 13.494 -11.167 -6.848 1.00 89.62 294 GLU A CA 1
ATOM 2353 C C . GLU A 1 294 ? 13.751 -12.333 -7.816 1.00 89.62 294 GLU A C 1
ATOM 2355 O O . GLU A 1 294 ? 13.005 -13.319 -7.857 1.00 89.62 294 GLU A O 1
ATOM 2360 N N . GLU A 1 295 ? 14.825 -12.213 -8.591 1.00 88.31 295 GLU A N 1
ATOM 2361 C CA . GLU A 1 295 ? 15.343 -13.311 -9.403 1.00 88.31 295 GLU A CA 1
ATOM 2362 C C . GLU A 1 295 ? 16.168 -14.237 -8.505 1.00 88.31 295 GLU A C 1
ATOM 2364 O O . GLU A 1 295 ? 17.099 -13.794 -7.828 1.00 88.31 295 GLU A O 1
ATOM 2369 N N . MET A 1 296 ? 15.870 -15.536 -8.512 1.00 84.12 296 MET A N 1
ATOM 2370 C CA . MET A 1 296 ? 16.660 -16.501 -7.751 1.00 84.12 296 MET A CA 1
ATOM 2371 C C . MET A 1 296 ? 17.707 -17.165 -8.630 1.00 84.12 296 MET A C 1
ATOM 2373 O O . MET A 1 296 ? 17.388 -17.744 -9.671 1.00 84.12 296 MET A O 1
ATOM 2377 N N . LYS A 1 297 ? 18.951 -17.171 -8.145 1.00 83.44 297 LYS A N 1
ATOM 2378 C CA . LYS A 1 297 ? 20.078 -17.867 -8.770 1.00 83.44 297 LYS A CA 1
ATOM 2379 C C . LYS A 1 297 ? 20.547 -19.038 -7.919 1.00 83.44 297 LYS A C 1
ATOM 2381 O O . LYS A 1 297 ? 20.513 -18.971 -6.692 1.00 83.44 297 LYS A O 1
ATOM 2386 N N . ASN A 1 298 ? 20.994 -20.109 -8.569 1.00 82.12 298 ASN A N 1
ATOM 2387 C CA . ASN A 1 298 ? 21.704 -21.192 -7.890 1.00 82.12 298 ASN A CA 1
ATOM 2388 C C . ASN A 1 298 ? 23.159 -20.797 -7.570 1.00 82.12 298 ASN A C 1
ATOM 2390 O O . ASN A 1 298 ? 23.642 -19.740 -7.973 1.00 82.12 298 ASN A O 1
ATOM 2394 N N . GLU A 1 299 ? 23.892 -21.684 -6.892 1.00 79.50 299 GLU A N 1
ATOM 2395 C CA . GLU A 1 299 ? 25.311 -21.493 -6.540 1.00 79.50 299 GLU A CA 1
ATOM 2396 C C . GLU A 1 299 ? 26.237 -21.277 -7.753 1.00 79.50 299 GLU A C 1
ATOM 2398 O O . GLU A 1 299 ? 27.353 -20.786 -7.604 1.00 79.50 299 GLU A O 1
ATOM 2403 N N . ARG A 1 300 ? 25.791 -21.633 -8.965 1.00 81.81 300 ARG A N 1
ATOM 2404 C CA . ARG A 1 300 ? 26.528 -21.425 -10.223 1.00 81.81 300 ARG A CA 1
ATOM 2405 C C . ARG A 1 300 ? 26.202 -20.086 -10.888 1.00 81.81 300 ARG A C 1
ATOM 2407 O O . ARG A 1 300 ? 26.768 -19.783 -11.934 1.00 81.81 300 ARG A O 1
ATOM 2414 N N . GLY A 1 301 ? 25.303 -19.298 -10.298 1.00 77.75 301 GLY A N 1
ATOM 2415 C CA . GLY A 1 301 ? 24.821 -18.033 -10.847 1.00 77.75 301 GLY A CA 1
ATOM 2416 C C . GLY A 1 301 ? 23.748 -18.183 -11.930 1.00 77.75 301 GLY A C 1
ATOM 2417 O O . GLY A 1 301 ? 23.407 -17.192 -12.571 1.00 77.75 301 GLY A O 1
ATOM 2418 N N . GLU A 1 302 ? 23.210 -19.385 -12.148 1.00 85.31 302 GLU A N 1
ATOM 2419 C CA . GLU A 1 302 ? 22.149 -19.630 -13.130 1.00 85.31 302 GLU A CA 1
ATOM 2420 C C . GLU A 1 302 ? 20.786 -19.301 -12.516 1.00 85.31 302 GLU A C 1
ATOM 2422 O O . GLU A 1 302 ? 20.510 -19.687 -11.377 1.00 85.31 302 GLU A O 1
ATOM 2427 N N . VAL A 1 303 ? 19.926 -18.622 -13.277 1.00 83.19 303 VAL A N 1
ATOM 2428 C CA . VAL A 1 303 ? 18.558 -18.302 -12.851 1.00 83.19 303 VAL A CA 1
ATOM 2429 C C . VAL A 1 303 ? 17.752 -19.593 -12.732 1.00 83.19 303 VAL A C 1
ATOM 2431 O O . VAL A 1 303 ? 17.561 -20.310 -13.711 1.00 83.19 303 VAL A O 1
ATOM 2434 N N . VAL A 1 304 ? 17.295 -19.893 -11.519 1.00 85.06 304 VAL A N 1
ATOM 2435 C CA . VAL A 1 304 ? 16.424 -21.041 -11.219 1.00 85.06 304 VAL A CA 1
ATOM 2436 C C . VAL A 1 304 ? 14.967 -20.637 -11.060 1.00 85.06 304 VAL A C 1
ATOM 2438 O O . VAL A 1 304 ? 14.089 -21.488 -11.175 1.00 85.06 304 VAL A O 1
ATOM 2441 N N . ASN A 1 305 ? 14.710 -19.359 -10.786 1.00 83.25 305 ASN A N 1
ATOM 2442 C CA . ASN A 1 305 ? 13.369 -18.804 -10.729 1.00 83.25 305 ASN A CA 1
ATOM 2443 C C . ASN A 1 305 ? 13.410 -17.360 -11.234 1.00 83.25 305 ASN A C 1
ATOM 2445 O O . ASN A 1 305 ? 14.146 -16.541 -10.673 1.00 83.25 305 ASN A O 1
ATOM 2449 N N . GLY A 1 306 ? 12.664 -17.085 -12.303 1.00 86.06 306 GLY A N 1
ATOM 2450 C CA . GLY A 1 306 ? 12.595 -15.762 -12.910 1.00 86.06 306 GLY A CA 1
ATOM 2451 C C . GLY A 1 306 ? 11.851 -14.759 -12.030 1.00 86.06 306 GLY A C 1
ATOM 2452 O O . GLY A 1 306 ? 11.278 -15.097 -10.991 1.00 86.06 306 GLY A O 1
ATOM 2453 N N . SER A 1 307 ? 11.853 -13.501 -12.453 1.00 91.88 307 SER A N 1
ATOM 2454 C CA . SER A 1 307 ? 11.068 -12.453 -11.812 1.00 91.88 307 SER A CA 1
ATOM 2455 C C . SER A 1 307 ? 9.659 -12.388 -12.412 1.00 91.88 307 SER A C 1
ATOM 2457 O O . SER A 1 307 ? 9.487 -12.475 -13.624 1.00 91.88 307 SER A O 1
ATOM 2459 N N . ASN A 1 308 ? 8.640 -12.192 -11.575 1.00 94.44 308 ASN A N 1
ATOM 2460 C CA . ASN A 1 308 ? 7.260 -11.947 -11.991 1.00 94.44 308 ASN A CA 1
ATOM 2461 C C . ASN A 1 308 ? 6.902 -10.485 -11.714 1.00 94.44 308 ASN A C 1
ATOM 2463 O O . ASN A 1 308 ? 7.051 -10.035 -10.578 1.00 94.44 308 ASN A O 1
ATOM 2467 N N . LEU A 1 309 ? 6.407 -9.764 -12.723 1.00 96.62 309 LEU A N 1
ATOM 2468 C CA . LEU A 1 309 ? 5.843 -8.422 -12.554 1.00 96.62 309 LEU A CA 1
ATOM 2469 C C . LEU A 1 309 ? 4.399 -8.515 -12.050 1.00 96.62 309 LEU A C 1
ATOM 2471 O O . LEU A 1 309 ? 3.608 -9.313 -12.552 1.00 96.62 309 LEU A O 1
ATOM 2475 N N . PHE A 1 310 ? 4.044 -7.656 -11.101 1.00 96.44 310 PHE A N 1
ATOM 2476 C CA . PHE A 1 310 ? 2.698 -7.518 -10.568 1.00 96.44 310 PHE A CA 1
ATOM 2477 C C . PHE A 1 310 ? 2.173 -6.105 -10.804 1.00 96.44 310 PHE A C 1
ATOM 2479 O O . PHE A 1 310 ? 2.900 -5.121 -10.653 1.00 96.44 310 PHE A O 1
ATOM 2486 N N . ILE A 1 311 ? 0.890 -6.026 -11.146 1.00 96.25 311 ILE A N 1
ATOM 2487 C CA . ILE A 1 311 ? 0.115 -4.786 -11.210 1.00 96.25 311 ILE A CA 1
ATOM 2488 C C . ILE A 1 311 ? -0.934 -4.872 -10.109 1.00 96.25 311 ILE A C 1
ATOM 2490 O O . ILE A 1 311 ? -1.705 -5.832 -10.083 1.00 96.25 311 ILE A O 1
ATOM 2494 N N . HIS A 1 312 ? -0.965 -3.897 -9.208 1.00 94.88 312 HIS A N 1
ATOM 2495 C CA . HIS A 1 312 ? -1.902 -3.870 -8.091 1.00 94.88 312 HIS A CA 1
ATOM 2496 C C . HIS A 1 312 ? -2.670 -2.554 -8.074 1.00 94.88 312 HIS A C 1
ATOM 2498 O O . HIS A 1 312 ? -2.068 -1.487 -8.042 1.00 94.88 312 HIS A O 1
ATOM 2504 N N . ASP A 1 313 ? -3.995 -2.622 -8.088 1.00 94.19 313 ASP A N 1
ATOM 2505 C CA . ASP A 1 313 ? -4.852 -1.485 -7.765 1.00 94.19 313 ASP A CA 1
ATOM 2506 C C . ASP A 1 313 ? -5.123 -1.508 -6.260 1.00 94.19 313 ASP A C 1
ATOM 2508 O O . ASP A 1 313 ? -6.007 -2.227 -5.806 1.00 94.19 313 ASP A O 1
ATOM 2512 N N . HIS A 1 314 ? -4.354 -0.743 -5.483 1.00 90.56 314 HIS A N 1
ATOM 2513 C CA . HIS A 1 314 ? -4.482 -0.656 -4.022 1.00 90.56 314 HIS A CA 1
ATOM 2514 C C . HIS A 1 314 ? -5.838 -0.087 -3.576 1.00 90.56 314 HIS A C 1
ATOM 2516 O O . HIS A 1 314 ? -6.224 -0.258 -2.425 1.00 90.56 314 HIS A O 1
ATOM 2522 N N . GLY A 1 315 ? -6.549 0.617 -4.463 1.00 91.44 315 GLY A N 1
ATOM 2523 C CA . GLY A 1 315 ? -7.853 1.207 -4.172 1.00 91.44 315 GLY A CA 1
ATOM 2524 C C . GLY A 1 315 ? -8.982 0.195 -4.319 1.00 91.44 315 GLY A C 1
ATOM 2525 O O . GLY A 1 315 ? -9.799 0.067 -3.416 1.00 91.44 315 GLY A O 1
ATOM 2526 N N . LYS A 1 316 ? -9.004 -0.537 -5.440 1.00 91.94 316 LYS A N 1
ATOM 2527 C CA . LYS A 1 316 ? -9.980 -1.618 -5.685 1.00 91.94 316 LYS A CA 1
ATOM 2528 C C . LYS A 1 316 ? -9.560 -2.970 -5.098 1.00 91.94 316 LYS A C 1
ATOM 2530 O O . LYS A 1 316 ? -10.306 -3.936 -5.196 1.00 91.94 316 LYS A O 1
ATOM 2535 N N . ASN A 1 317 ? -8.338 -3.056 -4.573 1.00 89.88 317 ASN A N 1
ATOM 2536 C CA . ASN A 1 317 ? -7.721 -4.277 -4.066 1.00 89.88 317 ASN A CA 1
ATOM 2537 C C . ASN A 1 317 ? -7.751 -5.426 -5.093 1.00 89.88 317 ASN A C 1
ATOM 2539 O O . ASN A 1 317 ? -8.185 -6.533 -4.786 1.00 89.88 317 ASN A O 1
ATOM 2543 N N . VAL A 1 318 ? -7.329 -5.153 -6.333 1.00 91.31 318 VAL A N 1
ATOM 2544 C CA . VAL A 1 318 ? -7.260 -6.159 -7.411 1.00 91.31 318 VAL A CA 1
ATOM 2545 C C . VAL A 1 318 ? -5.832 -6.279 -7.915 1.00 91.31 318 VAL A C 1
ATOM 2547 O O . VAL A 1 318 ? -5.202 -5.270 -8.258 1.00 91.31 318 VAL A O 1
ATOM 2550 N N . ARG A 1 319 ? -5.320 -7.508 -8.004 1.00 93.25 319 ARG A N 1
ATOM 2551 C CA . ARG A 1 319 ? -3.944 -7.789 -8.415 1.00 93.25 319 ARG A CA 1
ATOM 2552 C C . ARG A 1 319 ? -3.858 -8.695 -9.638 1.00 93.25 319 ARG A C 1
ATOM 2554 O O . ARG A 1 319 ? -4.474 -9.751 -9.705 1.00 93.25 319 ARG A O 1
ATOM 2561 N N . TYR A 1 320 ? -2.951 -8.345 -10.546 1.00 95.25 320 TYR A N 1
ATOM 2562 C CA . TYR A 1 320 ? -2.580 -9.164 -11.697 1.00 95.25 320 TYR A CA 1
ATOM 2563 C C . TYR A 1 320 ? -1.113 -9.574 -11.596 1.00 95.25 320 TYR A C 1
ATOM 2565 O O . TYR A 1 320 ? -0.229 -8.717 -11.550 1.00 95.25 320 TYR A O 1
ATOM 2573 N N . GLN A 1 321 ? -0.848 -10.880 -11.589 1.00 95.81 321 GLN A N 1
ATOM 2574 C CA . GLN A 1 321 ? 0.498 -11.428 -11.758 1.00 95.81 321 GLN A CA 1
ATOM 2575 C C . GLN A 1 321 ? 0.750 -11.669 -13.242 1.00 95.81 321 GLN A C 1
ATOM 2577 O O . GLN A 1 321 ? 0.000 -12.401 -13.880 1.00 95.81 321 GLN A O 1
ATOM 2582 N N . LEU A 1 322 ? 1.816 -11.109 -13.796 1.00 96.12 322 LEU A N 1
ATOM 2583 C CA . LEU A 1 322 ? 2.169 -11.332 -15.192 1.00 96.12 322 LEU A CA 1
ATOM 2584 C C . LEU A 1 322 ? 3.037 -12.592 -15.370 1.00 96.12 322 LEU A C 1
ATOM 2586 O O . LEU A 1 322 ? 3.773 -12.969 -14.447 1.00 96.12 322 LEU A O 1
ATOM 2590 N N . PRO A 1 323 ? 2.961 -13.248 -16.546 1.00 93.25 323 PRO A N 1
ATOM 2591 C CA . PRO A 1 323 ? 3.844 -14.363 -16.892 1.00 93.25 323 PRO A CA 1
ATOM 2592 C C . PRO A 1 323 ? 5.332 -13.980 -16.811 1.00 93.25 323 PRO A C 1
ATOM 2594 O O . PRO A 1 323 ? 5.682 -12.819 -17.017 1.00 93.25 323 PRO A O 1
ATOM 2597 N N . GLU A 1 324 ? 6.211 -14.949 -16.532 1.00 92.62 324 GLU A N 1
ATOM 2598 C CA . GLU A 1 324 ? 7.667 -14.727 -16.392 1.00 92.62 324 GLU A CA 1
ATOM 2599 C C . GLU A 1 324 ? 8.328 -14.219 -17.683 1.00 92.62 324 GLU A C 1
ATOM 2601 O O . GLU A 1 324 ? 9.389 -13.602 -17.641 1.00 92.62 324 GLU A O 1
ATOM 2606 N N . GLU A 1 325 ? 7.701 -14.438 -18.840 1.00 93.50 325 GLU A N 1
ATOM 2607 C CA . GLU A 1 325 ? 8.175 -13.931 -20.128 1.00 93.50 325 GLU A CA 1
ATOM 2608 C C . GLU A 1 325 ? 8.079 -12.400 -20.238 1.00 93.50 325 GLU A C 1
ATOM 2610 O O . GLU A 1 325 ? 8.771 -11.788 -21.061 1.00 93.50 325 GLU A O 1
ATOM 2615 N N . VAL A 1 326 ? 7.237 -11.769 -19.411 1.00 96.44 326 VAL A N 1
ATOM 2616 C CA . VAL A 1 326 ? 7.125 -10.312 -19.336 1.00 96.44 326 VAL A CA 1
ATOM 2617 C C . VAL A 1 326 ? 8.355 -9.750 -18.636 1.00 96.44 326 VAL A C 1
ATOM 2619 O O . VAL A 1 326 ? 8.460 -9.721 -17.413 1.00 96.44 326 VAL A O 1
ATOM 2622 N N . THR A 1 327 ? 9.272 -9.252 -19.452 1.00 95.50 327 THR A N 1
ATOM 2623 C CA . THR A 1 327 ? 10.582 -8.725 -19.041 1.00 95.50 327 THR A CA 1
ATOM 2624 C C . THR A 1 327 ? 10.773 -7.265 -19.448 1.00 95.50 327 THR A C 1
ATOM 2626 O O . THR A 1 327 ? 11.777 -6.646 -19.096 1.00 95.50 327 THR A O 1
ATOM 2629 N N . HIS A 1 328 ? 9.821 -6.699 -20.194 1.00 97.56 328 HIS A N 1
ATOM 2630 C CA . HIS A 1 328 ? 9.908 -5.352 -20.736 1.00 97.56 328 HIS A CA 1
ATOM 2631 C C . HIS A 1 328 ? 8.574 -4.605 -20.628 1.00 97.56 328 HIS A C 1
ATOM 2633 O O . HIS A 1 328 ? 7.492 -5.193 -20.563 1.00 97.56 328 HIS A O 1
ATOM 2639 N N . LEU A 1 329 ? 8.652 -3.278 -20.680 1.00 98.00 329 LEU A N 1
ATOM 2640 C CA . LEU A 1 329 ? 7.534 -2.400 -20.996 1.00 98.00 329 LEU A CA 1
ATOM 2641 C C . LEU A 1 329 ? 7.764 -1.760 -22.361 1.00 98.00 329 LEU A C 1
ATOM 2643 O O . LEU A 1 329 ? 8.800 -1.149 -22.615 1.00 98.00 329 LEU A O 1
ATOM 2647 N N . LYS A 1 330 ? 6.770 -1.864 -23.236 1.00 97.62 330 LYS A N 1
ATOM 2648 C CA . LYS A 1 330 ? 6.771 -1.240 -24.554 1.00 97.62 330 LYS A CA 1
ATOM 2649 C C . LYS A 1 330 ? 6.077 0.113 -24.507 1.00 97.62 330 LYS A C 1
ATOM 2651 O O . LYS A 1 330 ? 4.933 0.206 -24.060 1.00 97.62 330 LYS A O 1
ATOM 2656 N N . LEU A 1 331 ? 6.735 1.141 -25.031 1.00 97.44 331 LEU A N 1
ATOM 2657 C CA . LEU A 1 331 ? 6.127 2.446 -25.259 1.00 97.44 331 LEU A CA 1
ATOM 2658 C C . LEU A 1 331 ? 5.179 2.376 -26.457 1.00 97.44 331 LEU A C 1
ATOM 2660 O O . LEU A 1 331 ? 5.596 2.045 -27.566 1.00 97.44 331 LEU A O 1
ATOM 2664 N N . VAL A 1 332 ? 3.912 2.720 -26.269 1.00 96.00 332 VAL A N 1
ATOM 2665 C CA . VAL A 1 332 ? 2.913 2.774 -27.344 1.00 96.00 332 VAL A CA 1
ATOM 2666 C C . VAL A 1 332 ? 2.159 4.096 -27.304 1.00 96.00 332 VAL A C 1
ATOM 2668 O O . VAL A 1 332 ? 2.089 4.750 -26.266 1.00 96.00 332 VAL A O 1
ATOM 2671 N N . GLN A 1 333 ? 1.573 4.483 -28.433 1.00 91.50 333 GLN A N 1
ATOM 2672 C CA . GLN A 1 333 ? 0.685 5.639 -28.510 1.00 91.50 333 GLN A CA 1
ATOM 2673 C C . GLN A 1 333 ? -0.766 5.151 -28.535 1.00 91.50 333 GLN A C 1
ATOM 2675 O O . GLN A 1 333 ? -1.145 4.380 -29.419 1.00 91.50 333 GLN A O 1
ATOM 2680 N N . LYS A 1 334 ? -1.564 5.562 -27.547 1.00 87.06 334 LYS A N 1
ATOM 2681 C CA . LYS A 1 334 ? -2.972 5.172 -27.396 1.00 87.06 334 LYS A CA 1
ATOM 2682 C C . LYS A 1 334 ? -3.756 6.294 -26.710 1.00 87.06 334 LYS A C 1
ATOM 2684 O O . LYS A 1 334 ? -3.249 6.905 -25.773 1.00 87.06 334 LYS A O 1
ATOM 2689 N N . ASP A 1 335 ? -4.979 6.550 -27.176 1.00 76.69 335 ASP A N 1
ATOM 2690 C CA . ASP A 1 335 ? -5.902 7.559 -26.627 1.00 76.69 335 ASP A CA 1
ATOM 2691 C C . ASP A 1 335 ? -5.228 8.930 -26.417 1.00 76.69 335 ASP A C 1
ATOM 2693 O O . ASP A 1 335 ? -5.200 9.469 -25.313 1.00 76.69 335 ASP A O 1
ATOM 2697 N N . GLU A 1 336 ? -4.622 9.441 -27.498 1.00 70.94 336 GLU A N 1
ATOM 2698 C CA . GLU A 1 336 ? -3.936 10.746 -27.592 1.00 70.94 336 GLU A CA 1
ATOM 2699 C C . GLU A 1 336 ? -2.669 10.914 -26.731 1.00 70.94 336 GLU A C 1
ATOM 2701 O O . GLU A 1 336 ? -2.061 11.982 -26.736 1.00 70.94 336 GLU A O 1
ATOM 2706 N N . GLY A 1 337 ? -2.195 9.859 -26.057 1.00 84.25 337 GLY A N 1
ATOM 2707 C CA . GLY A 1 337 ? -0.994 9.917 -25.222 1.00 84.25 337 GLY A CA 1
ATOM 2708 C C . GLY A 1 337 ? -0.088 8.693 -25.322 1.00 84.25 337 GLY A C 1
ATOM 2709 O O . GLY A 1 337 ? -0.413 7.676 -25.937 1.00 84.25 337 GLY A O 1
ATOM 2710 N N . TYR A 1 338 ? 1.079 8.795 -24.689 1.00 91.00 338 TYR A N 1
ATOM 2711 C CA . TYR A 1 338 ? 1.969 7.657 -24.488 1.00 91.00 338 TYR A CA 1
ATOM 2712 C C . TYR A 1 338 ? 1.444 6.738 -23.383 1.00 91.00 338 TYR A C 1
ATOM 2714 O O . TYR A 1 338 ? 0.894 7.206 -22.383 1.00 91.00 338 TYR A O 1
ATOM 2722 N N . LYS A 1 339 ? 1.634 5.430 -23.559 1.00 94.62 339 LYS A N 1
ATOM 2723 C CA . LYS A 1 339 ? 1.359 4.374 -22.577 1.00 94.62 339 LYS A CA 1
ATOM 2724 C C . LYS A 1 339 ? 2.518 3.390 -22.538 1.00 94.62 339 LYS A C 1
ATOM 2726 O O . LYS A 1 339 ? 3.176 3.171 -23.553 1.00 94.62 339 LYS A O 1
ATOM 2731 N N . LEU A 1 340 ? 2.726 2.778 -21.382 1.00 96.44 340 LEU A N 1
ATOM 2732 C CA . LEU A 1 340 ? 3.617 1.639 -21.207 1.00 96.44 340 LEU A CA 1
ATOM 2733 C C . LEU A 1 340 ? 2.774 0.361 -21.181 1.00 96.44 340 LEU A C 1
ATOM 2735 O O . LEU A 1 340 ? 1.732 0.319 -20.531 1.00 96.44 340 LEU A O 1
ATOM 2739 N N . VAL A 1 341 ? 3.194 -0.668 -21.912 1.00 97.12 341 VAL A N 1
ATOM 2740 C CA . VAL A 1 341 ? 2.464 -1.940 -22.012 1.00 97.12 341 VAL A CA 1
ATOM 2741 C C . VAL A 1 341 ? 3.399 -3.100 -21.700 1.00 97.12 341 VAL A C 1
ATOM 2743 O O . VAL A 1 341 ? 4.476 -3.151 -22.294 1.00 97.12 341 VAL A O 1
ATOM 2746 N N . PRO A 1 342 ? 3.005 -4.052 -20.837 1.00 97.44 342 PRO A N 1
ATOM 2747 C CA . PRO A 1 342 ? 3.790 -5.255 -20.588 1.00 97.44 342 PRO A CA 1
ATOM 2748 C C . PRO A 1 342 ? 4.100 -6.044 -21.864 1.00 97.44 342 PRO A C 1
ATOM 2750 O O . PRO A 1 342 ? 3.196 -6.349 -22.652 1.00 97.44 342 PRO A O 1
ATOM 2753 N N . ALA A 1 343 ? 5.376 -6.372 -22.063 1.00 97.31 343 ALA A N 1
ATOM 2754 C CA . ALA A 1 343 ? 5.876 -7.062 -23.242 1.00 97.31 343 ALA A CA 1
ATOM 2755 C C . ALA A 1 343 ? 7.041 -8.017 -22.930 1.00 97.31 343 ALA A C 1
ATOM 2757 O O . ALA A 1 343 ? 7.702 -7.909 -21.895 1.00 97.31 343 ALA A O 1
ATOM 2758 N N . ASP A 1 344 ? 7.301 -8.944 -23.851 1.00 95.69 344 ASP A N 1
ATOM 2759 C CA . ASP A 1 344 ? 8.539 -9.731 -23.857 1.00 95.69 344 ASP A CA 1
ATOM 2760 C C . ASP A 1 344 ? 9.715 -8.948 -24.477 1.00 95.69 344 ASP A C 1
ATOM 2762 O O . ASP A 1 344 ? 9.555 -7.850 -25.019 1.00 95.69 344 ASP A O 1
ATOM 2766 N N . GLU A 1 345 ? 10.905 -9.552 -24.453 1.00 94.62 345 GLU A N 1
ATOM 2767 C CA . GLU A 1 345 ? 12.132 -9.042 -25.093 1.00 94.62 345 GLU A CA 1
ATOM 2768 C C . GLU A 1 345 ? 11.998 -8.777 -26.605 1.00 94.62 345 GLU A C 1
ATOM 2770 O O . GLU A 1 345 ? 12.800 -8.052 -27.191 1.00 94.62 345 GLU A O 1
ATOM 2775 N N . ARG A 1 346 ? 10.986 -9.358 -27.262 1.00 95.50 346 ARG A N 1
ATOM 2776 C CA . ARG A 1 346 ? 10.718 -9.187 -28.699 1.00 95.50 346 ARG A CA 1
ATOM 2777 C C . ARG A 1 346 ? 9.683 -8.094 -28.961 1.00 95.50 346 ARG A C 1
ATOM 2779 O O . ARG A 1 346 ? 9.389 -7.796 -30.120 1.00 95.50 346 ARG A O 1
ATOM 2786 N N . GLY A 1 347 ? 9.120 -7.503 -27.909 1.00 95.12 347 GLY A N 1
ATOM 2787 C CA . GLY A 1 347 ? 8.095 -6.470 -27.977 1.00 95.12 347 GLY A CA 1
ATOM 2788 C C . GLY A 1 347 ? 6.685 -6.986 -28.272 1.00 95.12 347 GLY A C 1
ATOM 2789 O O . GLY A 1 347 ? 5.847 -6.194 -28.738 1.00 95.12 347 GLY A O 1
ATOM 2790 N N . ASN A 1 348 ? 6.412 -8.273 -28.027 1.00 96.31 348 ASN A N 1
ATOM 2791 C CA . ASN A 1 348 ? 5.064 -8.840 -28.065 1.00 96.31 348 ASN A CA 1
ATOM 2792 C C . ASN A 1 348 ? 4.301 -8.432 -26.803 1.00 96.31 348 ASN A C 1
ATOM 2794 O O . ASN A 1 348 ? 4.745 -8.696 -25.692 1.00 96.31 348 ASN A O 1
ATOM 2798 N N . GLU A 1 349 ? 3.144 -7.792 -26.971 1.00 95.31 349 GLU A N 1
ATOM 2799 C CA . GLU A 1 349 ? 2.324 -7.322 -25.851 1.00 95.31 349 GLU A CA 1
ATOM 2800 C C . GLU A 1 349 ? 1.530 -8.451 -25.191 1.00 95.31 349 GLU A C 1
ATOM 2802 O O . GLU A 1 349 ? 0.881 -9.251 -25.875 1.00 95.31 349 GLU A O 1
ATOM 2807 N N . TYR A 1 350 ? 1.455 -8.422 -23.862 1.00 93.19 350 TYR A N 1
ATOM 2808 C CA . TYR A 1 350 ? 0.684 -9.386 -23.083 1.00 93.19 350 TYR A CA 1
ATOM 2809 C C . TYR A 1 350 ? -0.707 -8.851 -22.745 1.00 93.19 350 TYR A C 1
ATOM 2811 O O . TYR A 1 350 ? -0.901 -7.674 -22.439 1.00 93.19 350 TYR A O 1
ATOM 2819 N N . ARG A 1 351 ? -1.707 -9.730 -22.860 1.00 90.31 351 ARG A N 1
ATOM 2820 C CA . ARG A 1 351 ? -3.127 -9.428 -22.587 1.00 90.31 351 ARG A CA 1
ATOM 2821 C C . ARG A 1 351 ? -3.712 -10.276 -21.463 1.00 90.31 351 ARG A C 1
ATOM 2823 O O . ARG A 1 351 ? -4.846 -10.027 -21.067 1.00 90.31 351 ARG A O 1
ATOM 2830 N N . TYR A 1 352 ? -2.964 -11.272 -21.005 1.00 93.31 352 TYR A N 1
ATOM 2831 C CA . TYR A 1 352 ? -3.403 -12.229 -20.006 1.00 93.31 352 TYR A CA 1
ATOM 2832 C C . TYR A 1 352 ? -2.441 -12.227 -18.822 1.00 93.31 352 TYR A C 1
ATOM 2834 O O . TYR A 1 352 ? -1.242 -12.004 -19.012 1.00 93.31 352 TYR A O 1
ATOM 2842 N N . ASP A 1 353 ? -2.977 -12.460 -17.630 1.00 92.88 353 ASP A N 1
ATOM 2843 C CA . ASP A 1 353 ? -2.189 -12.737 -16.431 1.00 92.88 353 ASP A CA 1
ATOM 2844 C C . ASP A 1 353 ? -1.577 -14.156 -16.491 1.00 92.88 353 ASP A C 1
ATOM 2846 O O . ASP A 1 353 ? -1.788 -14.916 -17.443 1.00 92.88 353 ASP A O 1
ATOM 2850 N N . ALA A 1 354 ? -0.805 -14.526 -15.472 1.00 91.06 354 ALA A N 1
ATOM 2851 C CA . ALA A 1 354 ? -0.163 -15.835 -15.355 1.00 91.06 354 ALA A CA 1
ATOM 2852 C C . ALA A 1 354 ? -1.167 -17.002 -15.247 1.00 91.06 354 ALA A C 1
ATOM 2854 O O . ALA A 1 354 ? -0.798 -18.153 -15.482 1.00 91.06 354 ALA A O 1
ATOM 2855 N N . GLN A 1 355 ? -2.428 -16.725 -14.911 1.00 89.75 355 GLN A N 1
ATOM 2856 C CA . GLN A 1 355 ? -3.513 -17.702 -14.814 1.00 89.75 355 GLN A CA 1
ATOM 2857 C C . GLN A 1 355 ? -4.339 -17.797 -16.112 1.00 89.75 355 GLN A C 1
ATOM 2859 O O . GLN A 1 355 ? -5.200 -18.670 -16.229 1.00 89.75 355 GLN A O 1
ATOM 2864 N N . GLY A 1 356 ? -4.061 -16.948 -17.106 1.00 91.31 356 GLY A N 1
ATOM 2865 C CA . GLY A 1 356 ? -4.764 -16.901 -18.386 1.00 91.31 356 GLY A CA 1
ATOM 2866 C C . GLY A 1 356 ? -6.012 -16.010 -18.395 1.00 91.31 356 GLY A C 1
ATOM 2867 O O . GLY A 1 356 ? -6.746 -16.017 -19.388 1.00 91.31 356 GLY A O 1
ATOM 2868 N N . ASN A 1 357 ? -6.268 -15.230 -17.341 1.00 91.75 357 ASN A N 1
ATOM 2869 C CA . ASN A 1 357 ? -7.375 -14.276 -17.312 1.00 91.75 357 ASN A CA 1
ATOM 2870 C C . ASN A 1 357 ? -7.016 -13.019 -18.097 1.00 91.75 357 ASN A C 1
ATOM 2872 O O . ASN A 1 357 ? -5.870 -12.579 -18.110 1.00 91.75 357 ASN A O 1
ATOM 2876 N N . THR A 1 358 ? -8.005 -12.417 -18.758 1.00 94.12 358 THR A N 1
ATOM 2877 C CA . THR A 1 358 ? -7.786 -11.178 -19.517 1.00 94.12 358 THR A CA 1
ATOM 2878 C C . THR A 1 358 ? -7.530 -10.014 -18.568 1.00 94.12 358 THR A C 1
ATOM 2880 O O . THR A 1 358 ? -8.341 -9.758 -17.684 1.00 94.12 358 THR A O 1
ATOM 2883 N N . ILE A 1 359 ? -6.448 -9.273 -18.802 1.00 94.00 359 ILE A N 1
ATOM 2884 C CA . ILE A 1 359 ? -6.131 -8.045 -18.070 1.00 94.00 359 ILE A CA 1
ATOM 2885 C C . ILE A 1 359 ? -6.933 -6.894 -18.696 1.00 94.00 359 ILE A C 1
ATOM 2887 O O . ILE A 1 359 ? -6.771 -6.630 -19.896 1.00 94.00 359 ILE A O 1
ATOM 2891 N N . PRO A 1 360 ? -7.785 -6.191 -17.928 1.00 93.94 360 PRO A N 1
ATOM 2892 C CA . PRO A 1 360 ? -8.516 -5.027 -18.419 1.00 93.94 360 PRO A CA 1
ATOM 2893 C C . PRO A 1 360 ? -7.591 -3.946 -18.992 1.00 93.94 360 PRO A C 1
ATOM 2895 O O . PRO A 1 360 ? -6.465 -3.753 -18.530 1.00 93.94 360 PRO A O 1
ATOM 2898 N N . GLU A 1 361 ? -8.072 -3.196 -19.990 1.00 93.06 361 GLU A N 1
ATOM 2899 C CA . GLU A 1 361 ? -7.245 -2.189 -20.670 1.00 93.06 361 GLU A CA 1
ATOM 2900 C C . GLU A 1 361 ? -6.703 -1.107 -19.726 1.00 93.06 361 GLU A C 1
ATOM 2902 O O . GLU A 1 361 ? -5.586 -0.636 -19.932 1.00 93.06 361 GLU A O 1
ATOM 2907 N N . GLU A 1 362 ? -7.459 -0.750 -18.685 1.00 90.75 362 GLU A N 1
ATOM 2908 C CA . GLU A 1 362 ? -7.057 0.235 -17.673 1.00 90.75 362 GLU A CA 1
ATOM 2909 C C . GLU A 1 362 ? -5.807 -0.171 -16.879 1.00 90.75 362 GLU A C 1
ATOM 2911 O O . GLU A 1 362 ? -5.052 0.707 -16.463 1.00 90.75 362 GLU A O 1
ATOM 2916 N N . TYR A 1 363 ? -5.552 -1.477 -16.743 1.00 93.44 363 TYR A N 1
ATOM 2917 C CA . TYR A 1 363 ? -4.368 -2.030 -16.079 1.00 93.44 363 TYR A CA 1
ATOM 2918 C C . TYR A 1 363 ? -3.274 -2.413 -17.078 1.00 93.44 363 TYR A C 1
ATOM 2920 O O . TYR A 1 363 ? -2.089 -2.249 -16.797 1.00 93.44 363 TYR A O 1
ATOM 2928 N N . LYS A 1 364 ? -3.658 -2.873 -18.276 1.00 93.31 364 LYS A N 1
ATOM 2929 C CA . LYS A 1 364 ? -2.712 -3.228 -19.343 1.00 93.31 364 LYS A CA 1
ATOM 2930 C C . LYS A 1 364 ? -1.944 -2.006 -19.863 1.00 93.31 364 LYS A C 1
ATOM 2932 O O . LYS A 1 364 ? -0.745 -2.099 -20.118 1.00 93.31 364 LYS A O 1
ATOM 2937 N N . TYR A 1 365 ? -2.634 -0.889 -20.095 1.00 94.62 365 TYR A N 1
ATOM 2938 C CA . TYR A 1 365 ? -2.047 0.327 -20.664 1.00 94.62 365 TYR A CA 1
ATOM 2939 C C . TYR A 1 365 ? -1.664 1.302 -19.548 1.00 94.62 365 TYR A C 1
ATOM 2941 O O . TYR A 1 365 ? -2.393 2.248 -19.234 1.00 94.62 365 TYR A O 1
ATOM 2949 N N . ILE A 1 366 ? -0.486 1.073 -18.971 1.00 94.19 366 ILE A N 1
ATOM 2950 C CA . ILE A 1 366 ? 0.057 1.829 -17.845 1.00 94.19 366 ILE A CA 1
ATOM 2951 C C . ILE A 1 366 ? 0.296 3.279 -18.272 1.00 94.19 366 ILE A C 1
ATOM 2953 O O . ILE A 1 366 ? 0.939 3.578 -19.283 1.00 94.19 366 ILE A O 1
ATOM 2957 N N . ASN A 1 367 ? -0.256 4.207 -17.497 1.00 91.62 367 ASN A N 1
ATOM 2958 C CA . ASN A 1 367 ? -0.128 5.630 -17.763 1.00 91.62 367 ASN A CA 1
ATOM 2959 C C . ASN A 1 367 ? 1.262 6.133 -17.310 1.00 91.62 367 ASN A C 1
ATOM 2961 O O . ASN A 1 367 ? 1.654 5.810 -16.192 1.00 91.62 367 ASN A O 1
ATOM 2965 N N . PRO A 1 368 ? 1.985 6.957 -18.097 1.00 89.06 368 PRO A N 1
ATOM 2966 C CA . PRO A 1 368 ? 3.316 7.462 -17.732 1.00 89.06 368 PRO A CA 1
ATOM 2967 C C . PRO A 1 368 ? 3.410 8.215 -16.403 1.00 89.06 368 PRO A C 1
ATOM 2969 O O . PRO A 1 368 ? 4.497 8.353 -15.868 1.00 89.06 368 PRO A O 1
ATOM 2972 N N . VAL A 1 369 ? 2.281 8.679 -15.860 1.00 88.44 369 VAL A N 1
ATOM 2973 C CA . VAL A 1 369 ? 2.182 9.239 -14.500 1.00 88.44 369 VAL A CA 1
ATOM 2974 C C . VAL A 1 369 ? 2.688 8.285 -13.411 1.00 88.44 369 VAL A C 1
ATOM 2976 O O . VAL A 1 369 ? 3.077 8.752 -12.357 1.00 88.44 369 VAL A O 1
ATOM 2979 N N . PHE A 1 370 ? 2.712 6.974 -13.670 1.00 92.06 370 PHE A N 1
ATOM 2980 C CA . PHE A 1 370 ? 3.231 5.966 -12.742 1.00 92.06 370 PHE A CA 1
ATOM 2981 C C . PHE A 1 370 ? 4.710 5.632 -12.965 1.00 92.06 370 PHE A C 1
ATOM 2983 O O . PHE A 1 370 ? 5.213 4.680 -12.380 1.00 92.06 370 PHE A O 1
ATOM 2990 N N . ALA A 1 371 ? 5.405 6.338 -13.855 1.00 92.69 371 ALA A N 1
ATOM 2991 C CA . ALA A 1 371 ? 6.809 6.100 -14.158 1.00 92.69 371 ALA A CA 1
ATOM 2992 C C . ALA A 1 371 ? 7.617 7.329 -13.737 1.00 92.69 371 ALA A C 1
ATOM 2994 O O . ALA A 1 371 ? 7.510 8.397 -14.347 1.00 92.69 371 ALA A O 1
ATOM 2995 N N . HIS A 1 372 ? 8.420 7.171 -12.690 1.00 89.19 372 HIS A N 1
ATOM 2996 C CA . HIS A 1 372 ? 9.087 8.280 -12.022 1.00 89.19 372 HIS A CA 1
ATOM 2997 C C . HIS A 1 372 ? 10.603 8.186 -12.121 1.00 89.19 372 HIS A C 1
ATOM 2999 O O . HIS A 1 372 ? 11.189 7.101 -12.112 1.00 89.19 372 HIS A O 1
ATOM 3005 N N . GLU A 1 373 ? 11.222 9.358 -12.173 1.00 85.88 373 GLU A N 1
ATOM 3006 C CA . GLU A 1 373 ? 12.649 9.525 -11.948 1.00 85.88 373 GLU A CA 1
ATOM 3007 C C . GLU A 1 373 ? 12.882 9.604 -10.441 1.00 85.88 373 GLU A C 1
ATOM 3009 O O . GLU A 1 373 ? 12.176 10.316 -9.718 1.00 85.88 373 GLU A O 1
ATOM 3014 N N . TYR A 1 374 ? 13.877 8.864 -9.968 1.00 73.06 374 TYR A N 1
ATOM 3015 C CA . TYR A 1 374 ? 14.246 8.854 -8.564 1.00 73.06 374 TYR A CA 1
ATOM 3016 C C . TYR A 1 374 ? 15.723 9.176 -8.409 1.00 73.06 374 TYR A C 1
ATOM 3018 O O . TYR A 1 374 ? 16.574 8.646 -9.122 1.00 73.06 374 TYR A O 1
ATOM 3026 N N . GLU A 1 375 ? 16.026 10.018 -7.430 1.00 65.50 375 GLU A N 1
ATOM 3027 C CA . GLU A 1 375 ? 17.391 10.231 -6.979 1.00 65.50 375 GLU A CA 1
ATOM 3028 C C . GLU A 1 375 ? 17.742 9.122 -5.982 1.00 65.50 375 GLU A C 1
ATOM 3030 O O . GLU A 1 375 ? 17.131 9.003 -4.910 1.00 65.50 375 GLU A O 1
ATOM 3035 N N . LYS A 1 376 ? 18.732 8.295 -6.335 1.00 57.03 376 LYS A N 1
ATOM 3036 C CA . LYS A 1 376 ? 19.351 7.369 -5.390 1.00 57.03 376 LYS A CA 1
ATOM 3037 C C . LYS A 1 376 ? 20.251 8.183 -4.467 1.00 57.03 376 LYS A C 1
ATOM 3039 O O . LYS A 1 376 ? 21.261 8.727 -4.899 1.00 57.03 376 LYS A O 1
ATOM 3044 N N . ARG A 1 377 ? 19.883 8.273 -3.194 1.00 48.59 377 ARG A N 1
ATOM 3045 C CA . ARG A 1 377 ? 20.713 8.921 -2.180 1.00 48.59 377 ARG A CA 1
ATOM 3046 C C . ARG A 1 377 ? 21.542 7.851 -1.487 1.00 48.59 377 ARG A C 1
ATOM 3048 O O . ARG A 1 377 ? 20.996 7.031 -0.766 1.00 48.59 377 ARG A O 1
ATOM 3055 N N . ASP A 1 378 ? 22.857 7.860 -1.701 1.00 35.50 378 ASP A N 1
ATOM 3056 C CA . ASP A 1 378 ? 23.795 6.803 -1.266 1.00 35.50 378 ASP A CA 1
ATOM 3057 C C . ASP A 1 378 ? 23.839 6.521 0.254 1.00 35.50 378 ASP A C 1
ATOM 3059 O O . ASP A 1 378 ? 24.523 5.609 0.703 1.00 35.50 378 ASP A O 1
ATOM 3063 N N . TYR A 1 379 ? 23.123 7.294 1.068 1.00 34.75 379 TYR A N 1
ATOM 3064 C CA . TYR A 1 379 ? 23.095 7.221 2.533 1.00 34.75 379 TYR A CA 1
ATOM 3065 C C . TYR A 1 379 ? 21.717 6.855 3.099 1.00 34.75 379 TYR A C 1
ATOM 3067 O O . TYR A 1 379 ? 21.564 6.784 4.316 1.00 34.75 379 TYR A O 1
ATOM 3075 N N . SER A 1 380 ? 20.716 6.619 2.251 1.00 37.22 380 SER A N 1
ATOM 3076 C CA . SER A 1 380 ? 19.449 6.032 2.671 1.00 37.22 380 SER A CA 1
ATOM 3077 C C . SER A 1 380 ? 19.153 4.814 1.802 1.00 37.22 380 SER A C 1
ATOM 3079 O O . SER A 1 380 ? 19.362 4.813 0.592 1.00 37.22 380 SER A O 1
ATOM 3081 N N . HIS A 1 381 ? 18.572 3.767 2.384 1.00 46.09 381 HIS A N 1
ATOM 3082 C CA . HIS A 1 381 ? 17.938 2.691 1.606 1.00 46.09 381 HIS A CA 1
ATOM 3083 C C . HIS A 1 381 ? 16.676 3.180 0.849 1.00 46.09 381 HIS A C 1
ATOM 3085 O O . HIS A 1 381 ? 15.829 2.383 0.434 1.00 46.09 381 HIS A O 1
ATOM 3091 N N . LYS A 1 382 ? 16.511 4.501 0.698 1.00 53.00 382 LYS A N 1
ATOM 3092 C CA . LYS A 1 382 ? 15.270 5.176 0.341 1.00 53.00 382 LYS A CA 1
ATOM 3093 C C . LYS A 1 382 ? 15.492 6.012 -0.924 1.00 53.00 382 LYS A C 1
ATOM 3095 O O . LYS A 1 382 ? 16.459 6.756 -1.039 1.00 53.00 382 LYS A O 1
ATOM 3100 N N . HIS A 1 383 ? 14.594 5.876 -1.890 1.00 59.62 383 HIS A N 1
ATOM 3101 C CA . HIS A 1 383 ? 14.654 6.622 -3.146 1.00 59.62 383 HIS A CA 1
ATOM 3102 C C . HIS A 1 383 ? 13.781 7.870 -3.018 1.00 59.62 383 HIS A C 1
ATOM 3104 O O . HIS A 1 383 ? 12.656 7.759 -2.538 1.00 59.62 383 HIS A O 1
ATOM 3110 N N . ILE A 1 384 ? 14.261 9.040 -3.446 1.00 65.62 384 ILE A N 1
ATOM 3111 C CA . ILE A 1 384 ? 13.425 10.251 -3.465 1.00 65.62 384 ILE A CA 1
ATOM 3112 C C . ILE A 1 384 ? 12.873 10.454 -4.866 1.00 65.62 384 ILE A C 1
ATOM 3114 O O . ILE A 1 384 ? 13.640 10.543 -5.822 1.00 65.62 384 ILE A O 1
ATOM 3118 N N . ASN A 1 385 ? 11.547 10.525 -4.982 1.00 67.88 385 ASN A N 1
ATOM 3119 C CA . ASN A 1 385 ? 10.880 10.868 -6.231 1.00 67.88 385 ASN A CA 1
ATOM 3120 C C . ASN A 1 385 ? 11.206 12.320 -6.606 1.00 67.88 385 ASN A C 1
ATOM 3122 O O . ASN A 1 385 ? 10.925 13.246 -5.838 1.00 67.88 385 ASN A O 1
ATOM 3126 N N . VAL A 1 386 ? 11.807 12.518 -7.777 1.00 74.56 386 VAL A N 1
ATOM 3127 C CA . VAL A 1 386 ? 12.223 13.844 -8.260 1.00 74.56 386 VAL A CA 1
ATOM 3128 C C . VAL A 1 386 ? 11.465 14.294 -9.508 1.00 74.56 386 VAL A C 1
ATOM 3130 O O . VAL A 1 386 ? 11.564 15.465 -9.876 1.00 74.56 386 VAL A O 1
ATOM 3133 N N . GLY A 1 387 ? 10.669 13.420 -10.130 1.00 84.50 387 GLY A N 1
ATOM 3134 C CA . GLY A 1 387 ? 9.885 13.778 -11.309 1.00 84.50 387 GLY A CA 1
ATOM 3135 C C . GLY A 1 387 ? 9.279 12.590 -12.051 1.00 84.50 387 GLY A C 1
ATOM 3136 O O . GLY A 1 387 ? 9.319 11.450 -11.599 1.00 84.50 387 GLY A O 1
ATOM 3137 N N . LEU A 1 388 ? 8.703 12.868 -13.223 1.00 88.69 388 LEU A N 1
ATOM 3138 C CA . LEU A 1 388 ? 8.239 11.849 -14.171 1.00 88.69 388 LEU A CA 1
ATOM 3139 C C . LEU A 1 388 ? 9.338 11.536 -15.181 1.00 88.69 388 LEU A C 1
ATOM 3141 O O . LEU A 1 388 ? 10.004 12.456 -15.652 1.00 88.69 388 LEU A O 1
ATOM 3145 N N . ILE A 1 389 ? 9.433 10.274 -15.605 1.00 90.06 389 ILE A N 1
ATOM 3146 C CA . ILE A 1 389 ? 10.323 9.895 -16.708 1.00 90.06 389 ILE A CA 1
ATOM 3147 C C . ILE A 1 389 ? 9.904 10.650 -17.969 1.00 90.06 389 ILE A C 1
ATOM 3149 O O . ILE A 1 389 ? 8.753 10.566 -18.419 1.00 90.06 389 ILE A O 1
ATOM 3153 N N . ASN A 1 390 ? 10.854 11.345 -18.596 1.00 88.12 390 ASN A N 1
ATOM 3154 C CA . ASN A 1 390 ? 10.621 11.970 -19.895 1.00 88.12 390 ASN A CA 1
ATOM 3155 C C . ASN A 1 390 ? 10.559 10.917 -21.017 1.00 88.12 390 ASN A C 1
ATOM 3157 O O . ASN A 1 390 ? 11.533 10.688 -21.736 1.00 88.12 390 ASN A O 1
ATOM 3161 N N . LEU A 1 391 ? 9.397 10.278 -21.179 1.00 89.88 391 LEU A N 1
ATOM 3162 C CA . LEU A 1 391 ? 9.168 9.279 -22.228 1.00 89.88 391 LEU A CA 1
ATOM 3163 C C . LEU A 1 391 ? 9.065 9.882 -23.639 1.00 89.88 391 LEU A C 1
ATOM 3165 O O . LEU A 1 391 ? 9.231 9.158 -24.616 1.00 89.88 391 LEU A O 1
ATOM 3169 N N . GLU A 1 392 ? 8.827 11.191 -23.763 1.00 86.75 392 GLU A N 1
ATOM 3170 C CA . GLU A 1 392 ? 8.655 11.872 -25.057 1.00 86.75 392 GLU A CA 1
ATOM 3171 C C . GLU A 1 392 ? 9.944 11.897 -25.889 1.00 86.75 392 GLU A C 1
ATOM 3173 O O . GLU A 1 392 ? 9.889 12.073 -27.105 1.00 86.75 392 GLU A O 1
ATOM 3178 N N . LYS A 1 393 ? 11.103 11.672 -25.256 1.00 91.00 393 LYS A N 1
ATOM 3179 C CA . LYS A 1 393 ? 12.391 11.550 -25.953 1.00 91.00 393 LYS A CA 1
ATOM 3180 C C . LYS A 1 393 ? 12.548 10.231 -26.724 1.00 91.00 393 LYS A C 1
ATOM 3182 O O . LYS A 1 393 ? 13.478 10.109 -27.518 1.00 91.00 393 LYS A O 1
ATOM 3187 N N . TYR A 1 394 ? 11.669 9.253 -26.502 1.00 93.00 394 TYR A N 1
ATOM 3188 C CA . TYR A 1 394 ? 11.728 7.941 -27.142 1.00 93.00 394 TYR A CA 1
ATOM 3189 C C . TYR A 1 394 ? 10.647 7.776 -28.213 1.00 93.00 394 TYR A C 1
ATOM 3191 O O . TYR A 1 394 ? 9.528 8.268 -28.087 1.00 93.00 394 TYR A O 1
ATOM 3199 N N . ALA A 1 395 ? 10.970 7.030 -29.270 1.00 92.94 395 ALA A N 1
ATOM 3200 C CA . ALA A 1 395 ? 10.007 6.703 -30.314 1.00 92.94 395 ALA A CA 1
ATOM 3201 C C . ALA A 1 395 ? 8.996 5.631 -29.845 1.00 92.94 395 ALA A C 1
ATOM 3203 O O . ALA A 1 395 ? 9.370 4.723 -29.091 1.00 92.94 395 ALA A O 1
ATOM 3204 N N . PRO A 1 396 ? 7.737 5.659 -30.333 1.00 94.69 396 PRO A N 1
ATOM 3205 C CA . PRO A 1 396 ? 6.806 4.549 -30.153 1.00 94.69 396 PRO A CA 1
ATOM 3206 C C . PRO A 1 396 ? 7.427 3.215 -30.589 1.00 94.69 396 PRO A C 1
ATOM 3208 O O . PRO A 1 396 ? 8.078 3.125 -31.628 1.00 94.69 396 PRO A O 1
ATOM 3211 N N . GLY A 1 397 ? 7.202 2.169 -29.802 1.00 94.81 397 GLY A N 1
ATOM 3212 C CA . GLY A 1 397 ? 7.792 0.845 -29.980 1.00 94.81 397 GLY A CA 1
ATOM 3213 C C . GLY A 1 397 ? 9.067 0.605 -29.172 1.00 94.81 397 GLY A C 1
ATOM 3214 O O . GLY A 1 397 ? 9.477 -0.551 -29.084 1.00 94.81 397 GLY A O 1
ATOM 3215 N N . LYS A 1 398 ? 9.658 1.640 -28.554 1.00 96.88 398 LYS A N 1
ATOM 3216 C CA . LYS A 1 398 ? 10.795 1.498 -27.630 1.00 96.88 398 LYS A CA 1
ATOM 3217 C C . LYS A 1 398 ? 10.466 0.503 -26.512 1.00 96.88 398 LYS A C 1
ATOM 3219 O O . LYS A 1 398 ? 9.373 0.551 -25.946 1.00 96.88 398 LYS A O 1
ATOM 3224 N N . LEU A 1 399 ? 11.418 -0.379 -26.210 1.00 97.81 399 LEU A N 1
ATOM 3225 C CA . LEU A 1 399 ? 11.351 -1.324 -25.099 1.00 97.81 399 LEU A CA 1
ATOM 3226 C C . LEU A 1 399 ? 12.199 -0.814 -23.933 1.00 97.81 399 LEU A C 1
ATOM 3228 O O . LEU A 1 399 ? 13.333 -0.368 -24.126 1.00 97.81 399 LEU A O 1
ATOM 3232 N N . PHE A 1 400 ? 11.635 -0.897 -22.734 1.00 98.00 400 PHE A N 1
ATOM 3233 C CA . PHE A 1 400 ? 12.316 -0.643 -21.472 1.00 98.00 400 PHE A CA 1
ATOM 3234 C C . PHE A 1 400 ? 12.384 -1.940 -20.687 1.00 98.00 400 PHE A C 1
ATOM 3236 O O . PHE A 1 400 ? 11.348 -2.562 -20.453 1.00 98.00 400 PHE A O 1
ATOM 3243 N N . THR A 1 401 ? 13.577 -2.354 -20.288 1.00 97.56 401 THR A N 1
ATOM 3244 C CA . THR A 1 401 ? 13.763 -3.570 -19.493 1.00 97.56 401 THR A CA 1
ATOM 3245 C C . THR A 1 401 ? 13.290 -3.312 -18.069 1.00 97.56 401 THR A C 1
ATOM 3247 O O . THR A 1 401 ? 13.614 -2.270 -17.492 1.00 97.56 401 THR A O 1
ATOM 3250 N N . ILE A 1 402 ? 12.542 -4.252 -17.488 1.00 96.81 402 ILE A N 1
ATOM 3251 C CA . ILE A 1 402 ? 12.169 -4.198 -16.070 1.00 96.81 402 ILE A CA 1
ATOM 3252 C C . ILE A 1 402 ? 13.108 -5.083 -15.254 1.00 96.81 402 ILE A C 1
ATOM 3254 O O . ILE A 1 402 ? 13.421 -6.202 -15.661 1.00 96.81 402 ILE A O 1
ATOM 3258 N N . LYS A 1 403 ? 13.560 -4.601 -14.096 1.00 94.06 403 LYS A N 1
ATOM 3259 C CA . LYS A 1 403 ? 14.401 -5.379 -13.175 1.00 94.06 403 LYS A CA 1
ATOM 3260 C C . LYS A 1 403 ? 13.970 -5.159 -11.727 1.00 94.06 403 LYS A C 1
ATOM 3262 O O . LYS A 1 403 ? 13.465 -4.094 -11.375 1.00 94.06 403 LYS A O 1
ATOM 3267 N N . HIS A 1 404 ? 14.186 -6.176 -10.898 1.00 91.62 404 HIS A N 1
ATOM 3268 C CA . HIS A 1 404 ? 14.059 -6.058 -9.447 1.00 91.62 404 HIS A CA 1
ATOM 3269 C C . HIS A 1 404 ? 15.209 -5.206 -8.884 1.00 91.62 404 HIS A C 1
ATOM 3271 O O . HIS A 1 404 ? 16.294 -5.164 -9.472 1.00 91.62 404 HIS A O 1
ATOM 3277 N N . ASP A 1 405 ? 14.991 -4.528 -7.756 1.00 87.19 405 ASP A N 1
ATOM 3278 C CA . ASP A 1 405 ? 16.062 -3.815 -7.055 1.00 87.19 405 ASP A CA 1
ATOM 3279 C C . ASP A 1 405 ? 16.773 -4.770 -6.080 1.00 87.19 405 ASP A C 1
ATOM 3281 O O . ASP A 1 405 ? 16.183 -5.161 -5.074 1.00 87.19 405 ASP A O 1
ATOM 3285 N N . PRO A 1 406 ? 18.038 -5.165 -6.318 1.00 82.38 406 PRO A N 1
ATOM 3286 C CA . PRO A 1 406 ? 18.742 -6.093 -5.428 1.00 82.38 406 PRO A CA 1
ATOM 3287 C C . PRO A 1 406 ? 19.077 -5.481 -4.058 1.00 82.38 406 PRO A C 1
ATOM 3289 O O . PRO A 1 406 ? 19.440 -6.209 -3.128 1.00 82.38 406 PRO A O 1
ATOM 3292 N N . ASN A 1 407 ? 18.983 -4.153 -3.938 1.00 78.25 407 ASN A N 1
ATOM 3293 C CA . ASN A 1 407 ? 19.235 -3.403 -2.709 1.00 78.25 407 ASN A CA 1
ATOM 3294 C C . ASN A 1 407 ? 17.938 -2.905 -2.057 1.00 78.25 407 ASN A C 1
ATOM 3296 O O . ASN A 1 407 ? 17.986 -1.991 -1.233 1.00 78.25 407 ASN A O 1
ATOM 3300 N N . ASP A 1 408 ? 16.789 -3.462 -2.446 1.00 80.62 408 ASP A N 1
ATOM 3301 C CA . ASP A 1 408 ? 15.514 -3.119 -1.829 1.00 80.62 408 ASP A CA 1
ATOM 3302 C C . ASP A 1 408 ? 15.551 -3.398 -0.320 1.00 80.62 408 ASP A C 1
ATOM 3304 O O . ASP A 1 408 ? 16.039 -4.444 0.113 1.00 80.62 408 ASP A O 1
ATOM 3308 N N . TYR A 1 409 ? 15.014 -2.476 0.482 1.00 74.81 409 TYR A N 1
ATOM 3309 C CA . TYR A 1 409 ? 14.962 -2.615 1.939 1.00 74.81 409 TYR A CA 1
ATOM 3310 C C . TYR A 1 409 ? 14.085 -3.799 2.372 1.00 74.81 409 TYR A C 1
ATOM 3312 O O . TYR A 1 409 ? 14.228 -4.290 3.491 1.00 74.81 409 TYR A O 1
ATOM 3320 N N . GLN A 1 410 ? 13.177 -4.266 1.504 1.00 76.00 410 GLN A N 1
ATOM 3321 C CA . GLN A 1 410 ? 12.354 -5.447 1.769 1.00 76.00 410 GLN A CA 1
ATOM 3322 C C . GLN A 1 410 ? 13.176 -6.742 1.769 1.00 76.00 410 GLN A C 1
ATOM 3324 O O . GLN A 1 410 ? 12.774 -7.717 2.406 1.00 76.00 410 GLN A O 1
ATOM 3329 N N . ILE A 1 411 ? 14.336 -6.760 1.101 1.00 78.88 411 ILE A N 1
ATOM 3330 C CA . ILE A 1 411 ? 15.243 -7.909 1.095 1.00 78.88 411 ILE A CA 1
ATOM 3331 C C . ILE A 1 411 ? 15.996 -7.930 2.424 1.00 78.88 411 ILE A C 1
ATOM 3333 O O . ILE A 1 411 ? 16.979 -7.212 2.620 1.00 78.88 411 ILE A O 1
ATOM 3337 N N . GLN A 1 412 ? 15.551 -8.790 3.338 1.00 76.94 412 GLN A N 1
ATOM 3338 C CA . GLN A 1 412 ? 16.206 -8.932 4.633 1.00 76.94 412 GLN A CA 1
ATOM 3339 C C . GLN A 1 412 ? 17.590 -9.553 4.474 1.00 76.94 412 GLN A C 1
ATOM 3341 O O . GLN A 1 412 ? 17.766 -10.593 3.833 1.00 76.94 412 GLN A O 1
ATOM 3346 N N . ARG A 1 413 ? 18.579 -8.919 5.101 1.00 75.00 413 ARG A N 1
ATOM 3347 C CA . ARG A 1 413 ? 19.968 -9.368 5.103 1.00 75.00 413 ARG A CA 1
ATOM 3348 C C . ARG A 1 413 ? 20.471 -9.493 6.533 1.00 75.00 413 ARG A C 1
ATOM 3350 O O . ARG A 1 413 ? 20.113 -8.687 7.387 1.00 75.00 413 ARG A O 1
ATOM 3357 N N . ASN A 1 414 ? 21.283 -10.511 6.796 1.00 68.94 414 ASN A N 1
ATOM 3358 C CA . ASN A 1 414 ? 21.990 -10.632 8.069 1.00 68.94 414 ASN A CA 1
ATOM 3359 C C . ASN A 1 414 ? 23.189 -9.665 8.110 1.00 68.94 414 ASN A C 1
ATOM 3361 O O . ASN A 1 414 ? 23.482 -8.957 7.145 1.00 68.94 414 ASN A O 1
ATOM 3365 N N . SER A 1 415 ? 23.920 -9.654 9.224 1.00 62.72 415 SER A N 1
ATOM 3366 C CA . SER A 1 415 ? 25.096 -8.794 9.408 1.00 62.72 415 SER A CA 1
ATOM 3367 C C . SER A 1 415 ? 26.259 -9.087 8.446 1.00 62.72 415 SER A C 1
ATOM 3369 O O . SER A 1 415 ? 27.117 -8.227 8.268 1.00 62.72 415 SER A O 1
ATOM 3371 N N . SER A 1 416 ? 26.297 -10.257 7.796 1.00 62.53 416 SER A N 1
ATOM 3372 C CA . SER A 1 416 ? 27.238 -10.577 6.709 1.00 62.53 416 SER A CA 1
ATOM 3373 C C . SER A 1 416 ? 26.751 -10.118 5.325 1.00 62.53 416 SER A C 1
ATOM 3375 O O . SER A 1 416 ? 27.463 -10.305 4.339 1.00 62.53 416 SER A O 1
ATOM 3377 N N . GLY A 1 417 ? 25.565 -9.507 5.230 1.00 66.25 417 GLY A N 1
ATOM 3378 C CA . GLY A 1 417 ? 24.955 -9.056 3.976 1.00 66.25 417 GLY A CA 1
ATOM 3379 C C . GLY A 1 417 ? 24.260 -10.168 3.180 1.00 66.25 417 GLY A C 1
ATOM 3380 O O . GLY A 1 417 ? 23.784 -9.927 2.064 1.00 66.25 417 GLY A O 1
ATOM 3381 N N . GLU A 1 418 ? 24.176 -11.379 3.731 1.00 75.94 418 GLU A N 1
ATOM 3382 C CA . GLU A 1 418 ? 23.522 -12.527 3.106 1.00 75.94 418 GLU A CA 1
ATOM 3383 C C . GLU A 1 418 ? 22.007 -12.411 3.249 1.00 75.94 418 GLU A C 1
ATOM 3385 O O . GLU A 1 418 ? 21.500 -12.041 4.307 1.00 75.94 418 GLU A O 1
ATOM 3390 N N . ILE A 1 419 ? 21.276 -12.752 2.185 1.00 78.62 419 ILE A N 1
ATOM 3391 C CA . ILE A 1 419 ? 19.813 -12.712 2.196 1.00 78.62 419 ILE A CA 1
ATOM 3392 C C . ILE A 1 419 ? 19.293 -13.801 3.138 1.00 78.62 419 ILE A C 1
ATOM 3394 O O . ILE A 1 419 ? 19.490 -14.994 2.887 1.00 78.62 419 ILE A O 1
ATOM 3398 N N . VAL A 1 420 ? 18.602 -13.387 4.195 1.00 79.50 420 VAL A N 1
ATOM 3399 C CA . VAL A 1 420 ? 17.912 -14.286 5.124 1.00 79.50 420 VAL A CA 1
ATOM 3400 C C . VAL A 1 420 ? 16.599 -14.688 4.474 1.00 79.50 420 VAL A C 1
ATOM 3402 O O . VAL A 1 420 ? 15.940 -13.845 3.892 1.00 79.50 420 VAL A O 1
ATOM 3405 N N . ARG A 1 421 ? 16.206 -15.963 4.524 1.00 75.69 421 ARG A N 1
ATOM 3406 C CA . ARG A 1 421 ? 14.913 -16.403 3.980 1.00 75.69 421 ARG A CA 1
ATOM 3407 C C . ARG A 1 421 ? 14.192 -17.289 4.967 1.00 75.69 421 ARG A C 1
ATOM 3409 O O . ARG A 1 421 ? 14.770 -18.225 5.515 1.00 75.69 421 ARG A O 1
ATOM 3416 N N . ILE A 1 422 ? 12.897 -17.046 5.102 1.00 71.88 422 ILE A N 1
ATOM 3417 C CA . ILE A 1 422 ? 11.979 -17.962 5.766 1.00 71.88 422 ILE A CA 1
ATOM 3418 C C . ILE A 1 422 ? 11.352 -18.822 4.665 1.00 71.88 422 ILE A C 1
ATOM 3420 O O . ILE A 1 422 ? 10.798 -18.302 3.700 1.00 71.88 422 ILE A O 1
ATOM 3424 N N . ASN A 1 423 ? 11.480 -20.147 4.770 1.00 70.62 423 ASN A N 1
ATOM 3425 C CA . ASN A 1 423 ? 10.867 -21.116 3.848 1.00 70.62 423 ASN A CA 1
ATOM 3426 C C . ASN A 1 423 ? 11.175 -20.895 2.349 1.00 70.62 423 ASN A C 1
ATOM 3428 O O . ASN A 1 423 ? 10.327 -21.173 1.504 1.00 70.62 423 ASN A O 1
ATOM 3432 N N . ASN A 1 424 ? 12.372 -20.402 2.006 1.00 72.31 424 ASN A N 1
ATOM 3433 C CA . ASN A 1 424 ? 12.773 -20.084 0.624 1.00 72.31 424 ASN A CA 1
ATOM 3434 C C . ASN A 1 424 ? 11.799 -19.147 -0.123 1.00 72.31 424 ASN A C 1
ATOM 3436 O O . ASN A 1 424 ? 11.692 -19.215 -1.348 1.00 72.31 424 ASN A O 1
ATOM 3440 N N . GLN A 1 425 ? 11.080 -18.280 0.592 1.00 79.69 425 GLN A N 1
ATOM 3441 C CA . GLN A 1 425 ? 10.201 -17.298 -0.037 1.00 79.69 425 GLN A CA 1
ATOM 3442 C C . GLN A 1 425 ? 11.011 -16.252 -0.817 1.00 79.69 425 GLN A C 1
ATOM 3444 O O . GLN A 1 425 ? 12.083 -15.832 -0.379 1.00 79.69 425 GLN A O 1
ATOM 3449 N N . ARG A 1 426 ? 10.484 -15.851 -1.983 1.00 86.81 426 ARG A N 1
ATOM 3450 C CA . ARG A 1 426 ? 11.014 -14.741 -2.785 1.00 86.81 426 ARG A CA 1
ATOM 3451 C C . ARG A 1 426 ? 10.546 -13.419 -2.193 1.00 86.81 426 ARG A C 1
ATOM 3453 O O . ARG A 1 426 ? 9.376 -13.288 -1.838 1.00 86.81 426 ARG A O 1
ATOM 3460 N N . TYR A 1 427 ? 11.439 -12.440 -2.165 1.00 87.12 427 TYR A N 1
ATOM 3461 C CA . TYR A 1 427 ? 11.090 -11.062 -1.845 1.00 87.12 427 TYR A CA 1
ATOM 3462 C C . TYR A 1 427 ? 10.371 -10.386 -3.010 1.00 87.12 427 TYR A C 1
ATOM 3464 O O . TYR A 1 427 ? 10.673 -10.648 -4.176 1.00 87.12 427 TYR A O 1
ATOM 3472 N N . PHE A 1 428 ? 9.432 -9.504 -2.683 1.00 89.19 428 PHE A N 1
ATOM 3473 C CA . PHE A 1 428 ? 8.904 -8.518 -3.616 1.00 89.19 428 PHE A CA 1
ATOM 3474 C C . PHE A 1 428 ? 9.763 -7.260 -3.518 1.00 89.19 428 PHE A C 1
ATOM 3476 O O . PHE A 1 428 ? 10.248 -6.916 -2.444 1.00 89.19 428 PHE A O 1
ATOM 3483 N N . THR A 1 429 ? 9.995 -6.604 -4.646 1.00 89.50 429 THR A N 1
ATOM 3484 C CA . THR A 1 429 ? 10.836 -5.411 -4.727 1.00 89.50 429 THR A CA 1
ATOM 3485 C C . THR A 1 429 ? 10.201 -4.370 -5.638 1.00 89.50 429 THR A C 1
ATOM 3487 O O . THR A 1 429 ? 9.280 -4.656 -6.414 1.00 89.50 429 THR A O 1
ATOM 3490 N N . LYS A 1 430 ? 10.782 -3.174 -5.624 1.00 90.56 430 LYS A N 1
ATOM 3491 C CA . LYS A 1 430 ? 10.551 -2.101 -6.600 1.00 90.56 430 LYS A CA 1
ATOM 3492 C C . LYS A 1 430 ? 10.824 -2.568 -8.031 1.00 90.56 430 LYS A C 1
ATOM 3494 O O . LYS A 1 430 ? 11.712 -3.395 -8.258 1.00 90.56 430 LYS A O 1
ATOM 3499 N N . VAL A 1 431 ? 10.096 -1.997 -8.995 1.00 95.25 431 VAL A N 1
ATOM 3500 C CA . VAL A 1 431 ? 10.266 -2.266 -10.434 1.00 95.25 431 VAL A CA 1
ATOM 3501 C C . VAL A 1 431 ? 11.111 -1.173 -11.076 1.00 95.25 431 VAL A C 1
ATOM 3503 O O . VAL A 1 431 ? 10.593 -0.116 -11.441 1.00 95.25 431 VAL A O 1
ATOM 3506 N N . LYS A 1 432 ? 12.406 -1.430 -11.246 1.00 93.88 432 LYS A N 1
ATOM 3507 C CA . LYS A 1 432 ? 13.318 -0.514 -11.937 1.00 93.88 432 LYS A CA 1
ATOM 3508 C C . LYS A 1 432 ? 13.164 -0.623 -13.447 1.00 93.88 432 LYS A C 1
ATOM 3510 O O . LYS A 1 432 ? 12.996 -1.720 -13.981 1.00 93.88 432 LYS A O 1
ATOM 3515 N N . LEU A 1 433 ? 13.239 0.519 -14.119 1.00 95.75 433 LEU A N 1
ATOM 3516 C CA . LEU A 1 433 ? 13.145 0.658 -15.565 1.00 95.75 433 LEU A CA 1
ATOM 3517 C C . LEU A 1 433 ? 14.511 1.025 -16.133 1.00 95.75 433 LEU A C 1
ATOM 3519 O O . LEU A 1 433 ? 15.147 1.979 -15.686 1.00 95.75 433 LEU A O 1
ATOM 3523 N N . PHE A 1 434 ? 14.922 0.289 -17.156 1.00 96.00 434 PHE A N 1
ATOM 3524 C CA . PHE A 1 434 ? 16.172 0.504 -17.868 1.00 96.00 434 PHE A CA 1
ATOM 3525 C C . PHE A 1 434 ? 15.894 0.789 -19.339 1.00 96.00 434 PHE A C 1
ATOM 3527 O O . PHE A 1 434 ? 14.967 0.227 -19.931 1.00 96.00 434 PHE A O 1
ATOM 3534 N N . ASP A 1 435 ? 16.701 1.651 -19.946 1.00 93.69 435 ASP A N 1
ATOM 3535 C CA . ASP A 1 435 ? 16.725 1.776 -21.397 1.00 93.69 435 ASP A CA 1
ATOM 3536 C C . ASP A 1 435 ? 17.200 0.444 -22.001 1.00 93.69 435 ASP A C 1
ATOM 3538 O O . ASP A 1 435 ? 18.312 -0.004 -21.733 1.00 93.69 435 ASP A O 1
ATOM 3542 N N . GLY A 1 436 ? 16.358 -0.202 -22.815 1.00 85.50 436 GLY A N 1
ATOM 3543 C CA . GLY A 1 436 ? 16.662 -1.526 -23.366 1.00 85.50 436 GLY A CA 1
ATOM 3544 C C . GLY A 1 436 ? 17.854 -1.578 -24.334 1.00 85.50 436 GLY A C 1
ATOM 3545 O O . GLY A 1 436 ? 18.349 -2.669 -24.602 1.00 85.50 436 GLY A O 1
ATOM 3546 N N . ASP A 1 437 ? 18.326 -0.436 -24.850 1.00 88.94 437 ASP A N 1
ATOM 3547 C CA . ASP A 1 437 ? 19.481 -0.373 -25.758 1.00 88.94 437 ASP A CA 1
ATOM 3548 C C . ASP A 1 437 ? 20.792 -0.092 -25.005 1.00 88.94 437 ASP A C 1
ATOM 3550 O O . ASP A 1 437 ? 21.837 -0.630 -25.375 1.00 88.94 437 ASP A O 1
ATOM 3554 N N . THR A 1 438 ? 20.759 0.768 -23.980 1.00 89.44 438 THR A N 1
ATOM 3555 C CA . THR A 1 438 ? 21.965 1.197 -23.241 1.00 89.44 438 THR A CA 1
ATOM 3556 C C . THR A 1 438 ? 22.156 0.487 -21.903 1.00 89.44 438 THR A C 1
ATOM 3558 O O . THR A 1 438 ? 23.249 0.543 -21.345 1.00 89.44 438 THR A O 1
ATOM 3561 N N . ASP A 1 439 ? 21.120 -0.189 -21.400 1.00 88.69 439 ASP A N 1
ATOM 3562 C CA . ASP A 1 439 ? 21.039 -0.756 -20.049 1.00 88.69 439 ASP A CA 1
ATOM 3563 C C . ASP A 1 439 ? 21.252 0.280 -18.927 1.00 88.69 439 ASP A C 1
ATOM 3565 O O . ASP A 1 439 ? 21.632 -0.063 -17.807 1.00 88.69 439 ASP A O 1
ATOM 3569 N N . GLU A 1 440 ? 21.002 1.561 -19.214 1.00 91.56 440 GLU A N 1
ATOM 3570 C CA . GLU A 1 440 ? 21.033 2.636 -18.219 1.00 91.56 440 GLU A CA 1
ATOM 3571 C C . GLU A 1 440 ? 19.703 2.697 -17.458 1.00 91.56 440 GLU A C 1
ATOM 3573 O O . GLU A 1 440 ? 18.630 2.621 -18.061 1.00 91.56 440 GLU A O 1
ATOM 3578 N N . GLU A 1 441 ? 19.759 2.845 -16.129 1.00 91.62 441 GLU A N 1
ATOM 3579 C CA . GLU A 1 441 ? 18.566 3.050 -15.300 1.00 91.62 441 GLU A CA 1
ATOM 3580 C C . GLU A 1 441 ? 17.939 4.407 -15.645 1.00 91.62 441 GLU A C 1
ATOM 3582 O O . GLU A 1 441 ? 18.604 5.441 -15.596 1.00 91.62 441 GLU A O 1
ATOM 3587 N N . ILE A 1 442 ? 16.653 4.406 -15.996 1.00 91.69 442 ILE A N 1
ATOM 3588 C CA . ILE A 1 442 ? 15.908 5.620 -16.365 1.00 91.69 442 ILE A CA 1
ATOM 3589 C C . ILE A 1 442 ? 14.869 6.019 -15.314 1.00 91.69 442 ILE A C 1
ATOM 3591 O O . ILE A 1 442 ? 14.264 7.080 -15.436 1.00 91.69 442 ILE A O 1
ATOM 3595 N N . GLY A 1 443 ? 14.633 5.168 -14.314 1.00 91.50 443 GLY A N 1
ATOM 3596 C CA . GLY A 1 443 ? 13.678 5.401 -13.236 1.00 91.50 443 GLY A CA 1
ATOM 3597 C C . GLY A 1 443 ? 13.043 4.107 -12.732 1.00 91.50 443 GLY A C 1
ATOM 3598 O O . GLY A 1 443 ? 13.583 3.018 -12.919 1.00 91.50 443 GLY A O 1
ATOM 3599 N N . MET A 1 444 ? 11.872 4.210 -12.110 1.00 92.38 444 MET A N 1
ATOM 3600 C CA . MET A 1 444 ? 11.101 3.056 -11.629 1.00 92.38 444 MET A CA 1
ATOM 3601 C C . MET A 1 444 ? 9.596 3.319 -11.699 1.00 92.38 444 MET A C 1
ATOM 3603 O O . MET A 1 444 ? 9.148 4.465 -11.806 1.00 92.38 444 MET A O 1
ATOM 3607 N N . LEU A 1 445 ? 8.808 2.247 -11.648 1.00 94.56 445 LEU A N 1
ATOM 3608 C CA . LEU A 1 445 ? 7.355 2.355 -11.537 1.00 94.56 445 LEU A CA 1
ATOM 3609 C C . LEU A 1 445 ? 6.942 2.691 -10.103 1.00 94.56 445 LEU A C 1
ATOM 3611 O O . LEU A 1 445 ? 7.562 2.212 -9.155 1.00 94.56 445 LEU A O 1
ATOM 3615 N N . SER A 1 446 ? 5.885 3.484 -9.946 1.00 90.62 446 SER A N 1
ATOM 3616 C CA . SER A 1 446 ? 5.333 3.870 -8.649 1.00 90.62 446 SER A CA 1
ATOM 3617 C C . SER A 1 446 ? 4.807 2.666 -7.869 1.00 90.62 446 SER A C 1
ATOM 3619 O O . SER A 1 446 ? 4.266 1.712 -8.429 1.00 90.62 446 SER A O 1
ATOM 3621 N N . ASN A 1 447 ? 4.899 2.737 -6.547 1.00 89.12 447 ASN A N 1
ATOM 3622 C CA . ASN A 1 447 ? 4.175 1.838 -5.655 1.00 89.12 447 ASN A CA 1
ATOM 3623 C C . ASN A 1 447 ? 3.529 2.635 -4.518 1.00 89.12 447 ASN A C 1
ATOM 3625 O O . ASN A 1 447 ? 3.641 2.288 -3.343 1.00 89.12 447 ASN A O 1
ATOM 3629 N N . ASN A 1 448 ? 2.897 3.745 -4.893 1.00 86.69 448 ASN A N 1
ATOM 3630 C CA . ASN A 1 448 ? 2.172 4.626 -3.997 1.00 86.69 448 ASN A CA 1
ATOM 3631 C C . ASN A 1 448 ? 0.659 4.430 -4.118 1.00 86.69 448 ASN A C 1
ATOM 3633 O O . ASN A 1 448 ? 0.144 3.944 -5.128 1.00 86.69 448 ASN A O 1
ATOM 3637 N N . PHE A 1 449 ? -0.049 4.804 -3.062 1.00 89.62 449 PHE A N 1
ATOM 3638 C CA . PHE A 1 449 ? -1.503 4.862 -3.048 1.00 89.62 449 PHE A CA 1
ATOM 3639 C C . PHE A 1 449 ? -1.970 6.042 -2.200 1.00 89.62 449 PHE A C 1
ATOM 3641 O O . PHE A 1 449 ? -1.289 6.466 -1.266 1.00 89.62 449 PHE A O 1
ATOM 3648 N N . HIS A 1 450 ? -3.142 6.549 -2.568 1.00 92.44 450 HIS A N 1
ATOM 3649 C CA . HIS A 1 450 ? -3.821 7.702 -2.002 1.00 92.44 450 HIS A CA 1
ATOM 3650 C C . HIS A 1 450 ? -5.321 7.398 -1.976 1.00 92.44 450 HIS A C 1
ATOM 3652 O O . HIS A 1 450 ? -6.007 7.429 -3.009 1.00 92.44 450 HIS A O 1
ATOM 3658 N N . ASN A 1 451 ? -5.841 7.050 -0.807 1.00 93.75 451 ASN A N 1
ATOM 3659 C CA . ASN A 1 451 ? -7.236 6.652 -0.659 1.00 93.75 451 ASN A CA 1
ATOM 3660 C C . ASN A 1 451 ? -7.793 7.079 0.695 1.00 93.75 451 ASN A C 1
ATOM 3662 O O . ASN A 1 451 ? -7.065 7.519 1.579 1.00 93.75 451 ASN A O 1
ATOM 3666 N N . PHE A 1 452 ? -9.107 6.976 0.835 1.00 92.81 452 PHE A N 1
ATOM 3667 C CA . PHE A 1 452 ? -9.765 7.081 2.127 1.00 92.81 452 PHE A CA 1
ATOM 3668 C C . PHE A 1 452 ? -10.177 5.697 2.603 1.00 92.81 452 PHE A C 1
ATOM 3670 O O . PHE A 1 452 ? -10.779 4.946 1.834 1.00 92.81 452 PHE A O 1
ATOM 3677 N N . LYS A 1 453 ? -9.940 5.409 3.883 1.00 89.06 453 LYS A N 1
ATOM 3678 C CA . LYS A 1 453 ? -10.634 4.339 4.613 1.00 89.06 453 LYS A CA 1
ATOM 3679 C C . LYS A 1 453 ? -11.493 4.993 5.684 1.00 89.06 453 LYS A C 1
ATOM 3681 O O . LYS A 1 453 ? -11.002 5.782 6.496 1.00 89.06 453 LYS A O 1
ATOM 3686 N N . GLY A 1 454 ? -12.805 4.790 5.607 1.00 85.12 454 GLY A N 1
ATOM 3687 C CA . GLY A 1 454 ? -13.753 5.561 6.411 1.00 85.12 454 GLY A CA 1
ATOM 3688 C C . GLY A 1 454 ? -13.663 7.071 6.136 1.00 85.12 454 GLY A C 1
ATOM 3689 O O . GLY A 1 454 ? -14.095 7.532 5.070 1.00 85.12 454 GLY A O 1
ATOM 3690 N N . LYS A 1 455 ? -13.156 7.835 7.114 1.00 85.50 455 LYS A N 1
ATOM 3691 C CA . LYS A 1 455 ? -12.903 9.291 7.033 1.00 85.50 455 LYS A CA 1
ATOM 3692 C C . LYS A 1 455 ? -11.419 9.657 6.946 1.00 85.50 455 LYS A C 1
ATOM 3694 O O . LYS A 1 455 ? -11.108 10.828 6.766 1.00 85.50 455 LYS A O 1
ATOM 3699 N N . ILE A 1 456 ? -10.529 8.683 7.092 1.00 89.75 456 ILE A N 1
ATOM 3700 C CA . ILE A 1 456 ? -9.095 8.926 7.206 1.00 89.75 456 ILE A CA 1
ATOM 3701 C C . ILE A 1 456 ? -8.482 8.793 5.822 1.00 89.75 456 ILE A C 1
ATOM 3703 O O . ILE A 1 456 ? -8.658 7.775 5.147 1.00 89.75 456 ILE A O 1
ATOM 3707 N N . PHE A 1 457 ? -7.794 9.844 5.398 1.00 91.88 457 PHE A N 1
ATOM 3708 C CA . PHE A 1 457 ? -6.965 9.841 4.210 1.00 91.88 457 PHE A CA 1
ATOM 3709 C C . PHE A 1 457 ? -5.658 9.114 4.508 1.00 91.88 457 PHE A C 1
ATOM 3711 O O . PHE A 1 457 ? -4.996 9.424 5.495 1.00 91.88 457 PHE A O 1
ATOM 3718 N N . PHE A 1 458 ? -5.279 8.191 3.631 1.00 89.44 458 PHE A N 1
ATOM 3719 C CA . PHE A 1 458 ? -3.995 7.512 3.653 1.00 89.44 458 PHE A CA 1
ATOM 3720 C C . PHE A 1 458 ? -3.203 7.851 2.404 1.00 89.44 458 PHE A C 1
ATOM 3722 O O . PHE A 1 458 ? -3.715 7.742 1.286 1.00 89.44 458 PHE A O 1
ATOM 3729 N N . SER A 1 459 ? -1.932 8.178 2.604 1.00 88.81 459 SER A N 1
ATOM 3730 C CA . SER A 1 459 ? -0.964 8.373 1.535 1.00 88.81 459 SER A CA 1
ATOM 3731 C C . SER A 1 459 ? 0.343 7.676 1.874 1.00 88.81 459 SER A C 1
ATOM 3733 O O . SER A 1 459 ? 0.961 7.970 2.893 1.00 88.81 459 SER A O 1
ATOM 3735 N N . ALA A 1 460 ? 0.783 6.758 1.020 1.00 84.25 460 ALA A N 1
ATOM 3736 C CA . ALA A 1 460 ? 2.040 6.041 1.215 1.00 84.25 460 ALA A CA 1
ATOM 3737 C C . ALA A 1 460 ? 2.770 5.838 -0.112 1.00 84.25 460 ALA A C 1
ATOM 3739 O O . ALA A 1 460 ? 2.155 5.864 -1.178 1.00 84.25 460 ALA A O 1
ATOM 3740 N N . ASP A 1 461 ? 4.082 5.613 -0.048 1.00 83.69 461 ASP A N 1
ATOM 3741 C CA . ASP A 1 461 ? 4.906 5.179 -1.179 1.00 83.69 461 ASP A CA 1
ATOM 3742 C C . ASP A 1 461 ? 5.805 4.026 -0.738 1.00 83.69 461 ASP A C 1
ATOM 3744 O O . ASP A 1 461 ? 6.842 4.222 -0.098 1.00 83.69 461 ASP A O 1
ATOM 3748 N N . TYR A 1 462 ? 5.435 2.807 -1.118 1.00 80.81 462 TYR A N 1
ATOM 3749 C CA . TYR A 1 462 ? 6.205 1.621 -0.765 1.00 80.81 462 TYR A CA 1
ATOM 3750 C C . TYR A 1 462 ? 7.548 1.538 -1.502 1.00 80.81 462 TYR A C 1
ATOM 3752 O O . TYR A 1 462 ? 8.416 0.764 -1.090 1.00 80.81 462 TYR A O 1
ATOM 3760 N N . ASN A 1 463 ? 7.799 2.369 -2.521 1.00 80.19 463 ASN A N 1
ATOM 3761 C CA . ASN A 1 463 ? 9.155 2.523 -3.053 1.00 80.19 463 ASN A CA 1
ATOM 3762 C C . ASN A 1 463 ? 10.075 3.274 -2.076 1.00 80.19 463 ASN A C 1
ATOM 3764 O O . ASN A 1 463 ? 11.301 3.143 -2.164 1.00 80.19 463 ASN A O 1
ATOM 3768 N N . TYR A 1 464 ? 9.512 4.036 -1.137 1.00 74.81 464 TYR A N 1
ATOM 3769 C CA . TYR A 1 464 ? 10.255 4.752 -0.108 1.00 74.81 464 TYR A CA 1
ATOM 3770 C C . TYR A 1 464 ? 10.394 3.925 1.177 1.00 74.81 464 TYR A C 1
ATOM 3772 O O . TYR A 1 464 ? 11.519 3.607 1.569 1.00 74.81 464 TYR A O 1
ATOM 3780 N N . SER A 1 465 ? 9.273 3.565 1.810 1.00 70.25 465 SER A N 1
ATOM 3781 C CA . SER A 1 465 ? 9.222 2.853 3.095 1.00 70.25 465 SER A CA 1
ATOM 3782 C C . SER A 1 465 ? 7.866 2.172 3.288 1.00 70.25 465 SER A C 1
ATOM 3784 O O . SER A 1 465 ? 6.861 2.618 2.742 1.00 70.25 465 SER A O 1
ATOM 3786 N N . TYR A 1 466 ? 7.837 1.102 4.083 1.00 65.44 466 TYR A N 1
ATOM 3787 C CA . TYR A 1 466 ? 6.598 0.428 4.489 1.00 65.44 466 TYR A CA 1
ATOM 3788 C C . TYR A 1 466 ? 6.022 0.969 5.806 1.00 65.44 466 TYR A C 1
ATOM 3790 O O . TYR A 1 466 ? 4.849 0.740 6.084 1.00 65.44 466 TYR A O 1
ATOM 3798 N N . ASN A 1 467 ? 6.840 1.682 6.590 1.00 62.75 467 ASN A N 1
ATOM 3799 C CA . ASN A 1 467 ? 6.462 2.238 7.893 1.00 62.75 467 ASN A CA 1
ATOM 3800 C C . ASN A 1 467 ? 6.160 3.739 7.847 1.00 62.75 467 ASN A C 1
ATOM 3802 O O . ASN A 1 467 ? 5.577 4.255 8.792 1.00 62.75 467 ASN A O 1
ATOM 3806 N N . ASP A 1 468 ? 6.546 4.425 6.767 1.00 71.44 468 ASP A N 1
ATOM 3807 C CA . ASP A 1 468 ? 6.323 5.864 6.621 1.00 71.44 468 ASP A CA 1
ATOM 3808 C C . ASP A 1 468 ? 5.090 6.072 5.726 1.00 71.44 468 ASP A C 1
ATOM 3810 O O . ASP A 1 468 ? 5.137 5.806 4.520 1.00 71.44 468 ASP A O 1
ATOM 3814 N N . PHE A 1 469 ? 3.979 6.517 6.313 1.00 79.31 469 PHE A N 1
ATOM 3815 C CA . PHE A 1 469 ? 2.749 6.872 5.601 1.00 79.31 469 PHE A CA 1
ATOM 3816 C C . PHE A 1 469 ? 2.061 8.052 6.292 1.00 79.31 469 PHE A C 1
ATOM 3818 O O . PHE A 1 469 ? 2.101 8.167 7.508 1.00 79.31 469 PHE A O 1
ATOM 3825 N N . LEU A 1 470 ? 1.388 8.899 5.519 1.00 85.12 470 LEU A N 1
ATOM 3826 C CA . LEU A 1 470 ? 0.531 9.954 6.046 1.00 85.12 470 LEU A CA 1
ATOM 3827 C C . LEU A 1 470 ? -0.856 9.375 6.328 1.00 85.12 470 LEU A C 1
ATOM 3829 O O . LEU A 1 470 ? -1.480 8.805 5.426 1.00 85.12 470 LEU A O 1
ATOM 3833 N N . ALA A 1 471 ? -1.343 9.566 7.552 1.00 87.19 471 ALA A N 1
ATOM 3834 C CA . ALA A 1 471 ? -2.749 9.421 7.908 1.00 87.19 471 ALA A CA 1
ATOM 3835 C C . ALA A 1 471 ? -3.294 10.774 8.368 1.00 87.19 471 ALA A C 1
ATOM 3837 O O . ALA A 1 471 ? -2.708 11.404 9.244 1.00 87.19 471 ALA A O 1
ATOM 3838 N N . SER A 1 472 ? -4.401 11.234 7.785 1.00 88.88 472 SER A N 1
ATOM 3839 C CA . SER A 1 472 ? -4.941 12.562 8.095 1.00 88.88 472 SER A CA 1
ATOM 3840 C C . SER A 1 472 ? -6.457 12.622 7.936 1.00 88.88 472 SER A C 1
ATOM 3842 O O . SER A 1 472 ? -7.027 12.014 7.028 1.00 88.88 472 SER A O 1
ATOM 3844 N N . VAL A 1 473 ? -7.128 13.379 8.800 1.00 90.38 473 VAL A N 1
ATOM 3845 C CA . VAL A 1 473 ? -8.549 13.740 8.640 1.00 90.38 473 VAL A CA 1
ATOM 3846 C C . VAL A 1 473 ? -8.734 14.989 7.771 1.00 90.38 473 VAL A C 1
ATOM 3848 O O . VAL A 1 473 ? -9.812 15.196 7.211 1.00 90.38 473 VAL A O 1
ATOM 3851 N N . SER A 1 474 ? -7.686 15.804 7.617 1.00 89.94 474 SER A N 1
ATOM 3852 C CA . SER A 1 474 ? -7.678 16.983 6.747 1.00 89.94 474 SER A CA 1
ATOM 3853 C C . SER A 1 474 ? -6.264 17.252 6.199 1.00 89.94 474 SER A C 1
ATOM 3855 O O . SER A 1 474 ? -5.586 18.180 6.662 1.00 89.94 474 SER A O 1
ATOM 3857 N N . PRO A 1 475 ? -5.789 16.449 5.228 1.00 88.50 475 PRO A N 1
ATOM 3858 C CA . PRO A 1 475 ? -4.430 16.581 4.703 1.00 88.50 475 PRO A CA 1
ATOM 3859 C C . PRO A 1 475 ? -4.220 17.959 4.066 1.00 88.50 475 PRO A C 1
ATOM 3861 O O . PRO A 1 475 ? -5.077 18.431 3.308 1.00 88.50 475 PRO A O 1
ATOM 3864 N N . GLN A 1 476 ? -3.089 18.609 4.351 1.00 85.25 476 GLN A N 1
ATOM 3865 C CA . GLN A 1 476 ? -2.735 19.862 3.679 1.00 85.25 476 GLN A CA 1
ATOM 3866 C C . GLN A 1 476 ? -2.140 19.558 2.312 1.00 85.25 476 GLN A C 1
ATOM 3868 O O . GLN A 1 476 ? -1.354 18.622 2.160 1.00 85.25 476 GLN A O 1
ATOM 3873 N N . VAL A 1 477 ? -2.568 20.321 1.306 1.00 88.44 477 VAL A N 1
ATOM 3874 C CA . VAL A 1 477 ? -2.180 20.089 -0.083 1.00 88.44 477 VAL A CA 1
ATOM 3875 C C . VAL A 1 477 ? -1.802 21.381 -0.770 1.00 88.44 477 VAL A C 1
ATOM 3877 O O . VAL A 1 477 ? -2.602 22.314 -0.860 1.00 88.44 477 VAL A O 1
ATOM 3880 N N . GLU A 1 478 ? -0.629 21.359 -1.386 1.00 88.69 478 GLU A N 1
ATOM 3881 C CA . GLU A 1 478 ? -0.184 22.373 -2.329 1.00 88.69 478 GLU A CA 1
ATOM 3882 C C . GLU A 1 478 ? -0.101 21.799 -3.746 1.00 88.69 478 GLU A C 1
ATOM 3884 O O . GLU A 1 478 ? 0.308 20.655 -3.961 1.00 88.69 478 GLU A O 1
ATOM 3889 N N . ILE A 1 479 ? -0.479 22.602 -4.746 1.00 88.69 479 ILE A N 1
ATOM 3890 C CA . ILE A 1 479 ? -0.354 22.244 -6.163 1.00 88.69 479 ILE A CA 1
ATOM 3891 C C . ILE A 1 479 ? 0.517 23.278 -6.866 1.00 88.69 479 ILE A C 1
ATOM 3893 O O . ILE A 1 479 ? 0.141 24.440 -7.007 1.00 88.69 479 ILE A O 1
ATOM 3897 N N . GLU A 1 480 ? 1.643 22.821 -7.399 1.00 89.19 480 GLU A N 1
ATOM 3898 C CA . GLU A 1 480 ? 2.546 23.618 -8.221 1.00 89.19 480 GLU A CA 1
ATOM 3899 C C . GLU A 1 480 ? 2.440 23.202 -9.696 1.00 89.19 480 GLU A C 1
ATOM 3901 O O . GLU A 1 480 ? 2.528 22.022 -10.048 1.00 89.19 480 GLU A O 1
ATOM 3906 N N . ASN A 1 481 ? 2.278 24.180 -10.591 1.00 86.94 481 ASN A N 1
ATOM 3907 C CA . ASN A 1 481 ? 2.355 23.950 -12.033 1.00 86.94 481 ASN A CA 1
ATOM 3908 C C . ASN A 1 481 ? 3.824 23.881 -12.469 1.00 86.94 481 ASN A C 1
ATOM 3910 O O . ASN A 1 481 ? 4.541 24.875 -12.404 1.00 86.94 481 ASN A O 1
ATOM 3914 N N . MET A 1 482 ? 4.242 22.734 -13.001 1.00 82.69 482 MET A N 1
ATOM 3915 C CA . MET A 1 482 ? 5.631 22.475 -13.407 1.00 82.69 482 MET A CA 1
ATOM 3916 C C . MET A 1 482 ? 5.904 22.821 -14.886 1.00 82.69 482 MET A C 1
ATOM 3918 O O . MET A 1 482 ? 7.012 22.623 -15.380 1.00 82.69 482 MET A O 1
ATOM 3922 N N . GLY A 1 483 ? 4.894 23.307 -15.616 1.00 77.38 483 GLY A N 1
ATOM 3923 C CA . GLY A 1 483 ? 4.952 23.529 -17.066 1.00 77.38 483 GLY A CA 1
ATOM 3924 C C . GLY A 1 483 ? 4.654 22.266 -17.889 1.00 77.38 483 GLY A C 1
ATOM 3925 O O . GLY A 1 483 ? 4.562 21.162 -17.359 1.00 77.38 483 GLY A O 1
ATOM 3926 N N . ASN A 1 484 ? 4.450 22.427 -19.204 1.00 72.44 484 ASN A N 1
ATOM 3927 C CA . ASN A 1 484 ? 4.116 21.342 -20.151 1.00 72.44 484 ASN A CA 1
ATOM 3928 C C . ASN A 1 484 ? 2.883 20.493 -19.763 1.00 72.44 484 ASN A C 1
ATOM 3930 O O . ASN A 1 484 ? 2.785 19.324 -20.128 1.00 72.44 484 ASN A O 1
ATOM 3934 N N . GLY A 1 485 ? 1.948 21.078 -19.008 1.00 75.56 485 GLY A N 1
ATOM 3935 C CA . GLY A 1 485 ? 0.778 20.379 -18.470 1.00 75.56 485 GLY A CA 1
ATOM 3936 C C . GLY A 1 485 ? 1.077 19.476 -17.269 1.00 75.56 485 GLY A C 1
ATOM 3937 O O . GLY A 1 485 ? 0.176 18.783 -16.812 1.00 75.56 485 GLY A O 1
ATOM 3938 N N . SER A 1 486 ? 2.305 19.458 -16.743 1.00 81.81 486 SER A N 1
ATOM 3939 C CA . SER A 1 486 ? 2.646 18.710 -15.533 1.00 81.81 486 SER A CA 1
ATOM 3940 C C . SER A 1 486 ? 2.328 19.510 -14.266 1.00 81.81 486 SER A C 1
ATOM 3942 O O . SER A 1 486 ? 2.585 20.714 -14.198 1.00 81.81 486 SER A O 1
ATOM 3944 N N . LYS A 1 487 ? 1.836 18.824 -13.236 1.00 88.06 487 LYS A N 1
ATOM 3945 C CA . LYS A 1 487 ? 1.596 19.359 -11.890 1.00 88.06 487 LYS A CA 1
ATOM 3946 C C . LYS A 1 487 ? 2.356 18.550 -10.854 1.00 88.06 487 LYS A C 1
ATOM 3948 O O . LYS A 1 487 ? 2.465 17.334 -11.000 1.00 88.06 487 LYS A O 1
ATOM 3953 N N . LYS A 1 488 ? 2.828 19.216 -9.808 1.00 88.50 488 LYS A N 1
ATOM 3954 C CA . LYS A 1 488 ? 3.368 18.604 -8.596 1.00 88.50 488 LYS A CA 1
ATOM 3955 C C . LYS A 1 488 ? 2.392 18.883 -7.461 1.00 88.50 488 LYS A C 1
ATOM 3957 O O . LYS A 1 488 ? 2.112 20.040 -7.175 1.00 88.50 488 LYS A O 1
ATOM 3962 N N . ILE A 1 489 ? 1.862 17.826 -6.868 1.00 88.44 489 ILE A N 1
ATOM 3963 C CA . ILE A 1 489 ? 1.030 17.882 -5.671 1.00 88.44 489 ILE A CA 1
ATOM 3964 C C . ILE A 1 489 ? 1.935 17.523 -4.498 1.00 88.44 489 ILE A C 1
ATOM 3966 O O . ILE A 1 489 ? 2.593 16.482 -4.554 1.00 88.44 489 ILE A O 1
ATOM 3970 N N . THR A 1 490 ? 1.994 18.378 -3.486 1.00 86.94 490 THR A N 1
ATOM 3971 C CA . THR A 1 490 ? 2.758 18.148 -2.256 1.00 86.94 490 THR A CA 1
ATOM 3972 C C . THR A 1 490 ? 1.776 17.988 -1.105 1.00 86.94 490 THR A C 1
ATOM 3974 O O . THR A 1 490 ? 0.835 18.775 -1.001 1.00 86.94 490 THR A O 1
ATOM 3977 N N . PHE A 1 491 ? 1.981 16.964 -0.279 1.00 85.00 491 PHE A N 1
ATOM 3978 C CA . PHE A 1 491 ? 1.374 16.903 1.047 1.00 85.00 491 PHE A CA 1
ATOM 3979 C C . PHE A 1 491 ? 2.326 17.543 2.046 1.00 85.00 491 PHE A C 1
ATOM 3981 O O . PHE A 1 491 ? 3.499 17.176 2.049 1.00 85.00 491 PHE A O 1
ATOM 3988 N N . ASP A 1 492 ? 1.808 18.464 2.853 1.00 74.81 492 ASP A N 1
ATOM 3989 C CA . ASP A 1 492 ? 2.541 19.129 3.931 1.00 74.81 492 ASP A CA 1
ATOM 3990 C C . ASP A 1 492 ? 1.918 18.775 5.285 1.00 74.81 492 ASP A C 1
ATOM 3992 O O . ASP A 1 492 ? 0.761 18.344 5.359 1.00 74.81 492 ASP A O 1
ATOM 3996 N N . GLN A 1 493 ? 2.679 18.991 6.361 1.00 74.31 493 GLN A N 1
ATOM 3997 C CA . GLN A 1 493 ? 2.206 18.747 7.720 1.00 74.31 493 GLN A CA 1
ATOM 3998 C C . GLN A 1 493 ? 0.989 19.623 8.052 1.00 74.31 493 GLN A C 1
ATOM 4000 O O . GLN A 1 493 ? 1.018 20.853 7.941 1.00 74.31 493 GLN A O 1
ATOM 4005 N N . GLY A 1 494 ? -0.085 18.970 8.484 1.00 76.00 494 GLY A N 1
ATOM 4006 C CA . GLY A 1 494 ? -1.365 19.580 8.804 1.00 76.00 494 GLY A CA 1
ATOM 4007 C C . GLY A 1 494 ? -1.810 19.375 10.240 1.00 76.00 494 GLY A C 1
ATOM 4008 O O . GLY A 1 494 ? -1.466 18.390 10.883 1.00 76.00 494 GLY A O 1
ATOM 4009 N N . SER A 1 495 ? -2.703 20.250 10.713 1.00 78.56 495 SER A N 1
ATOM 4010 C CA . SER A 1 495 ? -3.414 20.033 11.981 1.00 78.56 495 SER A CA 1
ATOM 4011 C C . SER A 1 495 ? -4.333 18.804 11.948 1.00 78.56 495 SER A C 1
ATOM 4013 O O . SER A 1 495 ? -4.766 18.339 12.991 1.00 78.56 495 SER A O 1
ATOM 4015 N N . GLY A 1 496 ? -4.655 18.276 10.767 1.00 81.62 496 GLY A N 1
ATOM 4016 C CA . GLY A 1 496 ? -5.460 17.065 10.621 1.00 81.62 496 GLY A CA 1
ATOM 4017 C C . GLY A 1 496 ? -4.672 15.759 10.684 1.00 81.62 496 GLY A C 1
ATOM 4018 O O . GLY A 1 496 ? -5.288 14.699 10.568 1.00 81.62 496 GLY A O 1
ATOM 4019 N N . ASP A 1 497 ? -3.345 15.810 10.794 1.00 83.00 497 ASP A N 1
ATOM 4020 C CA . ASP A 1 497 ? -2.495 14.623 10.706 1.00 83.00 497 ASP A CA 1
ATOM 4021 C C . ASP A 1 497 ? -2.533 13.822 12.009 1.00 83.00 497 ASP A C 1
ATOM 4023 O O . ASP A 1 497 ? -2.481 14.379 13.102 1.00 83.00 497 ASP A O 1
ATOM 4027 N N . ILE A 1 498 ? -2.648 12.499 11.891 1.00 80.06 498 ILE A N 1
ATOM 4028 C CA . ILE A 1 498 ? -2.878 11.608 13.029 1.00 80.06 498 ILE A CA 1
ATOM 4029 C C . ILE A 1 498 ? -1.541 11.063 13.540 1.00 80.06 498 ILE A C 1
ATOM 4031 O O . ILE A 1 498 ? -0.868 10.282 12.860 1.00 80.06 498 ILE A O 1
ATOM 4035 N N . GLY A 1 499 ? -1.202 11.402 14.786 1.00 69.00 499 GLY A N 1
ATOM 4036 C CA . GLY A 1 499 ? -0.028 10.888 15.502 1.00 69.00 499 GLY A CA 1
ATOM 4037 C C . GLY A 1 499 ? 1.318 11.316 14.902 1.00 69.00 499 GLY A C 1
ATOM 4038 O O . GLY A 1 499 ? 1.393 12.167 14.025 1.00 69.00 499 GLY A O 1
ATOM 4039 N N . ASP A 1 500 ? 2.407 10.677 15.340 1.00 60.00 500 ASP A N 1
ATOM 4040 C CA . ASP A 1 500 ? 3.754 10.876 14.774 1.00 60.00 500 ASP A CA 1
ATOM 4041 C C . ASP A 1 500 ? 3.951 10.118 13.439 1.00 60.00 500 ASP A C 1
ATOM 4043 O O . ASP A 1 500 ? 5.079 9.812 13.053 1.00 60.00 500 ASP A O 1
ATOM 4047 N N . THR A 1 501 ? 2.868 9.810 12.708 1.00 52.84 501 THR A N 1
ATOM 4048 C CA . THR A 1 501 ? 2.929 9.143 11.387 1.00 52.84 501 THR A CA 1
ATOM 4049 C C . THR A 1 501 ? 3.665 9.987 10.336 1.00 52.84 501 THR A C 1
ATOM 4051 O O . THR A 1 501 ? 4.018 9.497 9.267 1.00 52.84 501 THR A O 1
ATOM 4054 N N . ASN A 1 502 ? 3.968 11.241 10.685 1.00 50.38 502 ASN A N 1
ATOM 4055 C CA . ASN A 1 502 ? 4.488 12.277 9.816 1.00 50.38 502 ASN A CA 1
ATOM 4056 C C . ASN A 1 502 ? 5.839 12.854 10.302 1.00 50.38 502 ASN A C 1
ATOM 4058 O O . ASN A 1 502 ? 5.942 14.024 10.648 1.00 50.38 502 ASN A O 1
ATOM 4062 N N . ARG A 1 503 ? 6.880 12.014 10.429 1.00 44.00 503 ARG A N 1
ATOM 4063 C CA . ARG A 1 503 ? 8.267 12.469 10.706 1.00 44.00 503 ARG A CA 1
ATOM 4064 C C . ARG A 1 503 ? 9.275 11.975 9.654 1.00 44.00 503 ARG A C 1
ATOM 4066 O O . ARG A 1 503 ? 10.410 11.616 9.976 1.00 44.00 503 ARG A O 1
ATOM 4073 N N . GLY A 1 504 ? 8.863 11.921 8.386 1.00 52.38 504 GLY A N 1
ATOM 4074 C CA . GLY A 1 504 ? 9.607 11.320 7.268 1.00 52.38 504 GLY A CA 1
ATOM 4075 C C . GLY A 1 504 ? 9.111 11.799 5.896 1.00 52.38 504 GLY A C 1
ATOM 4076 O O . GLY A 1 504 ? 8.306 12.706 5.817 1.00 52.38 504 GLY A O 1
ATOM 4077 N N . TYR A 1 505 ? 9.583 11.213 4.784 1.00 50.91 505 TYR A N 1
ATOM 4078 C CA . TYR A 1 505 ? 9.266 11.600 3.379 1.00 50.91 505 TYR A CA 1
ATOM 4079 C C . TYR A 1 505 ? 7.806 11.927 3.043 1.00 50.91 505 TYR A C 1
ATOM 4081 O O . TYR A 1 505 ? 7.559 12.607 2.049 1.00 50.91 505 TYR A O 1
ATOM 4089 N N . THR A 1 506 ? 6.860 11.457 3.845 1.00 50.81 506 THR A N 1
ATOM 4090 C CA . THR A 1 506 ? 5.439 11.801 3.783 1.00 50.81 506 THR A CA 1
ATOM 4091 C C . THR A 1 506 ? 5.167 13.292 3.989 1.00 50.81 506 THR A C 1
ATOM 4093 O O . THR A 1 506 ? 4.286 13.801 3.304 1.00 50.81 506 THR A O 1
ATOM 4096 N N . ASP A 1 507 ? 5.989 13.993 4.783 1.00 48.50 507 ASP A N 1
ATOM 4097 C CA . ASP A 1 507 ? 5.946 15.452 5.012 1.00 48.50 507 ASP A CA 1
ATOM 4098 C C . ASP A 1 507 ? 6.169 16.272 3.733 1.00 48.50 507 ASP A C 1
ATOM 4100 O O . ASP A 1 507 ? 5.928 17.472 3.706 1.00 48.50 507 ASP A O 1
ATOM 4104 N N . TYR A 1 508 ? 6.699 15.634 2.685 1.00 60.47 508 TYR A N 1
ATOM 4105 C CA . TYR A 1 508 ? 7.012 16.266 1.408 1.00 60.47 508 TYR A CA 1
ATOM 4106 C C . TYR A 1 508 ? 6.723 15.317 0.247 1.00 60.47 508 TYR A C 1
ATOM 4108 O O . TYR A 1 508 ? 7.449 15.333 -0.759 1.00 60.47 508 TYR A O 1
ATOM 4116 N N . GLN A 1 509 ? 5.720 14.441 0.378 1.00 74.94 509 GLN A N 1
ATOM 4117 C CA . GLN A 1 509 ? 5.421 13.497 -0.691 1.00 74.94 509 GLN A CA 1
ATOM 4118 C C . GLN A 1 509 ? 4.977 14.274 -1.928 1.00 74.94 509 GLN A C 1
ATOM 4120 O O . GLN A 1 509 ? 3.952 14.950 -1.936 1.00 74.94 509 GLN A O 1
ATOM 4125 N N . ARG A 1 510 ? 5.771 14.151 -2.992 1.00 80.75 510 ARG A N 1
ATOM 4126 C CA . ARG A 1 510 ? 5.546 14.833 -4.266 1.00 80.75 510 ARG A CA 1
ATOM 4127 C C . ARG A 1 510 ? 4.933 13.869 -5.258 1.00 80.75 510 ARG A C 1
ATOM 4129 O O . ARG A 1 510 ? 5.569 12.902 -5.678 1.00 80.75 510 ARG A O 1
ATOM 4136 N N . ILE A 1 511 ? 3.714 14.169 -5.671 1.00 85.50 511 ILE A N 1
ATOM 4137 C CA . ILE A 1 511 ? 3.013 13.432 -6.712 1.00 85.50 511 ILE A CA 1
ATOM 4138 C C . ILE A 1 511 ? 3.045 14.265 -7.974 1.00 85.50 511 ILE A C 1
ATOM 4140 O O . ILE A 1 511 ? 2.506 15.368 -8.038 1.00 85.50 511 ILE A O 1
ATOM 4144 N N . PHE A 1 512 ? 3.658 13.711 -9.007 1.00 86.31 512 PHE A N 1
ATOM 4145 C CA . PHE A 1 512 ? 3.694 14.347 -10.307 1.00 86.31 512 PHE A CA 1
ATOM 4146 C C . PHE A 1 512 ? 2.578 13.798 -11.178 1.00 86.31 512 PHE A C 1
ATOM 4148 O O . PHE A 1 512 ? 2.427 12.589 -11.304 1.00 86.31 512 PHE A O 1
ATOM 4155 N N . THR A 1 513 ? 1.803 14.680 -11.798 1.00 86.31 513 THR A N 1
ATOM 4156 C CA . THR A 1 513 ? 0.690 14.319 -12.683 1.00 86.31 513 THR A CA 1
ATOM 4157 C C . THR A 1 513 ? 0.785 15.110 -13.983 1.00 86.31 513 THR A C 1
ATOM 4159 O O . THR A 1 513 ? 1.449 16.141 -14.031 1.00 86.31 513 THR A O 1
ATOM 4162 N N . LYS A 1 514 ? 0.140 14.634 -15.055 1.00 80.06 514 LYS A N 1
ATOM 4163 C CA . LYS A 1 514 ? -0.061 15.404 -16.293 1.00 80.06 514 LYS A CA 1
ATOM 4164 C C . LYS A 1 514 ? -1.547 15.696 -16.462 1.00 80.06 514 LYS A C 1
ATOM 4166 O O . LYS A 1 514 ? -2.359 14.768 -16.436 1.00 80.06 514 LYS A O 1
ATOM 4171 N N . GLU A 1 515 ? -1.899 16.960 -16.656 1.00 68.38 515 GLU A N 1
ATOM 4172 C CA . GLU A 1 515 ? -3.235 17.364 -17.071 1.00 68.38 515 GLU A CA 1
ATOM 4173 C C . GLU A 1 515 ? -3.564 16.747 -18.432 1.00 68.38 515 GLU A C 1
ATOM 4175 O O . GLU A 1 515 ? -2.751 16.749 -19.360 1.00 68.38 515 GLU A O 1
ATOM 4180 N N . LYS A 1 516 ? -4.799 16.261 -18.583 1.00 56.12 516 LYS A N 1
ATOM 4181 C CA . LYS A 1 516 ? -5.386 16.196 -19.918 1.00 56.12 516 LYS A CA 1
ATOM 4182 C C . LYS A 1 516 ? -5.650 17.639 -20.316 1.00 56.12 516 LYS A C 1
ATOM 4184 O O . LYS A 1 516 ? -6.436 18.297 -19.643 1.00 56.12 516 LYS A O 1
ATOM 4189 N N . GLN A 1 517 ? -5.013 18.122 -21.380 1.00 42.56 517 GLN A N 1
ATOM 4190 C CA . GLN A 1 517 ? -5.441 19.375 -21.988 1.00 42.56 517 GLN A CA 1
ATOM 4191 C C . GLN A 1 517 ? -6.910 19.206 -22.375 1.00 42.56 517 GLN A C 1
ATOM 4193 O O . GLN A 1 517 ? -7.237 18.479 -23.311 1.00 42.56 517 GLN A O 1
ATOM 4198 N N . THR A 1 518 ? -7.814 19.822 -21.622 1.00 33.41 518 THR A N 1
ATOM 4199 C CA . THR A 1 518 ? -9.175 20.033 -22.086 1.00 33.41 518 THR A CA 1
ATOM 4200 C C . THR A 1 518 ? -9.062 20.903 -23.327 1.00 33.41 518 THR A C 1
ATOM 4202 O O . THR A 1 518 ? -8.503 22.000 -23.273 1.00 33.41 518 THR A O 1
ATOM 4205 N N . GLU A 1 519 ? -9.536 20.391 -24.465 1.00 31.42 519 GLU A N 1
ATOM 4206 C CA . GLU A 1 519 ? -9.654 21.176 -25.687 1.00 31.42 519 GLU A CA 1
ATOM 4207 C C . GLU A 1 519 ? -10.399 22.473 -25.356 1.00 31.42 519 GLU A C 1
ATOM 4209 O O . GLU A 1 519 ? -11.610 22.487 -25.127 1.00 31.42 519 GLU A O 1
ATOM 4214 N N . SER A 1 520 ? -9.669 23.586 -25.328 1.00 28.16 520 SER A N 1
ATOM 4215 C CA . SER A 1 520 ? -10.305 24.890 -25.447 1.00 28.16 520 SER A CA 1
ATOM 4216 C C . SER A 1 520 ? -11.031 24.921 -26.798 1.00 28.16 520 SER A C 1
ATOM 4218 O O . SER A 1 520 ? -10.469 24.440 -27.791 1.00 28.16 520 SER A O 1
ATOM 4220 N N . PRO A 1 521 ? -12.262 25.459 -26.885 1.00 32.00 521 PRO A N 1
ATOM 4221 C CA . PRO A 1 521 ? -13.008 25.476 -28.134 1.00 32.00 521 PRO A CA 1
ATOM 4222 C C . PRO A 1 521 ? -12.178 26.154 -29.226 1.00 32.00 521 PRO A C 1
ATOM 4224 O O . PRO A 1 521 ? -11.679 27.264 -29.047 1.00 32.00 521 PRO A O 1
ATOM 4227 N N . LYS A 1 522 ? -12.027 25.489 -30.375 1.00 32.50 522 LYS A N 1
ATOM 4228 C CA . LYS A 1 522 ? -11.416 26.081 -31.570 1.00 32.50 522 LYS A CA 1
ATOM 4229 C C . LYS A 1 522 ? -12.093 27.418 -31.916 1.00 32.50 522 LYS A C 1
ATOM 4231 O O . LYS A 1 522 ? -13.269 27.439 -32.268 1.00 32.50 522 LYS A O 1
ATOM 4236 N N . GLY A 1 523 ? -11.301 28.493 -31.920 1.00 27.72 523 GLY A N 1
ATOM 4237 C CA . GLY A 1 523 ? -11.620 29.820 -32.472 1.00 27.72 523 GLY A CA 1
ATOM 4238 C C . GLY A 1 523 ? -11.476 30.918 -31.411 1.00 27.72 523 GLY A C 1
ATOM 4239 O O . GLY A 1 523 ? -12.158 30.873 -30.404 1.00 27.72 523 GLY A O 1
ATOM 4240 N N . GLN A 1 524 ? -10.627 31.937 -31.536 1.00 24.25 524 GLN A N 1
ATOM 4241 C CA . GLN A 1 524 ? -10.249 32.696 -32.724 1.00 24.25 524 GLN A CA 1
ATOM 4242 C C . GLN A 1 524 ? -8.766 33.086 -32.705 1.00 24.25 524 GLN A C 1
ATOM 4244 O O . GLN A 1 524 ? -8.175 33.379 -31.672 1.00 24.25 524 GLN A O 1
ATOM 4249 N N . VAL A 1 525 ? -8.208 33.130 -33.911 1.00 29.97 525 VAL A N 1
ATOM 4250 C CA . VAL A 1 525 ? -6.912 33.709 -34.256 1.00 29.97 525 VAL A CA 1
ATOM 4251 C C . VAL A 1 525 ? -6.835 35.167 -33.791 1.00 29.97 525 VAL A C 1
ATOM 4253 O O . VAL A 1 525 ? -7.672 35.980 -34.177 1.00 29.97 525 VAL A O 1
ATOM 4256 N N . SER A 1 526 ? -5.775 35.515 -33.066 1.00 26.27 526 SER A N 1
ATOM 4257 C CA . SER A 1 526 ? -5.158 36.837 -33.166 1.00 26.27 526 SER A CA 1
ATOM 4258 C C . SER A 1 526 ? -3.664 36.631 -33.356 1.00 26.27 526 SER A C 1
ATOM 4260 O O . SER A 1 526 ? -2.952 36.237 -32.437 1.00 26.27 526 SER A O 1
ATOM 4262 N N . GLU A 1 527 ? -3.215 36.846 -34.588 1.00 30.11 527 GLU A N 1
ATOM 4263 C CA . GLU A 1 527 ? -1.808 36.886 -34.953 1.00 30.11 527 GLU A CA 1
ATOM 4264 C C . GLU A 1 527 ? -1.100 38.021 -34.207 1.00 30.11 527 GLU A C 1
ATOM 4266 O O . GLU A 1 527 ? -1.459 39.187 -34.358 1.00 30.11 527 GLU A O 1
ATOM 4271 N N . THR A 1 528 ? -0.011 37.704 -33.517 1.00 24.88 528 THR A N 1
ATOM 4272 C CA . THR A 1 528 ? 1.101 38.645 -33.371 1.00 24.88 528 THR A CA 1
ATOM 4273 C C . THR A 1 528 ? 2.399 37.879 -33.560 1.00 24.88 528 THR A C 1
ATOM 4275 O O . THR A 1 528 ? 2.849 37.120 -32.707 1.00 24.88 528 THR A O 1
ATOM 4278 N N . LYS A 1 529 ? 2.960 38.050 -34.759 1.00 28.75 529 LYS A N 1
ATOM 4279 C CA . LYS A 1 529 ? 4.292 37.598 -35.156 1.00 28.75 529 LYS A CA 1
ATOM 4280 C C . LYS A 1 529 ? 5.348 38.196 -34.228 1.00 28.75 529 LYS A C 1
ATOM 4282 O O . LYS A 1 529 ? 5.413 39.418 -34.139 1.00 28.75 529 LYS A O 1
ATOM 4287 N N . THR A 1 530 ? 6.257 37.361 -33.732 1.00 25.80 530 THR A N 1
ATOM 4288 C CA . THR A 1 530 ? 7.671 37.746 -33.642 1.00 25.80 530 THR A CA 1
ATOM 4289 C C . THR A 1 530 ? 8.535 36.546 -34.010 1.00 25.80 530 THR A C 1
ATOM 4291 O O . THR A 1 530 ? 8.273 35.418 -33.601 1.00 25.80 530 THR A O 1
ATOM 4294 N N . GLU A 1 531 ? 9.493 36.817 -34.886 1.00 23.66 531 GLU A N 1
ATOM 4295 C CA . GLU A 1 531 ? 10.283 35.878 -35.666 1.00 23.66 531 GLU A CA 1
ATOM 4296 C C . GLU A 1 531 ? 11.245 35.008 -34.851 1.00 23.66 531 GLU A C 1
ATOM 4298 O O . GLU A 1 531 ? 11.791 35.387 -33.818 1.00 23.66 531 GLU A O 1
ATOM 4303 N N . VAL A 1 532 ? 11.461 33.827 -35.421 1.00 24.56 532 VAL A N 1
ATOM 4304 C CA . VAL A 1 532 ? 12.440 32.801 -35.082 1.00 24.56 532 VAL A CA 1
ATOM 4305 C C . VAL A 1 532 ? 13.856 33.290 -35.388 1.00 24.56 532 VAL A C 1
ATOM 4307 O O . VAL A 1 532 ? 14.112 33.718 -36.508 1.00 24.56 532 VAL A O 1
ATOM 4310 N N . HIS A 1 533 ? 14.806 33.055 -34.479 1.00 23.09 533 HIS A N 1
ATOM 4311 C CA . HIS A 1 533 ? 16.168 32.703 -34.887 1.00 23.09 533 HIS A CA 1
ATOM 4312 C C . HIS A 1 533 ? 16.746 31.588 -34.012 1.00 23.09 533 HIS A C 1
ATOM 4314 O O . HIS A 1 533 ? 17.219 31.796 -32.900 1.00 23.09 533 HIS A O 1
ATOM 4320 N N . SER A 1 534 ? 16.720 30.381 -34.576 1.00 24.28 534 SER A N 1
ATOM 4321 C CA . SER A 1 534 ? 17.665 29.306 -34.290 1.00 24.28 534 SER A CA 1
ATOM 4322 C C . SER A 1 534 ? 19.062 29.705 -34.779 1.00 24.28 534 SER A C 1
ATOM 4324 O O . SER A 1 534 ? 19.168 30.298 -35.852 1.00 24.28 534 SER A O 1
ATOM 4326 N N . THR A 1 535 ? 20.129 29.311 -34.081 1.00 24.11 535 THR A N 1
ATOM 4327 C CA . THR A 1 535 ? 21.202 28.468 -34.654 1.00 24.11 535 THR A CA 1
ATOM 4328 C C . THR A 1 535 ? 22.296 28.127 -33.644 1.00 24.11 535 THR A C 1
ATOM 4330 O O . THR A 1 535 ? 22.571 28.828 -32.677 1.00 24.11 535 THR A O 1
ATOM 4333 N N . THR A 1 536 ? 22.870 26.967 -33.920 1.00 21.39 536 THR A N 1
ATOM 4334 C CA . THR A 1 536 ? 23.805 26.144 -33.170 1.00 21.39 536 THR A CA 1
ATOM 4335 C C . THR A 1 536 ? 25.272 26.483 -33.512 1.00 21.39 536 THR A C 1
ATOM 4337 O O . THR A 1 536 ? 25.577 26.711 -34.675 1.00 21.39 536 THR A O 1
ATOM 4340 N N . ASN A 1 537 ? 26.163 26.336 -32.518 1.00 23.83 537 ASN A N 1
ATOM 4341 C CA . ASN A 1 537 ? 27.518 25.740 -32.566 1.00 23.83 537 ASN A CA 1
ATOM 4342 C C . ASN A 1 537 ? 28.759 26.401 -33.253 1.00 23.83 537 ASN A C 1
ATOM 4344 O O . ASN A 1 537 ? 28.761 26.688 -34.441 1.00 23.83 537 ASN A O 1
ATOM 4348 N N . VAL A 1 538 ? 29.878 26.359 -32.484 1.00 23.00 538 VAL A N 1
ATOM 4349 C CA . VAL A 1 538 ? 31.287 25.989 -32.843 1.00 23.00 538 VAL A CA 1
ATOM 4350 C C . VAL A 1 538 ? 32.352 27.079 -33.181 1.00 23.00 538 VAL A C 1
ATOM 4352 O O . VAL A 1 538 ? 32.352 27.657 -34.255 1.00 23.00 538 VAL A O 1
ATOM 4355 N N . VAL A 1 539 ? 33.314 27.218 -32.237 1.00 23.98 539 VAL A N 1
ATOM 4356 C CA . VAL A 1 539 ? 34.817 27.223 -32.289 1.00 23.98 539 VAL A CA 1
ATOM 4357 C C . VAL A 1 539 ? 35.652 28.278 -33.076 1.00 23.98 539 VAL A C 1
ATOM 4359 O O . VAL A 1 539 ? 35.461 28.495 -34.263 1.00 23.98 539 VAL A O 1
ATOM 4362 N N . ALA A 1 540 ? 36.720 28.729 -32.376 1.00 21.73 540 ALA A N 1
ATOM 4363 C CA . ALA A 1 540 ? 38.070 29.200 -32.786 1.00 21.73 540 ALA A CA 1
ATOM 4364 C C . ALA A 1 540 ? 38.373 30.698 -33.059 1.00 21.73 540 ALA A C 1
ATOM 4366 O O . ALA A 1 540 ? 38.056 31.246 -34.104 1.00 21.73 540 ALA A O 1
ATOM 4367 N N . GLU A 1 541 ? 39.083 31.278 -32.076 1.00 23.28 541 GLU A N 1
ATOM 4368 C CA . GLU A 1 541 ? 40.439 31.880 -32.111 1.00 23.28 541 GLU A CA 1
ATOM 4369 C C . GLU A 1 541 ? 40.877 33.029 -33.064 1.00 23.28 541 GLU A C 1
ATOM 4371 O O . GLU A 1 541 ? 40.656 33.026 -34.265 1.00 23.28 541 GLU A O 1
ATOM 4376 N N . GLU A 1 542 ? 41.670 33.921 -32.434 1.00 22.14 542 GLU A N 1
ATOM 4377 C CA . GLU A 1 542 ? 42.697 34.870 -32.931 1.00 22.14 542 GLU A CA 1
ATOM 4378 C C . GLU A 1 542 ? 42.369 36.349 -33.280 1.00 22.14 542 GLU A C 1
ATOM 4380 O O . GLU A 1 542 ? 42.117 36.727 -34.416 1.00 22.14 542 GLU A O 1
ATOM 4385 N N . ARG A 1 543 ? 42.504 37.187 -32.230 1.00 23.42 543 ARG A N 1
ATOM 4386 C CA . ARG A 1 543 ? 43.554 38.217 -31.957 1.00 23.42 543 ARG A CA 1
ATOM 4387 C C . ARG A 1 543 ? 43.758 39.498 -32.806 1.00 23.42 543 ARG A C 1
ATOM 4389 O O . ARG A 1 543 ? 43.722 39.497 -34.027 1.00 23.42 543 ARG A O 1
ATOM 4396 N N . ASN A 1 544 ? 44.217 40.508 -32.034 1.00 22.44 544 ASN A N 1
ATOM 4397 C CA . ASN A 1 544 ? 44.892 41.798 -32.314 1.00 22.44 544 ASN A CA 1
ATOM 4398 C C . ASN A 1 544 ? 43.967 43.036 -32.430 1.00 22.44 544 ASN A C 1
ATOM 4400 O O . ASN A 1 544 ? 42.934 42.970 -33.076 1.00 22.44 544 ASN A O 1
ATOM 4404 N N . ASP A 1 545 ? 44.219 44.200 -31.812 1.00 23.06 545 ASP A N 1
ATOM 4405 C CA . ASP A 1 545 ? 45.463 44.798 -31.299 1.00 23.06 545 ASP A CA 1
ATOM 4406 C C . ASP A 1 545 ? 45.212 45.876 -30.208 1.00 23.06 545 ASP A C 1
ATOM 4408 O O . ASP A 1 545 ? 44.263 46.652 -30.286 1.00 23.06 545 ASP A O 1
ATOM 4412 N N . ASN A 1 546 ? 46.134 45.909 -29.237 1.00 23.30 546 ASN A N 1
ATOM 4413 C CA . ASN A 1 546 ? 46.786 47.029 -28.529 1.00 23.30 546 ASN A CA 1
ATOM 4414 C C . ASN A 1 546 ? 46.061 48.356 -28.197 1.00 23.30 546 ASN A C 1
ATOM 4416 O O . ASN A 1 546 ? 45.758 49.168 -29.068 1.00 23.30 546 ASN A O 1
ATOM 4420 N N . SER A 1 547 ? 46.075 48.704 -26.902 1.00 21.77 547 SER A N 1
ATOM 4421 C CA . SER A 1 547 ? 46.177 50.098 -26.440 1.00 21.77 547 SER A CA 1
ATOM 4422 C C . SER A 1 547 ? 47.012 50.188 -25.157 1.00 21.77 547 SER A C 1
ATOM 4424 O O . SER A 1 547 ? 46.627 49.619 -24.136 1.00 21.77 547 SER A O 1
ATOM 4426 N N . GLU A 1 548 ? 48.124 50.925 -25.195 1.00 20.83 548 GLU A N 1
ATOM 4427 C CA . GLU A 1 548 ? 48.946 51.256 -24.027 1.00 20.83 548 GLU A CA 1
ATOM 4428 C C . GLU A 1 548 ? 49.383 52.741 -24.076 1.00 20.83 548 GLU A C 1
ATOM 4430 O O . GLU A 1 548 ? 49.714 53.248 -25.147 1.00 20.83 548 GLU A O 1
ATOM 4435 N N . ILE A 1 549 ? 49.430 53.363 -22.881 1.00 22.86 549 ILE A N 1
ATOM 4436 C CA . ILE A 1 549 ? 50.209 54.556 -22.445 1.00 22.86 549 ILE A CA 1
ATOM 4437 C C . ILE A 1 549 ? 49.592 55.945 -22.777 1.00 22.86 549 ILE A C 1
ATOM 4439 O O . ILE A 1 549 ? 49.501 56.324 -23.937 1.00 22.86 549 ILE A O 1
ATOM 4443 N N . GLN A 1 550 ? 48.996 56.713 -21.839 1.00 22.05 550 GLN A N 1
ATOM 4444 C CA . GLN A 1 550 ? 49.443 57.407 -20.588 1.00 22.05 550 GLN A CA 1
ATOM 4445 C C . GLN A 1 550 ? 49.867 58.885 -20.770 1.00 22.05 550 GLN A C 1
ATOM 4447 O O . GLN A 1 550 ? 50.657 59.178 -21.660 1.00 22.05 550 GLN A O 1
ATOM 4452 N N . SER A 1 551 ? 49.386 59.763 -19.856 1.00 20.86 551 SER A N 1
ATOM 4453 C CA . SER A 1 551 ? 49.981 61.026 -19.319 1.00 20.86 551 SER A CA 1
ATOM 4454 C C . SER A 1 551 ? 48.858 62.039 -18.962 1.00 20.86 551 SER A C 1
ATOM 4456 O O . SER A 1 551 ? 48.278 62.624 -19.872 1.00 20.86 551 SER A O 1
ATOM 4458 N N . ASP A 1 552 ? 48.345 62.135 -17.719 1.00 22.92 552 ASP A N 1
ATOM 4459 C CA . ASP A 1 552 ? 48.826 62.918 -16.535 1.00 22.92 552 ASP A CA 1
ATOM 4460 C C . ASP A 1 552 ? 48.967 64.437 -16.792 1.00 22.92 552 ASP A C 1
ATOM 4462 O O . ASP A 1 552 ? 49.559 64.811 -17.796 1.00 22.92 552 ASP A O 1
ATOM 4466 N N . GLN A 1 553 ? 48.574 65.429 -15.970 1.00 24.95 553 GLN A N 1
ATOM 4467 C CA . GLN A 1 553 ? 47.838 65.684 -14.695 1.00 24.95 553 GLN A CA 1
ATOM 4468 C C . GLN A 1 553 ? 47.691 67.262 -14.607 1.00 24.95 553 GLN A C 1
ATOM 4470 O O . GLN A 1 553 ? 48.266 67.887 -15.505 1.00 24.95 553 GLN A O 1
ATOM 4475 N N . PRO A 1 554 ? 47.037 67.991 -13.636 1.00 29.39 554 PRO A N 1
ATOM 4476 C CA . PRO A 1 554 ? 47.180 67.828 -12.169 1.00 29.39 554 PRO A CA 1
ATOM 4477 C C . PRO A 1 554 ? 46.004 68.217 -11.206 1.00 29.39 554 PRO A C 1
ATOM 4479 O O . PRO A 1 554 ? 45.256 69.167 -11.407 1.00 29.39 554 PRO A O 1
ATOM 4482 N N . GLN A 1 555 ? 46.005 67.502 -10.067 1.00 23.39 555 GLN A N 1
ATOM 4483 C CA . GLN A 1 555 ? 45.805 67.883 -8.644 1.00 23.39 555 GLN A CA 1
ATOM 4484 C C . GLN A 1 555 ? 44.498 68.485 -8.066 1.00 23.39 555 GLN A C 1
ATOM 4486 O O . GLN A 1 555 ? 44.147 69.636 -8.305 1.00 23.39 555 GLN A O 1
ATOM 4491 N N . ILE A 1 556 ? 43.957 67.770 -7.058 1.00 22.78 556 ILE A N 1
ATOM 4492 C CA . ILE A 1 556 ? 43.277 68.331 -5.869 1.00 22.78 556 ILE A CA 1
ATOM 4493 C C . ILE A 1 556 ? 43.874 67.691 -4.583 1.00 22.78 556 ILE A C 1
ATOM 4495 O O . ILE A 1 556 ? 44.097 66.477 -4.588 1.00 22.78 556 ILE A O 1
ATOM 4499 N N . PRO A 1 557 ? 44.131 68.444 -3.484 1.00 24.67 557 PRO A N 1
ATOM 4500 C CA . PRO A 1 557 ? 44.813 67.958 -2.274 1.00 24.67 557 PRO A CA 1
ATOM 4501 C C . PRO A 1 557 ? 43.905 67.665 -1.044 1.00 24.67 557 PRO A C 1
ATOM 4503 O O . PRO A 1 557 ? 43.095 68.490 -0.641 1.00 24.67 557 PRO A O 1
ATOM 4506 N N . THR A 1 558 ? 44.179 66.516 -0.403 1.00 21.55 558 THR A N 1
ATOM 4507 C CA . THR A 1 558 ? 44.515 66.280 1.035 1.00 21.55 558 THR A CA 1
ATOM 4508 C C . THR A 1 558 ? 43.490 66.388 2.205 1.00 21.55 558 THR A C 1
ATOM 4510 O O . THR A 1 558 ? 43.276 67.448 2.774 1.00 21.55 558 THR A O 1
ATOM 4513 N N . ARG A 1 559 ? 43.043 65.203 2.684 1.00 23.08 559 ARG A N 1
ATOM 4514 C CA . ARG A 1 559 ? 43.113 64.582 4.052 1.00 23.08 559 ARG A CA 1
ATOM 4515 C C . ARG A 1 559 ? 42.692 65.344 5.343 1.00 23.08 559 ARG A C 1
ATOM 4517 O O . ARG A 1 559 ? 43.423 66.211 5.804 1.00 23.08 559 ARG A O 1
ATOM 4524 N N . ALA A 1 560 ? 41.714 64.784 6.087 1.00 22.45 560 ALA A N 1
ATOM 4525 C CA . ALA A 1 560 ? 41.733 64.637 7.564 1.00 22.45 560 ALA A CA 1
ATOM 4526 C C . ALA A 1 560 ? 40.780 63.519 8.079 1.00 22.45 560 ALA A C 1
ATOM 4528 O O . ALA A 1 560 ? 39.722 63.279 7.511 1.00 22.45 560 ALA A O 1
ATOM 4529 N N . LYS A 1 561 ? 41.206 62.825 9.148 1.00 23.97 561 LYS A N 1
ATOM 4530 C CA . LYS A 1 561 ? 40.670 61.586 9.758 1.00 23.97 561 LYS A CA 1
ATOM 4531 C C . LYS A 1 561 ? 39.357 61.762 10.551 1.00 23.97 561 LYS A C 1
ATOM 4533 O O . LYS A 1 561 ? 39.274 62.674 11.368 1.00 23.97 561 LYS A O 1
ATOM 4538 N N . ARG A 1 562 ? 38.473 60.754 10.508 1.00 21.22 562 ARG A N 1
ATOM 4539 C CA . ARG A 1 562 ? 37.804 60.191 11.701 1.00 21.22 562 ARG A CA 1
ATOM 4540 C C . ARG A 1 562 ? 37.581 58.688 11.506 1.00 21.22 562 ARG A C 1
ATOM 4542 O O . ARG A 1 562 ? 36.979 58.251 10.537 1.00 21.22 562 ARG A O 1
ATOM 4549 N N . SER A 1 563 ? 38.173 57.942 12.420 1.00 26.52 563 SER A N 1
ATOM 4550 C CA . SER A 1 563 ? 38.118 56.502 12.628 1.00 26.52 563 SER A CA 1
ATOM 4551 C C . SER A 1 563 ? 36.717 56.037 13.029 1.00 26.52 563 SER A C 1
ATOM 4553 O O . SER A 1 563 ? 36.164 56.564 13.990 1.00 26.52 563 SER A O 1
ATOM 4555 N N . ALA A 1 564 ? 36.211 55.007 12.356 1.00 24.11 564 ALA A N 1
ATOM 4556 C CA . ALA A 1 564 ? 35.359 53.997 12.967 1.00 24.11 564 ALA A CA 1
ATOM 4557 C C . ALA A 1 564 ? 36.114 52.677 12.799 1.00 24.11 564 ALA A C 1
ATOM 4559 O O . ALA A 1 564 ? 36.147 52.086 11.724 1.00 24.11 564 ALA A O 1
ATOM 4560 N N . SER A 1 565 ? 36.851 52.318 13.844 1.00 23.14 565 SER A N 1
ATOM 4561 C CA . SER A 1 565 ? 37.305 50.959 14.084 1.00 23.14 565 SER A CA 1
ATOM 4562 C C . SER A 1 565 ? 36.075 50.057 14.071 1.00 23.14 565 SER A C 1
ATOM 4564 O O . SER A 1 565 ? 35.284 50.090 15.011 1.00 23.14 565 SER A O 1
ATOM 4566 N N . VAL A 1 566 ? 35.898 49.282 13.004 1.00 28.30 566 VAL A N 1
ATOM 4567 C CA . VAL A 1 566 ? 35.261 47.979 13.161 1.00 28.30 566 VAL A CA 1
ATOM 4568 C C . VAL A 1 566 ? 36.295 47.188 13.944 1.00 28.30 566 VAL A C 1
ATOM 4570 O O . VAL A 1 566 ? 37.374 46.901 13.429 1.00 28.30 566 VAL A O 1
ATOM 4573 N N . GLU A 1 567 ? 36.042 46.997 15.235 1.00 25.31 567 GLU A N 1
ATOM 4574 C CA . GLU A 1 567 ? 36.703 45.929 15.969 1.00 25.31 567 GLU A CA 1
ATOM 4575 C C . GLU A 1 567 ? 36.441 44.658 15.158 1.00 25.31 567 GLU A C 1
ATOM 4577 O O . GLU A 1 567 ? 35.304 44.194 15.077 1.00 25.31 567 GLU A O 1
ATOM 4582 N N . GLU A 1 568 ? 37.471 44.138 14.487 1.00 33.34 568 GLU A N 1
ATOM 4583 C CA . GLU A 1 568 ? 37.513 42.717 14.175 1.00 33.34 568 GLU A CA 1
ATOM 4584 C C . GLU A 1 568 ? 37.335 42.030 15.528 1.00 33.34 568 GLU A C 1
ATOM 4586 O O . GLU A 1 568 ? 38.254 42.020 16.349 1.00 33.34 568 GLU A O 1
ATOM 4591 N N . LYS A 1 569 ? 36.119 41.556 15.823 1.00 34.69 569 LYS A N 1
ATOM 4592 C CA . LYS A 1 569 ? 35.930 40.622 16.926 1.00 34.69 569 LYS A CA 1
ATOM 4593 C C . LYS A 1 569 ? 36.829 39.441 16.589 1.00 34.69 569 LYS A C 1
ATOM 4595 O O . LYS A 1 569 ? 36.571 38.732 15.620 1.00 34.69 569 LYS A O 1
ATOM 4600 N N . GLU A 1 570 ? 37.921 39.284 17.332 1.00 39.62 570 GLU A N 1
ATOM 4601 C CA . GLU A 1 570 ? 38.755 38.093 17.240 1.00 39.62 570 GLU A CA 1
ATOM 4602 C C . GLU A 1 570 ? 37.840 36.883 17.435 1.00 39.62 570 GLU A C 1
ATOM 4604 O O . GLU A 1 570 ? 37.245 36.710 18.500 1.00 39.62 570 GLU A O 1
ATOM 4609 N N . GLN A 1 571 ? 37.689 36.065 16.391 1.00 48.41 571 GLN A N 1
ATOM 4610 C CA . GLN A 1 571 ? 37.036 34.770 16.511 1.00 48.41 571 GLN A CA 1
ATOM 4611 C C . GLN A 1 571 ? 37.875 33.924 17.469 1.00 48.41 571 GLN A C 1
ATOM 4613 O O . GLN A 1 571 ? 39.002 33.529 17.155 1.00 48.41 571 GLN A O 1
ATOM 4618 N N . VAL A 1 572 ? 37.341 33.673 18.663 1.00 54.78 572 VAL A N 1
ATOM 4619 C CA . VAL A 1 572 ? 38.039 32.898 19.686 1.00 54.78 572 VAL A CA 1
ATOM 4620 C C . VAL A 1 572 ? 37.775 31.422 19.416 1.00 54.78 572 VAL A C 1
ATOM 4622 O O . VAL A 1 572 ? 36.637 30.953 19.498 1.00 54.78 572 VAL A O 1
ATOM 4625 N N . VAL A 1 573 ? 38.840 30.682 19.098 1.00 56.88 573 VAL A N 1
ATOM 4626 C CA . VAL A 1 573 ? 38.817 29.216 19.147 1.00 56.88 573 VAL A CA 1
ATOM 4627 C C . VAL A 1 573 ? 38.555 28.839 20.595 1.00 56.88 573 VAL A C 1
ATOM 4629 O O . VAL A 1 573 ? 39.392 29.117 21.455 1.00 56.88 573 VAL A O 1
ATOM 4632 N N . LEU A 1 574 ? 37.397 28.246 20.871 1.00 54.81 574 LEU A N 1
ATOM 4633 C CA . LEU A 1 574 ? 37.048 27.908 22.240 1.00 54.81 574 LEU A CA 1
ATOM 4634 C C . LEU A 1 574 ? 37.762 26.634 22.673 1.00 54.81 574 LEU A C 1
ATOM 4636 O O . LEU A 1 574 ? 38.566 26.708 23.599 1.00 54.81 574 LEU A O 1
ATOM 4640 N N . LYS A 1 575 ? 37.475 25.494 22.023 1.00 57.06 575 LYS A N 1
ATOM 4641 C CA . LYS A 1 575 ? 37.958 24.151 22.403 1.00 57.06 575 LYS A CA 1
ATOM 4642 C C . LYS A 1 575 ? 37.883 23.136 21.240 1.00 57.06 575 LYS A C 1
ATOM 4644 O O . LYS A 1 575 ? 37.346 23.451 20.173 1.00 57.06 575 LYS A O 1
ATOM 4649 N N . ASP A 1 576 ? 38.467 21.949 21.437 1.00 57.97 576 ASP A N 1
ATOM 4650 C CA . ASP A 1 576 ? 38.383 20.805 20.512 1.00 57.97 576 ASP A CA 1
ATOM 4651 C C . ASP A 1 576 ? 36.984 20.147 20.559 1.00 57.97 576 ASP A C 1
ATOM 4653 O O . ASP A 1 576 ? 36.155 20.490 21.401 1.00 57.97 576 ASP A O 1
ATOM 4657 N N . THR A 1 577 ? 36.680 19.255 19.610 1.00 61.00 577 THR A N 1
ATOM 4658 C CA . THR A 1 577 ? 35.416 18.493 19.596 1.00 61.00 577 THR A CA 1
ATOM 4659 C C . THR A 1 577 ? 35.672 16.991 19.643 1.00 61.00 577 THR A C 1
ATOM 4661 O O . THR A 1 577 ? 36.722 16.532 19.200 1.00 61.00 577 THR A O 1
ATOM 4664 N N . ILE A 1 578 ? 34.671 16.226 20.095 1.00 64.06 578 ILE A N 1
ATOM 4665 C CA . ILE A 1 578 ? 34.643 14.753 19.991 1.00 64.06 578 ILE A CA 1
ATOM 4666 C C . ILE A 1 578 ? 34.297 14.266 18.573 1.00 64.06 578 ILE A C 1
ATOM 4668 O O . ILE A 1 578 ? 34.139 13.068 18.336 1.00 64.06 578 ILE A O 1
ATOM 4672 N N . LEU A 1 579 ? 34.090 15.198 17.635 1.00 72.00 579 LEU A N 1
ATOM 4673 C CA . LEU A 1 579 ? 33.786 14.890 16.250 1.00 72.00 579 LEU A CA 1
ATOM 4674 C C . LEU A 1 579 ? 35.083 14.730 15.479 1.00 72.00 579 LEU A C 1
ATOM 4676 O O . LEU A 1 579 ? 35.963 15.596 15.497 1.00 72.00 579 LEU A O 1
ATOM 4680 N N . LYS A 1 580 ? 35.164 13.642 14.726 1.00 79.19 580 LYS A N 1
ATOM 4681 C CA . LYS A 1 580 ? 36.261 13.403 13.800 1.00 79.19 580 LYS A CA 1
ATOM 4682 C C . LYS A 1 580 ? 35.738 13.293 12.380 1.00 79.19 580 LYS A C 1
ATOM 4684 O O . LYS A 1 580 ? 34.606 12.877 12.131 1.00 79.19 580 LYS A O 1
ATOM 4689 N N . ILE A 1 581 ? 36.595 13.684 11.446 1.00 84.06 581 ILE A N 1
ATOM 4690 C CA . ILE A 1 581 ? 36.355 13.458 10.029 1.00 84.06 581 ILE A CA 1
ATOM 4691 C C . ILE A 1 581 ? 36.944 12.097 9.697 1.00 84.06 581 ILE A C 1
ATOM 4693 O O . ILE A 1 581 ? 38.135 11.869 9.904 1.00 84.06 581 ILE A O 1
ATOM 4697 N N . GLU A 1 582 ? 36.115 11.202 9.183 1.00 84.25 582 GLU A N 1
ATOM 4698 C CA . GLU A 1 582 ? 36.534 9.872 8.771 1.00 84.25 582 GLU A CA 1
ATOM 4699 C C . GLU A 1 582 ? 36.267 9.661 7.284 1.00 84.25 582 GLU A C 1
ATOM 4701 O O . GLU A 1 582 ? 35.244 10.067 6.727 1.00 84.25 582 GLU A O 1
ATOM 4706 N N . LYS A 1 583 ? 37.235 9.033 6.627 1.00 82.06 583 LYS A N 1
ATOM 4707 C CA . LYS A 1 583 ? 37.174 8.704 5.212 1.00 82.06 583 LYS A CA 1
ATOM 4708 C C . LYS A 1 583 ? 36.183 7.564 4.969 1.00 82.06 583 LYS A C 1
ATOM 4710 O O . LYS A 1 583 ? 36.245 6.538 5.640 1.00 82.06 583 LYS A O 1
ATOM 4715 N N . SER A 1 584 ? 35.309 7.707 3.973 1.00 77.69 584 SER A N 1
ATOM 4716 C CA . SER A 1 584 ? 34.435 6.608 3.546 1.00 77.69 584 SER A CA 1
ATOM 4717 C C . SER A 1 584 ? 35.211 5.453 2.911 1.00 77.69 584 SER A C 1
ATOM 4719 O O . SER A 1 584 ? 36.203 5.653 2.202 1.00 77.69 584 SER A O 1
ATOM 4721 N N . TYR A 1 585 ? 34.699 4.233 3.090 1.00 70.31 585 TYR A N 1
ATOM 4722 C CA . TYR A 1 585 ? 35.188 3.060 2.364 1.00 70.31 585 TYR A CA 1
ATOM 4723 C C . TYR A 1 585 ? 34.903 3.159 0.860 1.00 70.31 585 TYR A C 1
ATOM 4725 O O . TYR A 1 585 ? 35.770 2.822 0.051 1.00 70.31 585 TYR A O 1
ATOM 4733 N N . ASP A 1 586 ? 33.739 3.697 0.493 1.00 65.69 586 ASP A N 1
ATOM 4734 C CA . ASP A 1 586 ? 33.334 3.874 -0.899 1.00 65.69 586 ASP A CA 1
ATOM 4735 C C . ASP A 1 586 ? 34.153 4.954 -1.604 1.00 65.69 586 ASP A C 1
ATOM 4737 O O . ASP A 1 586 ? 34.590 5.936 -0.987 1.00 65.69 586 ASP A O 1
ATOM 4741 N N . ARG A 1 587 ? 34.366 4.745 -2.906 1.00 68.44 587 ARG A N 1
ATOM 4742 C CA . ARG A 1 587 ? 35.150 5.612 -3.783 1.00 68.44 587 ARG A CA 1
ATOM 4743 C C . ARG A 1 587 ? 34.375 5.895 -5.061 1.00 68.44 587 ARG A C 1
ATOM 4745 O O . ARG A 1 587 ? 33.896 4.956 -5.695 1.00 68.44 587 ARG A O 1
ATOM 4752 N N . ASP A 1 588 ? 34.321 7.158 -5.464 1.00 67.94 588 ASP A N 1
ATOM 4753 C CA . ASP A 1 588 ? 33.701 7.552 -6.726 1.00 67.94 588 ASP A CA 1
ATOM 4754 C C . ASP A 1 588 ? 34.554 7.153 -7.950 1.00 67.94 588 ASP A C 1
ATOM 4756 O O . ASP A 1 588 ? 35.685 6.651 -7.850 1.00 67.94 588 ASP A O 1
ATOM 4760 N N . VAL A 1 589 ? 34.000 7.399 -9.140 1.00 64.69 589 VAL A N 1
ATOM 4761 C CA . VAL A 1 589 ? 34.652 7.131 -10.432 1.00 64.69 589 VAL A CA 1
ATOM 4762 C C . VAL A 1 589 ? 35.945 7.934 -10.645 1.00 64.69 589 VAL A C 1
ATOM 4764 O O . VAL A 1 589 ? 36.787 7.537 -11.451 1.00 64.69 589 VAL A O 1
ATOM 4767 N N . GLU A 1 590 ? 36.147 9.026 -9.903 1.00 69.50 590 GLU A N 1
ATOM 4768 C CA . GLU A 1 590 ? 37.330 9.893 -9.957 1.00 69.50 590 GLU A CA 1
ATOM 4769 C C . GLU A 1 590 ? 38.372 9.581 -8.868 1.00 69.50 590 GLU A C 1
ATOM 4771 O O . GLU A 1 590 ? 39.416 10.250 -8.784 1.00 69.50 590 GLU A O 1
ATOM 4776 N N . GLY A 1 591 ? 38.115 8.577 -8.031 1.00 73.25 591 GLY A N 1
ATOM 4777 C CA . GLY A 1 591 ? 38.996 8.173 -6.946 1.00 73.25 591 GLY A CA 1
ATOM 4778 C C . GLY A 1 591 ? 38.823 8.958 -5.639 1.00 73.25 591 GLY A C 1
ATOM 4779 O O . GLY A 1 591 ? 39.674 8.823 -4.755 1.00 73.25 591 GLY A O 1
ATOM 4780 N N . LYS A 1 592 ? 37.784 9.789 -5.513 1.00 80.50 592 LYS A N 1
ATOM 4781 C CA . LYS A 1 592 ? 37.465 10.549 -4.300 1.00 80.50 592 LYS A CA 1
ATOM 4782 C C . LYS A 1 592 ? 36.679 9.682 -3.324 1.00 80.50 592 LYS A C 1
ATOM 4784 O O . LYS A 1 592 ? 35.853 8.862 -3.711 1.00 80.50 592 LYS A O 1
ATOM 4789 N N . HIS A 1 593 ? 36.951 9.887 -2.049 1.00 77.62 593 HIS A N 1
ATOM 4790 C CA . HIS A 1 593 ? 36.223 9.306 -0.937 1.00 77.62 593 HIS A CA 1
ATOM 4791 C C . HIS A 1 593 ? 35.539 10.430 -0.162 1.00 77.62 593 HIS A C 1
ATOM 4793 O O . HIS A 1 593 ? 36.112 11.509 0.030 1.00 77.62 593 HIS A O 1
ATOM 4799 N N . LYS A 1 594 ? 34.329 10.162 0.312 1.00 81.75 594 LYS A N 1
ATOM 4800 C CA . LYS A 1 594 ? 33.529 11.093 1.098 1.00 81.75 594 LYS A CA 1
ATOM 4801 C C . LYS A 1 594 ? 34.160 11.331 2.467 1.00 81.75 594 LYS A C 1
ATOM 4803 O O . LYS A 1 594 ? 34.796 10.448 3.047 1.00 81.75 594 LYS A O 1
ATOM 4808 N N . ALA A 1 595 ? 33.960 12.536 2.984 1.00 85.38 595 ALA A N 1
ATOM 4809 C CA . ALA A 1 595 ? 34.367 12.923 4.323 1.00 85.38 595 ALA A CA 1
ATOM 4810 C C . ALA A 1 595 ? 33.175 12.841 5.283 1.00 85.38 595 ALA A C 1
ATOM 4812 O O . ALA A 1 595 ? 32.335 13.740 5.327 1.00 85.38 595 ALA A O 1
ATOM 4813 N N . ASN A 1 596 ? 33.080 11.745 6.033 1.00 83.00 596 ASN A N 1
ATOM 4814 C CA . ASN A 1 596 ? 32.040 11.560 7.040 1.00 83.00 596 ASN A CA 1
ATOM 4815 C C . ASN A 1 596 ? 32.403 12.323 8.317 1.00 83.00 596 ASN A C 1
ATOM 4817 O O . ASN A 1 596 ? 33.567 12.355 8.706 1.00 83.00 596 ASN A O 1
ATOM 4821 N N . VAL A 1 597 ? 31.405 12.896 8.985 1.00 79.88 597 VAL A N 1
ATOM 4822 C CA . VAL A 1 597 ? 31.546 13.448 10.337 1.00 79.88 597 VAL A CA 1
ATOM 4823 C C . VAL A 1 597 ? 30.990 12.417 11.305 1.00 79.88 597 VAL A C 1
ATOM 4825 O O . VAL A 1 597 ? 29.811 12.061 11.219 1.00 79.88 597 VAL A O 1
ATOM 4828 N N . ILE A 1 598 ? 31.840 11.917 12.196 1.00 76.44 598 ILE A N 1
ATOM 4829 C CA . ILE A 1 598 ? 31.489 10.845 13.128 1.00 76.44 598 ILE A CA 1
ATOM 4830 C C . ILE A 1 598 ? 31.898 11.198 14.560 1.00 76.44 598 ILE A C 1
ATOM 4832 O O . ILE A 1 598 ? 32.750 12.062 14.771 1.00 76.44 598 ILE A O 1
ATOM 4836 N N . ILE A 1 599 ? 31.307 10.519 15.540 1.00 73.69 599 ILE A N 1
ATOM 4837 C CA . ILE A 1 599 ? 31.660 10.655 16.959 1.00 73.69 599 ILE A CA 1
ATOM 4838 C C . ILE A 1 599 ? 32.821 9.715 17.298 1.00 73.69 599 ILE A C 1
ATOM 4840 O O . ILE A 1 599 ? 32.808 8.541 16.924 1.00 73.69 599 ILE A O 1
ATOM 4844 N N . ASP A 1 600 ? 33.828 10.208 18.024 1.00 71.19 600 ASP A N 1
ATOM 4845 C CA . ASP A 1 600 ? 34.919 9.360 18.501 1.00 71.19 600 ASP A CA 1
ATOM 4846 C C . ASP A 1 600 ? 34.432 8.394 19.594 1.00 71.19 600 ASP A C 1
ATOM 4848 O O . ASP A 1 600 ? 34.064 8.767 20.711 1.00 71.19 600 ASP A O 1
ATOM 4852 N N . TYR A 1 601 ? 34.469 7.108 19.260 1.00 66.00 601 TYR A N 1
ATOM 4853 C CA . TYR A 1 601 ? 34.147 6.004 20.154 1.00 66.00 601 TYR A CA 1
ATOM 4854 C C . TYR A 1 601 ? 34.903 6.043 21.491 1.00 66.00 601 TYR A C 1
ATOM 4856 O O . TYR A 1 601 ? 34.338 5.703 22.535 1.00 66.00 601 TYR A O 1
ATOM 4864 N N . ASN A 1 602 ? 36.186 6.419 21.486 1.00 67.62 602 ASN A N 1
ATOM 4865 C CA . ASN A 1 602 ? 36.999 6.413 22.703 1.00 67.62 602 ASN A CA 1
ATOM 4866 C C . ASN A 1 602 ? 36.528 7.477 23.696 1.00 67.62 602 ASN A C 1
ATOM 4868 O O . ASN A 1 602 ? 36.554 7.233 24.907 1.00 67.62 602 ASN A O 1
ATOM 4872 N N . ASP A 1 603 ? 36.026 8.599 23.187 1.00 66.62 603 ASP A N 1
ATOM 4873 C CA . ASP A 1 603 ? 35.496 9.686 24.002 1.00 66.62 603 ASP A CA 1
ATOM 4874 C C . ASP A 1 603 ? 34.145 9.298 24.622 1.00 66.62 603 ASP A C 1
ATOM 4876 O O . ASP A 1 603 ? 33.941 9.483 25.826 1.00 66.62 603 ASP A O 1
ATOM 4880 N N . VAL A 1 604 ? 33.269 8.625 23.864 1.00 63.50 604 VAL A N 1
ATOM 4881 C CA . VAL A 1 604 ? 32.000 8.057 24.375 1.00 63.50 604 VAL A CA 1
ATOM 4882 C C . VAL A 1 604 ? 32.255 6.987 25.438 1.00 63.50 604 VAL A C 1
ATOM 4884 O O . VAL A 1 604 ? 31.631 6.970 26.504 1.00 63.50 604 VAL A O 1
ATOM 4887 N N . LYS A 1 605 ? 33.247 6.126 25.210 1.00 62.84 605 LYS A N 1
ATOM 4888 C CA . LYS A 1 605 ? 33.659 5.110 26.182 1.00 62.84 605 LYS A CA 1
ATOM 4889 C C . LYS A 1 605 ? 34.184 5.715 27.479 1.00 62.84 605 LYS A C 1
ATOM 4891 O O . LYS A 1 605 ? 33.892 5.198 28.562 1.00 62.84 605 LYS A O 1
ATOM 4896 N N . ALA A 1 606 ? 34.942 6.804 27.400 1.00 63.34 606 ALA A N 1
ATOM 4897 C CA . ALA A 1 606 ? 35.414 7.526 28.576 1.00 63.34 606 ALA A CA 1
ATOM 4898 C C . ALA A 1 606 ? 34.263 8.171 29.371 1.00 63.34 606 ALA A C 1
ATOM 4900 O O . ALA A 1 606 ? 34.362 8.296 30.594 1.00 63.34 606 ALA A O 1
ATOM 4901 N N . LEU A 1 607 ? 33.170 8.559 28.711 1.00 58.59 607 LEU A N 1
ATOM 4902 C CA . LEU A 1 607 ? 31.973 9.118 29.350 1.00 58.59 607 LEU A CA 1
ATOM 4903 C C . LEU A 1 607 ? 31.186 8.062 30.126 1.00 58.59 607 LEU A C 1
ATOM 4905 O O . LEU A 1 607 ? 30.934 8.234 31.317 1.00 58.59 607 LEU A O 1
ATOM 4909 N N . TYR A 1 608 ? 30.899 6.921 29.506 1.00 62.06 608 TYR A N 1
ATOM 4910 C CA . TYR A 1 608 ? 30.204 5.812 30.169 1.00 62.06 608 TYR A CA 1
ATOM 4911 C C . TYR A 1 608 ? 30.923 5.301 31.424 1.00 62.06 608 TYR A C 1
ATOM 4913 O O . TYR A 1 608 ? 30.298 4.958 32.430 1.00 62.06 608 TYR A O 1
ATOM 4921 N N . ASN A 1 609 ? 32.256 5.254 31.376 1.00 65.38 609 ASN A N 1
ATOM 4922 C CA . ASN A 1 609 ? 33.062 4.813 32.511 1.00 65.38 609 ASN A CA 1
ATOM 4923 C C . ASN A 1 609 ? 32.981 5.772 33.711 1.00 65.38 609 ASN A C 1
ATOM 4925 O O . ASN A 1 609 ? 33.281 5.346 34.824 1.00 65.38 609 ASN A O 1
ATOM 4929 N N . ARG A 1 610 ? 32.588 7.035 33.491 1.00 55.41 610 ARG A N 1
ATOM 4930 C CA . ARG A 1 610 ? 32.476 8.081 34.520 1.00 55.41 610 ARG A CA 1
ATOM 4931 C C . ARG A 1 610 ? 31.046 8.354 34.974 1.00 55.41 610 ARG A C 1
ATOM 4933 O O . ARG A 1 610 ? 30.871 8.888 36.060 1.00 55.41 610 ARG A O 1
ATOM 4940 N N . ALA A 1 611 ? 30.050 8.004 34.164 1.00 57.75 611 ALA A N 1
ATOM 4941 C CA . ALA A 1 611 ? 28.651 8.161 34.527 1.00 57.75 611 ALA A CA 1
ATOM 4942 C C . ALA A 1 611 ? 28.266 7.223 35.689 1.00 57.75 611 ALA A C 1
ATOM 4944 O O . ALA A 1 611 ? 28.643 6.043 35.714 1.00 57.75 611 ALA A O 1
ATOM 4945 N N . GLU A 1 612 ? 27.483 7.744 36.634 1.00 54.16 612 GLU A N 1
ATOM 4946 C CA . GLU A 1 612 ? 26.949 7.022 37.792 1.00 54.16 612 GLU A CA 1
ATOM 4947 C C . GLU A 1 612 ? 25.418 7.160 37.841 1.00 54.16 612 GLU A C 1
ATOM 4949 O O . GLU A 1 612 ? 24.852 8.130 37.350 1.00 54.16 612 GLU A O 1
ATOM 4954 N N . GLY A 1 613 ? 24.719 6.179 38.418 1.00 58.16 613 GLY A N 1
ATOM 4955 C CA . GLY A 1 613 ? 23.259 6.243 38.567 1.00 58.16 613 GLY A CA 1
ATOM 4956 C C . GLY A 1 613 ? 22.492 6.277 37.236 1.00 58.16 613 GLY A C 1
ATOM 4957 O O . GLY A 1 613 ? 22.805 5.517 36.319 1.00 58.16 613 GLY A O 1
ATOM 4958 N N . ALA A 1 614 ? 21.461 7.126 37.153 1.00 47.38 614 ALA A N 1
ATOM 4959 C CA . ALA A 1 614 ? 20.577 7.240 35.987 1.00 47.38 614 ALA A CA 1
ATOM 4960 C C . ALA A 1 614 ? 21.318 7.714 34.722 1.00 47.38 614 ALA A C 1
ATOM 4962 O O . ALA A 1 614 ? 21.023 7.240 33.626 1.00 47.38 614 ALA A O 1
ATOM 4963 N N . ASP A 1 615 ? 22.357 8.536 34.881 1.00 50.59 615 ASP A N 1
ATOM 4964 C CA . ASP A 1 615 ? 23.148 9.076 33.769 1.00 50.59 615 ASP A CA 1
ATOM 4965 C C . ASP A 1 615 ? 23.910 7.983 33.018 1.00 50.59 615 ASP A C 1
ATOM 4967 O O . ASP A 1 615 ? 24.156 8.086 31.817 1.00 50.59 615 ASP A O 1
ATOM 4971 N N . LYS A 1 616 ? 24.258 6.889 33.704 1.00 62.66 616 LYS A N 1
ATOM 4972 C CA . LYS A 1 616 ? 24.939 5.753 33.081 1.00 62.66 616 LYS A CA 1
ATOM 4973 C C . LYS A 1 616 ? 24.039 5.009 32.101 1.00 62.66 616 LYS A C 1
ATOM 4975 O O . LYS A 1 616 ? 24.529 4.549 31.070 1.00 62.66 616 LYS A O 1
ATOM 4980 N N . GLN A 1 617 ? 22.746 4.913 32.413 1.00 58.91 617 GLN A N 1
ATOM 4981 C CA . GLN A 1 617 ? 21.761 4.319 31.515 1.00 58.91 617 GLN A CA 1
ATOM 4982 C C . GLN A 1 617 ? 21.517 5.233 30.312 1.00 58.91 617 GLN A C 1
ATOM 4984 O O . GLN A 1 617 ? 21.580 4.755 29.189 1.00 58.91 617 GLN A O 1
ATOM 4989 N N . SER A 1 618 ? 21.398 6.546 30.521 1.00 55.16 618 SER A N 1
ATOM 4990 C CA . SER A 1 618 ? 21.269 7.516 29.424 1.00 55.16 618 SER A CA 1
ATOM 4991 C C . SER A 1 618 ? 22.470 7.492 28.470 1.00 55.16 618 SER A C 1
ATOM 4993 O O . SER A 1 618 ? 22.301 7.539 27.252 1.00 55.16 618 SER A O 1
ATOM 4995 N N . VAL A 1 619 ? 23.695 7.353 28.997 1.00 59.31 619 VAL A N 1
ATOM 4996 C CA . VAL A 1 619 ? 24.904 7.197 28.168 1.00 59.31 619 VAL A CA 1
ATOM 4997 C C . VAL A 1 619 ? 24.920 5.849 27.438 1.00 59.31 619 VAL A C 1
ATOM 4999 O O . VAL A 1 619 ? 25.369 5.800 26.296 1.00 59.31 619 VAL A O 1
ATOM 5002 N N . LEU A 1 620 ? 24.424 4.763 28.043 1.00 62.16 620 LEU A N 1
ATOM 5003 C CA . LEU A 1 620 ? 24.274 3.468 27.360 1.00 62.16 620 LEU A CA 1
ATOM 5004 C C . LEU A 1 620 ? 23.240 3.517 26.246 1.00 62.16 620 LEU A C 1
ATOM 5006 O O . LEU A 1 620 ? 23.491 2.979 25.174 1.00 62.16 620 LEU A O 1
ATOM 5010 N N . ASP A 1 621 ? 22.102 4.155 26.485 1.00 60.59 621 ASP A N 1
ATOM 5011 C CA . ASP A 1 621 ? 21.023 4.264 25.509 1.00 60.59 621 ASP A CA 1
ATOM 5012 C C . ASP A 1 621 ? 21.480 5.110 24.315 1.00 60.59 621 ASP A C 1
ATOM 5014 O O . ASP A 1 621 ? 21.288 4.718 23.162 1.00 60.59 621 ASP A O 1
ATOM 5018 N N . PHE A 1 622 ? 22.192 6.210 24.578 1.00 59.66 622 PHE A N 1
ATOM 5019 C CA . PHE A 1 622 ? 22.839 7.007 23.539 1.00 59.66 622 PHE A CA 1
ATOM 5020 C C . PHE A 1 622 ? 23.937 6.226 22.803 1.00 59.66 622 PHE A C 1
ATOM 5022 O O . PHE A 1 622 ? 23.987 6.237 21.576 1.00 59.66 622 PHE A O 1
ATOM 5029 N N . TRP A 1 623 ? 24.790 5.483 23.513 1.00 65.88 623 TRP A N 1
ATOM 5030 C CA . TRP A 1 623 ? 25.826 4.659 22.884 1.00 65.88 623 TRP A CA 1
ATOM 5031 C C . TRP A 1 623 ? 25.218 3.555 22.012 1.00 65.88 623 TRP A C 1
ATOM 5033 O O . TRP A 1 623 ? 25.653 3.359 20.882 1.00 65.88 623 TRP A O 1
ATOM 5043 N N . ASN A 1 624 ? 24.170 2.874 22.464 1.00 62.12 624 ASN A N 1
ATOM 5044 C CA . ASN A 1 624 ? 23.487 1.864 21.657 1.00 62.12 624 ASN A CA 1
ATOM 5045 C C . ASN A 1 624 ? 22.940 2.467 20.352 1.00 62.12 624 ASN A C 1
ATOM 5047 O O . ASN A 1 624 ? 23.125 1.867 19.294 1.00 62.12 624 ASN A O 1
ATOM 5051 N N . LYS A 1 625 ? 22.389 3.689 20.403 1.00 58.53 625 LYS A N 1
ATOM 5052 C CA . LYS A 1 625 ? 21.964 4.454 19.215 1.00 58.53 625 LYS A CA 1
ATOM 5053 C C . LYS A 1 625 ? 23.136 4.853 18.303 1.00 58.53 625 LYS A C 1
ATOM 5055 O O . LYS A 1 625 ? 23.031 4.790 17.074 1.00 58.53 625 LYS A O 1
ATOM 5060 N N . LEU A 1 626 ? 24.283 5.215 18.881 1.00 63.34 626 LEU A N 1
ATOM 5061 C CA . LEU A 1 626 ? 25.516 5.475 18.128 1.00 63.34 626 LEU A CA 1
ATOM 5062 C C . LEU A 1 626 ? 26.046 4.219 17.434 1.00 63.34 626 LEU A C 1
ATOM 5064 O O . LEU A 1 626 ? 26.493 4.285 16.294 1.00 63.34 626 LEU A O 1
ATOM 5068 N N . HIS A 1 627 ? 25.968 3.066 18.092 1.00 58.16 627 HIS A N 1
ATOM 5069 C CA . HIS A 1 627 ? 26.403 1.800 17.514 1.00 58.16 627 HIS A CA 1
ATOM 5070 C C . HIS A 1 627 ? 25.520 1.389 16.327 1.00 58.16 627 HIS A C 1
ATOM 5072 O O . HIS A 1 627 ? 26.036 0.893 15.334 1.00 58.16 627 HIS A O 1
ATOM 5078 N N . THR A 1 628 ? 24.206 1.614 16.389 1.00 58.75 628 THR A N 1
ATOM 5079 C CA . THR A 1 628 ? 23.293 1.348 15.259 1.00 58.75 628 THR A CA 1
ATOM 5080 C C . THR A 1 628 ? 23.477 2.292 14.071 1.00 58.75 628 THR A C 1
ATOM 5082 O O . THR A 1 628 ? 23.025 1.977 12.978 1.00 58.75 628 THR A O 1
ATOM 5085 N N . SER A 1 629 ? 24.135 3.435 14.266 1.00 54.66 629 SER A N 1
ATOM 5086 C CA . SER A 1 629 ? 24.397 4.438 13.225 1.00 54.66 629 SER A CA 1
ATOM 5087 C C . SER A 1 629 ? 25.854 4.451 12.748 1.00 54.66 629 SER A C 1
ATOM 5089 O O . SER A 1 629 ? 26.269 5.397 12.077 1.00 54.66 629 SER A O 1
ATOM 5091 N N . ASP A 1 630 ? 26.650 3.443 13.123 1.00 63.53 630 ASP A N 1
ATOM 5092 C CA . ASP A 1 630 ? 28.099 3.388 12.886 1.00 63.53 630 ASP A CA 1
ATOM 5093 C C . ASP A 1 630 ? 28.828 4.679 13.316 1.00 63.53 630 ASP A C 1
ATOM 5095 O O . ASP A 1 630 ? 29.804 5.109 12.700 1.00 63.53 630 ASP A O 1
ATOM 5099 N N . TYR A 1 631 ? 28.352 5.318 14.392 1.00 67.69 631 TYR A N 1
ATOM 5100 C CA . TYR A 1 631 ? 28.851 6.584 14.951 1.00 67.69 631 TYR A CA 1
ATOM 5101 C C . TYR A 1 631 ? 28.728 7.793 14.012 1.00 67.69 631 TYR A C 1
ATOM 5103 O O . TYR A 1 631 ? 29.253 8.870 14.319 1.00 67.69 631 TYR A O 1
ATOM 5111 N N . LYS A 1 632 ? 28.041 7.651 12.875 1.00 72.06 632 LYS A N 1
ATOM 5112 C CA . LYS A 1 632 ? 27.969 8.674 11.836 1.00 72.06 632 LYS A CA 1
ATOM 5113 C C . LYS A 1 632 ? 26.897 9.714 12.140 1.00 72.06 632 LYS A C 1
ATOM 5115 O O . LYS A 1 632 ? 25.706 9.415 12.171 1.00 72.06 632 LYS A O 1
ATOM 5120 N N . ILE A 1 633 ? 27.337 10.966 12.275 1.00 68.44 633 ILE A N 1
ATOM 5121 C CA . ILE A 1 633 ? 26.447 12.124 12.393 1.00 68.44 633 ILE A CA 1
ATOM 5122 C C . ILE A 1 633 ? 25.994 12.598 11.020 1.00 68.44 633 ILE A C 1
ATOM 5124 O O . ILE A 1 633 ? 24.856 13.005 10.874 1.00 68.44 633 ILE A O 1
ATOM 5128 N N . GLY A 1 634 ? 26.861 12.580 10.014 1.00 70.75 634 GLY A N 1
ATOM 5129 C CA . GLY A 1 634 ? 26.541 13.097 8.685 1.00 70.75 634 GLY A CA 1
ATOM 5130 C C . GLY A 1 634 ? 27.775 13.113 7.799 1.00 70.75 634 GLY A C 1
ATOM 5131 O O . GLY A 1 634 ? 28.736 12.377 8.045 1.00 70.75 634 GLY A O 1
ATOM 5132 N N . ALA A 1 635 ? 27.782 13.945 6.764 1.00 77.00 635 ALA A N 1
ATOM 5133 C CA . ALA A 1 635 ? 28.956 14.118 5.917 1.00 77.00 635 ALA A CA 1
ATOM 5134 C C . ALA A 1 635 ? 29.201 15.576 5.541 1.00 77.00 635 ALA A C 1
ATOM 5136 O O . ALA A 1 635 ? 28.288 16.393 5.529 1.00 77.00 635 ALA A O 1
ATOM 5137 N N . LEU A 1 636 ? 30.448 15.901 5.220 1.00 81.38 636 LEU A N 1
ATOM 5138 C CA . LEU A 1 636 ? 30.778 17.197 4.647 1.00 81.38 636 LEU A CA 1
ATOM 5139 C C . LEU A 1 636 ? 30.426 17.224 3.147 1.00 81.38 636 LEU A C 1
ATOM 5141 O O . LEU A 1 636 ? 30.560 16.186 2.491 1.00 81.38 636 LEU A O 1
ATOM 5145 N N . PRO A 1 637 ? 30.020 18.387 2.599 1.00 77.44 637 PRO A N 1
ATOM 5146 C CA . PRO A 1 637 ? 29.719 18.539 1.177 1.00 77.44 637 PRO A CA 1
ATOM 5147 C C . PRO A 1 637 ? 30.901 18.138 0.292 1.00 77.44 637 PRO A C 1
ATOM 5149 O O . PRO A 1 637 ? 31.996 18.682 0.432 1.00 77.44 637 PRO A O 1
ATOM 5152 N N . GLU A 1 638 ? 30.696 17.170 -0.602 1.00 74.69 638 GLU A N 1
ATOM 5153 C CA . GLU A 1 638 ? 31.767 16.540 -1.395 1.00 74.69 638 GLU A CA 1
ATOM 5154 C C . GLU A 1 638 ? 32.362 17.461 -2.467 1.00 74.69 638 GLU A C 1
ATOM 5156 O O . GLU A 1 638 ? 33.518 17.301 -2.869 1.00 74.69 638 GLU A O 1
ATOM 5161 N N . ASP A 1 639 ? 31.596 18.460 -2.902 1.00 74.00 639 ASP A N 1
ATOM 5162 C CA . ASP A 1 639 ? 32.050 19.535 -3.785 1.00 74.00 639 ASP A CA 1
ATOM 5163 C C . ASP A 1 639 ? 33.128 20.409 -3.122 1.00 74.00 639 ASP A C 1
ATOM 5165 O O . ASP A 1 639 ? 33.986 20.975 -3.809 1.00 74.00 639 ASP A O 1
ATOM 5169 N N . LYS A 1 640 ? 33.122 20.466 -1.785 1.00 80.94 640 LYS A N 1
ATOM 5170 C CA . LYS A 1 640 ? 34.048 21.261 -0.977 1.00 80.94 640 LYS A CA 1
ATOM 5171 C C . LYS A 1 640 ? 35.060 20.423 -0.197 1.00 80.94 640 LYS A C 1
ATOM 5173 O O . LYS A 1 640 ? 36.202 20.857 -0.076 1.00 80.94 640 LYS A O 1
ATOM 5178 N N . TYR A 1 641 ? 34.702 19.249 0.314 1.00 85.81 641 TYR A N 1
ATOM 5179 C CA . TYR A 1 641 ? 35.532 18.441 1.214 1.00 85.81 641 TYR A CA 1
ATOM 5180 C C . TYR A 1 641 ? 35.553 16.973 0.786 1.00 85.81 641 TYR A C 1
ATOM 5182 O O . TYR A 1 641 ? 34.519 16.313 0.759 1.00 85.81 641 TYR A O 1
ATOM 5190 N N . TYR A 1 642 ? 36.733 16.420 0.513 1.00 85.94 642 TYR A N 1
ATOM 5191 C CA . TYR A 1 642 ? 36.857 15.006 0.144 1.00 85.94 642 TYR A CA 1
ATOM 5192 C C . TYR A 1 642 ? 38.251 14.458 0.437 1.00 85.94 642 TYR A C 1
ATOM 5194 O O . TYR A 1 642 ? 39.227 15.199 0.567 1.00 85.94 642 TYR A O 1
ATOM 5202 N N . PHE A 1 643 ? 38.364 13.135 0.500 1.00 84.88 643 PHE A N 1
ATOM 5203 C CA . PHE A 1 643 ? 39.645 12.444 0.557 1.00 84.88 643 PHE A CA 1
ATOM 5204 C C . PHE A 1 643 ? 40.043 11.936 -0.825 1.00 84.88 643 PHE A C 1
ATOM 5206 O O . PHE A 1 643 ? 39.247 11.318 -1.525 1.00 84.88 643 PHE A O 1
ATOM 5213 N N . LYS A 1 644 ? 41.296 12.141 -1.224 1.00 85.38 644 LYS A N 1
ATOM 5214 C CA . LYS A 1 644 ? 41.851 11.575 -2.459 1.00 85.38 644 LYS A CA 1
ATOM 5215 C C . LYS A 1 644 ? 43.343 11.337 -2.287 1.00 85.38 644 LYS A C 1
ATOM 5217 O O . LYS A 1 644 ? 44.040 12.155 -1.690 1.00 85.38 644 LYS A O 1
ATOM 5222 N N . ASP A 1 645 ? 43.821 10.195 -2.773 1.00 84.44 645 ASP A N 1
ATOM 5223 C CA . ASP A 1 645 ? 45.241 9.815 -2.741 1.00 84.44 645 ASP A CA 1
ATOM 5224 C C . ASP A 1 645 ? 45.888 9.892 -1.337 1.00 84.44 645 ASP A C 1
ATOM 5226 O O . ASP A 1 645 ? 47.037 10.310 -1.187 1.00 84.44 645 ASP A O 1
ATOM 5230 N N . GLY A 1 646 ? 45.139 9.507 -0.292 1.00 81.19 646 GLY A N 1
ATOM 5231 C CA . GLY A 1 646 ? 45.604 9.513 1.108 1.00 81.19 646 GLY A CA 1
ATOM 5232 C C . GLY A 1 646 ? 45.727 10.909 1.731 1.00 81.19 646 GLY A C 1
ATOM 5233 O O . GLY A 1 646 ? 46.516 11.120 2.654 1.00 81.19 646 GLY A O 1
ATOM 5234 N N . LYS A 1 647 ? 45.006 11.891 1.181 1.00 87.62 647 LYS A N 1
ATOM 5235 C CA . LYS A 1 647 ? 44.980 13.278 1.653 1.00 87.62 647 LYS A CA 1
ATOM 5236 C C . LYS A 1 647 ? 43.546 13.744 1.828 1.00 87.62 647 LYS A C 1
ATOM 5238 O O . LYS A 1 647 ? 42.672 13.299 1.090 1.00 87.62 647 LYS A O 1
ATOM 5243 N N . PHE A 1 648 ? 43.335 14.669 2.755 1.00 88.19 648 PHE A N 1
ATOM 5244 C CA . PHE A 1 648 ? 42.095 15.426 2.885 1.00 88.19 648 PHE A CA 1
ATOM 5245 C C . PHE A 1 648 ? 42.217 16.734 2.102 1.00 88.19 648 PHE A C 1
ATOM 5247 O O . PHE A 1 648 ? 43.192 17.477 2.266 1.00 88.19 648 PHE A O 1
ATOM 5254 N N . LEU A 1 649 ? 41.257 17.002 1.225 1.00 86.06 649 LEU A N 1
ATOM 5255 C CA . LEU A 1 649 ? 41.248 18.154 0.338 1.00 86.06 649 LEU A CA 1
ATOM 5256 C C . LEU A 1 649 ? 40.062 19.053 0.659 1.00 86.06 649 LEU A C 1
ATOM 5258 O O . LEU A 1 649 ? 38.945 18.574 0.845 1.00 86.06 649 LEU A O 1
ATOM 5262 N N . ILE A 1 650 ? 40.325 20.359 0.682 1.00 86.38 650 ILE A N 1
ATOM 5263 C CA . ILE A 1 650 ? 39.310 21.400 0.830 1.00 86.38 650 ILE A CA 1
ATOM 5264 C C . ILE A 1 650 ? 39.367 22.295 -0.402 1.00 86.38 650 ILE A C 1
ATOM 5266 O O . ILE A 1 650 ? 40.401 22.910 -0.683 1.00 86.38 650 ILE A O 1
ATOM 5270 N N . HIS A 1 651 ? 38.267 22.359 -1.137 1.00 79.00 651 HIS A N 1
ATOM 5271 C CA . HIS A 1 651 ? 38.099 23.207 -2.302 1.00 79.00 651 HIS A CA 1
ATOM 5272 C C . HIS A 1 651 ? 37.378 24.494 -1.892 1.00 79.00 651 HIS A C 1
ATOM 5274 O O . HIS A 1 651 ? 36.156 24.549 -1.811 1.00 79.00 651 HIS A O 1
ATOM 5280 N N . ASP A 1 652 ? 38.146 25.537 -1.587 1.00 69.94 652 ASP A N 1
ATOM 5281 C CA . ASP A 1 652 ? 37.587 26.828 -1.197 1.00 69.94 652 ASP A CA 1
ATOM 5282 C C . ASP A 1 652 ? 37.103 27.586 -2.445 1.00 69.94 652 ASP A C 1
ATOM 5284 O O . ASP A 1 652 ? 37.907 28.102 -3.233 1.00 69.94 652 ASP A O 1
ATOM 5288 N N . SER A 1 653 ? 35.782 27.618 -2.635 1.00 57.72 653 SER A N 1
ATOM 5289 C CA . SER A 1 653 ? 35.102 28.294 -3.745 1.00 57.72 653 SER A CA 1
ATOM 5290 C C . SER A 1 653 ? 35.363 29.799 -3.774 1.00 57.72 653 SER A C 1
ATOM 5292 O O . SER A 1 653 ? 35.462 30.375 -4.860 1.00 57.72 653 SER A O 1
ATOM 5294 N N . ASP A 1 654 ? 35.542 30.420 -2.608 1.00 56.00 654 ASP A N 1
ATOM 5295 C CA . ASP A 1 654 ? 35.644 31.874 -2.469 1.00 56.00 654 ASP A CA 1
ATOM 5296 C C . ASP A 1 654 ? 37.050 32.353 -2.835 1.00 56.00 654 ASP A C 1
ATOM 5298 O O . ASP A 1 654 ? 37.231 33.408 -3.448 1.00 56.00 654 ASP A O 1
ATOM 5302 N N . THR A 1 655 ? 38.069 31.542 -2.528 1.00 61.59 655 THR A N 1
ATOM 5303 C CA . THR A 1 655 ? 39.470 31.870 -2.832 1.00 61.59 655 THR A CA 1
ATOM 5304 C C . THR A 1 655 ? 40.046 31.130 -4.042 1.00 61.59 655 THR A C 1
ATOM 5306 O O . THR A 1 655 ? 41.180 31.418 -4.440 1.00 61.59 655 THR A O 1
ATOM 5309 N N . LYS A 1 656 ? 39.285 30.207 -4.652 1.00 62.00 656 LYS A N 1
ATOM 5310 C CA . LYS A 1 656 ? 39.719 29.289 -5.730 1.00 62.00 656 LYS A CA 1
ATOM 5311 C C . LYS A 1 656 ? 41.007 28.531 -5.390 1.00 62.00 656 LYS A C 1
ATOM 5313 O O . LYS A 1 656 ? 41.828 28.251 -6.268 1.00 62.00 656 LYS A O 1
ATOM 5318 N N . LYS A 1 657 ? 41.223 28.234 -4.108 1.00 73.25 657 LYS A N 1
ATOM 5319 C CA . LYS A 1 657 ? 42.409 27.523 -3.619 1.00 73.25 657 LYS A CA 1
ATOM 5320 C C . LYS A 1 657 ? 42.037 26.115 -3.189 1.00 73.25 657 LYS A C 1
ATOM 5322 O O . LYS A 1 657 ? 41.080 25.902 -2.454 1.00 73.25 657 LYS A O 1
ATOM 5327 N N . LEU A 1 658 ? 42.867 25.165 -3.607 1.00 80.25 658 LEU A N 1
ATOM 5328 C CA . LEU A 1 658 ? 42.832 23.798 -3.112 1.00 80.25 658 LEU A CA 1
ATOM 5329 C C . LEU A 1 658 ? 43.778 23.684 -1.913 1.00 80.25 658 LEU A C 1
ATOM 5331 O O . LEU A 1 658 ? 44.997 23.816 -2.058 1.00 80.25 658 LEU A O 1
ATOM 5335 N N . ILE A 1 659 ? 43.219 23.450 -0.732 1.00 82.19 659 ILE A N 1
ATOM 5336 C CA . ILE A 1 659 ? 43.985 23.167 0.483 1.00 82.19 659 ILE A CA 1
ATOM 5337 C C . ILE A 1 659 ? 44.135 21.653 0.586 1.00 82.19 659 ILE A C 1
ATOM 5339 O O . ILE A 1 659 ? 43.158 20.919 0.468 1.00 82.19 659 ILE A O 1
ATOM 5343 N N . VAL A 1 660 ? 45.362 21.182 0.802 1.00 85.25 660 VAL A N 1
ATOM 5344 C CA . VAL A 1 660 ? 45.689 19.754 0.845 1.00 85.25 660 VAL A CA 1
ATOM 5345 C C . VAL A 1 660 ? 46.353 19.429 2.175 1.00 85.25 660 VAL A C 1
ATOM 5347 O O . VAL A 1 660 ? 47.394 20.001 2.506 1.00 85.25 660 VAL A O 1
ATOM 5350 N N . LEU A 1 661 ? 45.771 18.494 2.918 1.00 84.19 661 LEU A N 1
ATOM 5351 C CA . LEU A 1 661 ? 46.222 18.091 4.247 1.00 84.19 661 LEU A CA 1
ATOM 5352 C C . LEU A 1 661 ? 46.459 16.580 4.308 1.00 84.19 661 LEU A C 1
ATOM 5354 O O . LEU A 1 661 ? 45.808 15.825 3.585 1.00 84.19 661 LEU A O 1
ATOM 5358 N N . PRO A 1 662 ? 47.364 16.113 5.180 1.00 82.00 662 PRO A N 1
ATOM 5359 C CA . PRO A 1 662 ? 47.420 14.704 5.550 1.00 82.00 662 PRO A CA 1
ATOM 5360 C C . PRO A 1 662 ? 46.100 14.258 6.189 1.00 82.00 662 PRO A C 1
ATOM 5362 O O . PRO A 1 662 ? 45.534 14.996 6.994 1.00 82.00 662 PRO A O 1
ATOM 5365 N N . GLU A 1 663 ? 45.632 13.062 5.832 1.00 78.12 663 GLU A N 1
ATOM 5366 C CA . GLU A 1 663 ? 44.380 12.469 6.329 1.00 78.12 663 GLU A CA 1
ATOM 5367 C C . GLU A 1 663 ? 44.341 12.353 7.865 1.00 78.12 663 GLU A C 1
ATOM 5369 O O . GLU A 1 663 ? 43.301 12.576 8.471 1.00 78.12 663 GLU A O 1
ATOM 5374 N N . ASP A 1 664 ? 45.488 12.128 8.507 1.00 72.19 664 ASP A N 1
ATOM 5375 C CA . ASP A 1 664 ? 45.656 11.974 9.957 1.00 72.19 664 ASP A CA 1
ATOM 5376 C C . ASP A 1 664 ? 45.850 13.299 10.726 1.00 72.19 664 ASP A C 1
ATOM 5378 O O . ASP A 1 664 ? 46.056 13.289 11.940 1.00 72.19 664 ASP A O 1
ATOM 5382 N N . LYS A 1 665 ? 45.825 14.454 10.045 1.00 74.44 665 LYS A N 1
ATOM 5383 C CA . LYS A 1 665 ? 46.119 15.776 10.641 1.00 74.44 665 LYS A CA 1
ATOM 5384 C C . LYS A 1 665 ? 44.973 16.771 10.510 1.00 74.44 665 LYS A C 1
ATOM 5386 O O . LYS A 1 665 ? 45.218 17.968 10.325 1.00 74.44 665 LYS A O 1
ATOM 5391 N N . VAL A 1 666 ? 43.745 16.278 10.601 1.00 79.38 666 VAL A N 1
ATOM 5392 C CA . VAL A 1 666 ? 42.524 17.078 10.507 1.00 79.38 666 VAL A CA 1
ATOM 5393 C C . VAL A 1 666 ? 41.683 16.856 11.758 1.00 79.38 666 VAL A C 1
ATOM 5395 O O . VAL A 1 666 ? 41.441 15.716 12.142 1.00 79.38 666 VAL A O 1
ATOM 5398 N N . SER A 1 667 ? 41.237 17.937 12.392 1.00 76.50 667 SER A N 1
ATOM 5399 C CA . SER A 1 667 ? 40.322 17.876 13.536 1.00 76.50 667 SER A CA 1
ATOM 5400 C C . SER A 1 667 ? 39.234 18.938 13.433 1.00 76.50 667 SER A C 1
ATOM 5402 O O . SER A 1 667 ? 39.414 19.956 12.758 1.00 76.50 667 SER A O 1
ATOM 5404 N N . ILE A 1 668 ? 38.106 18.699 14.100 1.00 75.88 668 ILE A N 1
ATOM 5405 C CA . ILE A 1 668 ? 37.000 19.652 14.195 1.00 75.88 668 ILE A CA 1
ATOM 5406 C C . ILE A 1 668 ? 37.103 20.391 15.538 1.00 75.88 668 ILE A C 1
ATOM 5408 O O . ILE A 1 668 ? 37.367 19.775 16.572 1.00 75.88 668 ILE A O 1
ATOM 5412 N N . LYS A 1 669 ? 36.907 21.713 15.515 1.00 71.62 669 LYS A N 1
ATOM 5413 C CA . LYS A 1 669 ? 36.918 22.621 16.674 1.00 71.62 669 LYS A CA 1
ATOM 5414 C C . LYS A 1 669 ? 35.633 23.448 16.740 1.00 71.62 669 LYS A C 1
ATOM 5416 O O . LYS A 1 669 ? 35.015 23.697 15.704 1.00 71.62 669 LYS A O 1
ATOM 5421 N N . ILE A 1 670 ? 35.293 23.934 17.935 1.00 64.88 670 ILE A N 1
ATOM 5422 C CA . ILE A 1 670 ? 34.241 24.944 18.124 1.00 64.88 670 ILE A CA 1
ATOM 5423 C C . ILE A 1 670 ? 34.834 26.348 18.068 1.00 64.88 670 ILE A C 1
ATOM 5425 O O . ILE A 1 670 ? 35.796 26.680 18.771 1.00 64.88 670 ILE A O 1
ATOM 5429 N N . MET A 1 671 ? 34.166 27.197 17.299 1.00 66.06 671 MET A N 1
ATOM 5430 C CA . MET A 1 671 ? 34.378 28.634 17.239 1.00 66.06 671 MET A CA 1
ATOM 5431 C C . MET A 1 671 ? 33.207 29.353 17.902 1.00 66.06 671 MET A C 1
ATOM 5433 O O . MET A 1 671 ? 32.054 28.991 17.671 1.00 66.06 671 MET A O 1
ATOM 5437 N N . LYS A 1 672 ? 33.492 30.392 18.692 1.00 59.91 672 LYS A N 1
ATOM 5438 C CA . LYS A 1 672 ? 32.462 31.316 19.179 1.00 59.91 672 LYS A CA 1
ATOM 5439 C C . LYS A 1 672 ? 32.549 32.637 18.441 1.00 59.91 672 LYS A C 1
ATOM 5441 O O . LYS A 1 672 ? 33.611 33.260 18.407 1.00 59.91 672 LYS A O 1
ATOM 5446 N N . ASP A 1 673 ? 31.413 33.055 17.900 1.00 57.69 673 ASP A N 1
ATOM 5447 C CA . ASP A 1 673 ? 31.239 34.342 17.240 1.00 57.69 673 ASP A CA 1
ATOM 5448 C C . ASP A 1 673 ? 30.070 35.094 17.889 1.00 57.69 673 ASP A C 1
ATOM 5450 O O . ASP A 1 673 ? 28.896 34.766 17.704 1.00 57.69 673 ASP A O 1
ATOM 5454 N N . GLY A 1 674 ? 30.391 36.066 18.748 1.00 62.09 674 GLY A N 1
ATOM 5455 C CA . GLY A 1 674 ? 29.392 36.734 19.585 1.00 62.09 674 GLY A CA 1
ATOM 5456 C C . GLY A 1 674 ? 28.683 35.753 20.525 1.00 62.09 674 GLY A C 1
ATOM 5457 O O . GLY A 1 674 ? 29.339 35.126 21.356 1.00 62.09 674 GLY A O 1
ATOM 5458 N N . ASP A 1 675 ? 27.361 35.635 20.389 1.00 53.09 675 ASP A N 1
ATOM 5459 C CA . ASP A 1 675 ? 26.515 34.703 21.155 1.00 53.09 675 ASP A CA 1
ATOM 5460 C C . ASP A 1 675 ? 26.240 33.386 20.399 1.00 53.09 675 ASP A C 1
ATOM 5462 O O . ASP A 1 675 ? 25.498 32.535 20.885 1.00 53.09 675 ASP A O 1
ATOM 5466 N N . SER A 1 676 ? 26.850 33.204 19.221 1.00 50.16 676 SER A N 1
ATOM 5467 C CA . SER A 1 676 ? 26.685 32.025 18.364 1.00 50.16 676 SER A CA 1
ATOM 5468 C C . SER A 1 676 ? 27.908 31.101 18.402 1.00 50.16 676 SER A C 1
ATOM 5470 O O . SER A 1 676 ? 29.035 31.534 18.671 1.00 50.16 676 SER A O 1
ATOM 5472 N N . TYR A 1 677 ? 27.682 29.815 18.126 1.00 59.91 677 TYR A N 1
ATOM 5473 C CA . TYR A 1 677 ? 28.716 28.783 18.059 1.00 59.91 677 TYR A CA 1
ATOM 5474 C C . TYR A 1 677 ? 28.716 28.139 16.670 1.00 59.91 677 TYR A C 1
ATOM 5476 O O . TYR A 1 677 ? 27.653 27.839 16.137 1.00 59.91 677 TYR A O 1
ATOM 5484 N N . SER A 1 678 ? 29.896 27.906 16.095 1.00 62.72 678 SER A N 1
ATOM 5485 C CA . SER A 1 678 ? 30.060 27.253 14.789 1.00 62.72 678 SER A CA 1
ATOM 5486 C C . SER A 1 678 ? 31.176 26.210 14.808 1.00 62.72 678 SER A C 1
ATOM 5488 O O . SER A 1 678 ? 32.066 26.237 15.663 1.00 62.72 678 SER A O 1
ATOM 5490 N N . LEU A 1 679 ? 31.130 25.274 13.859 1.00 73.88 679 LEU A N 1
ATOM 5491 C CA . LEU A 1 679 ? 32.150 24.242 13.695 1.00 73.88 679 LEU A CA 1
ATOM 5492 C C . LEU A 1 679 ? 33.213 24.680 12.686 1.00 73.88 679 LEU A C 1
ATOM 5494 O O . LEU A 1 679 ? 32.922 25.306 11.665 1.00 73.88 679 LEU A O 1
ATOM 5498 N N . ALA A 1 680 ? 34.464 24.314 12.945 1.00 76.75 680 ALA A N 1
ATOM 5499 C CA . ALA A 1 680 ? 35.575 24.622 12.059 1.00 76.75 680 ALA A CA 1
ATOM 5500 C C . ALA A 1 680 ? 36.566 23.464 11.952 1.00 76.75 680 ALA A C 1
ATOM 5502 O O . ALA A 1 680 ? 36.802 22.727 12.905 1.00 76.75 680 ALA A O 1
ATOM 5503 N N . ILE A 1 681 ? 37.190 23.336 10.786 1.00 82.62 681 ILE A N 1
ATOM 5504 C CA . ILE A 1 681 ? 38.274 22.397 10.527 1.00 82.62 681 ILE A CA 1
ATOM 5505 C C . ILE A 1 681 ? 39.595 23.058 10.899 1.00 82.62 681 ILE A C 1
ATOM 5507 O O . ILE A 1 681 ? 39.892 24.184 10.481 1.00 82.62 681 ILE A O 1
ATOM 5511 N N . SER A 1 682 ? 40.419 22.331 11.643 1.00 79.44 682 SER A N 1
ATOM 5512 C CA . SER A 1 682 ? 41.776 22.721 11.992 1.00 79.44 682 SER A CA 1
ATOM 5513 C C . SER A 1 682 ? 42.797 21.698 11.501 1.00 79.44 682 SER A C 1
ATOM 5515 O O . SER A 1 682 ? 42.494 20.517 11.325 1.00 79.44 682 SER A O 1
ATOM 5517 N N . ASN A 1 683 ? 44.014 22.165 11.232 1.00 79.69 683 ASN A N 1
ATOM 5518 C CA . ASN A 1 683 ? 45.123 21.287 10.870 1.00 79.69 683 ASN A CA 1
ATOM 5519 C C . ASN A 1 683 ? 45.813 20.704 12.117 1.00 79.69 683 ASN A C 1
ATOM 5521 O O . ASN A 1 683 ? 45.583 21.154 13.235 1.00 79.69 683 ASN A O 1
ATOM 5525 N N . GLY A 1 684 ? 46.748 19.770 11.924 1.00 67.00 684 GLY A N 1
ATOM 5526 C CA . GLY A 1 684 ? 47.492 19.119 13.015 1.00 67.00 684 GLY A CA 1
ATOM 5527 C C . GLY A 1 684 ? 48.338 20.032 13.922 1.00 67.00 684 GLY A C 1
ATOM 5528 O O . GLY A 1 684 ? 48.911 19.538 14.885 1.00 67.00 684 GLY A O 1
ATOM 5529 N N . ASN A 1 685 ? 48.419 21.342 13.648 1.00 72.44 685 ASN A N 1
ATOM 5530 C CA . ASN A 1 685 ? 49.025 22.339 14.541 1.00 72.44 685 ASN A CA 1
ATOM 5531 C C . ASN A 1 685 ? 47.965 23.160 15.309 1.00 72.44 685 ASN A C 1
ATOM 5533 O O . ASN A 1 685 ? 48.301 24.164 15.934 1.00 72.44 685 ASN A O 1
ATOM 5537 N N . GLY A 1 686 ? 46.685 22.789 15.211 1.00 65.62 686 GLY A N 1
ATOM 5538 C CA . GLY A 1 686 ? 45.553 23.460 15.849 1.00 65.62 686 GLY A CA 1
ATOM 5539 C C . GLY A 1 686 ? 45.100 24.754 15.167 1.00 65.62 686 GLY A C 1
ATOM 5540 O O . GLY A 1 686 ? 44.215 25.429 15.689 1.00 65.62 686 GLY A O 1
ATOM 5541 N N . LYS A 1 687 ? 45.671 25.119 14.010 1.00 77.94 687 LYS A N 1
ATOM 5542 C CA . LYS A 1 687 ? 45.261 26.318 13.265 1.00 77.94 687 LYS A CA 1
ATOM 5543 C C . LYS A 1 687 ? 43.973 26.031 12.496 1.00 77.94 687 LYS A C 1
ATOM 5545 O O . LYS A 1 687 ? 43.944 25.096 11.696 1.00 77.94 687 LYS A O 1
ATOM 5550 N N . VAL A 1 688 ? 42.955 26.869 12.689 1.00 77.12 688 VAL A N 1
ATOM 5551 C CA . VAL A 1 688 ? 41.709 26.836 11.911 1.00 77.12 688 VAL A CA 1
ATOM 5552 C C . VAL A 1 688 ? 41.986 27.211 10.457 1.00 77.12 688 VAL A C 1
ATOM 5554 O O . VAL A 1 688 ? 42.710 28.166 10.167 1.00 77.12 688 VAL A O 1
ATOM 5557 N N . ILE A 1 689 ? 41.442 26.415 9.545 1.00 79.12 689 ILE A N 1
ATOM 5558 C CA . ILE A 1 689 ? 41.709 26.494 8.105 1.00 79.12 689 ILE A CA 1
ATOM 5559 C C . ILE A 1 689 ? 40.436 26.563 7.259 1.00 79.12 689 ILE A C 1
ATOM 5561 O O . ILE A 1 689 ? 40.516 26.970 6.105 1.00 79.12 689 ILE A O 1
ATOM 5565 N N . SER A 1 690 ? 39.284 26.169 7.802 1.00 76.69 690 SER A N 1
ATOM 5566 C CA . SER A 1 690 ? 37.988 26.262 7.128 1.00 76.69 690 SER A CA 1
ATOM 5567 C C . SER A 1 690 ? 36.868 26.256 8.164 1.00 76.69 690 SER A C 1
ATOM 5569 O O . SER A 1 690 ? 36.973 25.530 9.149 1.00 76.69 690 SER A O 1
ATOM 5571 N N . SER A 1 691 ? 35.805 27.029 7.958 1.00 74.25 691 SER A N 1
ATOM 5572 C CA . SER A 1 691 ? 34.552 26.887 8.705 1.00 74.25 691 SER A CA 1
ATOM 5573 C C . SER A 1 691 ? 33.667 25.829 8.045 1.00 74.25 691 SER A C 1
ATOM 5575 O O . SER A 1 691 ? 33.631 25.711 6.817 1.00 74.25 691 SER A O 1
ATOM 5577 N N . ILE A 1 692 ? 32.961 25.048 8.858 1.00 74.38 692 ILE A N 1
ATOM 5578 C CA . ILE A 1 692 ? 31.964 24.080 8.401 1.00 74.38 692 ILE A CA 1
ATOM 5579 C C . ILE A 1 692 ? 30.624 24.806 8.402 1.00 74.38 692 ILE A C 1
ATOM 5581 O O . ILE A 1 692 ? 30.029 25.023 9.450 1.00 74.38 692 ILE A O 1
ATOM 5585 N N . SER A 1 693 ? 30.171 25.211 7.218 1.00 62.84 693 SER A N 1
ATOM 5586 C CA . SER A 1 693 ? 28.903 25.927 7.044 1.00 62.84 693 SER A CA 1
ATOM 5587 C C . SER A 1 693 ? 27.700 24.997 6.889 1.00 62.84 693 SER A C 1
ATOM 5589 O O . SER A 1 693 ? 26.568 25.454 6.960 1.00 62.84 693 SER A O 1
ATOM 5591 N N . LYS A 1 694 ? 27.927 23.707 6.613 1.00 66.38 694 LYS A N 1
ATOM 5592 C CA . LYS A 1 694 ? 26.870 22.720 6.387 1.00 66.38 694 LYS A CA 1
ATOM 5593 C C . LYS A 1 694 ? 27.398 21.307 6.616 1.00 66.38 694 LYS A C 1
ATOM 5595 O O . LYS A 1 694 ? 28.523 20.999 6.221 1.00 66.38 694 LYS A O 1
ATOM 5600 N N . ILE A 1 695 ? 26.565 20.458 7.208 1.00 64.69 695 ILE A N 1
ATOM 5601 C CA . ILE A 1 695 ? 26.743 19.005 7.240 1.00 64.69 695 ILE A CA 1
ATOM 5602 C C . ILE A 1 695 ? 25.552 18.403 6.498 1.00 64.69 695 ILE A C 1
ATOM 5604 O O . ILE A 1 695 ? 24.401 18.673 6.828 1.00 64.69 695 ILE A O 1
ATOM 5608 N N . ASP A 1 696 ? 25.836 17.633 5.456 1.00 55.41 696 ASP A N 1
ATOM 5609 C CA . ASP A 1 696 ? 24.832 16.981 4.634 1.00 55.41 696 ASP A CA 1
ATOM 5610 C C . ASP A 1 696 ? 24.323 15.709 5.314 1.00 55.41 696 ASP A C 1
ATOM 5612 O O . ASP A 1 696 ? 25.104 14.881 5.797 1.00 55.41 696 ASP A O 1
ATOM 5616 N N . ASN A 1 697 ? 23.000 15.543 5.268 1.00 56.00 697 ASN A N 1
ATOM 5617 C CA . ASN A 1 697 ? 22.260 14.386 5.782 1.00 56.00 697 ASN A CA 1
ATOM 5618 C C . ASN A 1 697 ? 22.585 14.085 7.242 1.00 56.00 697 ASN A C 1
ATOM 5620 O O . ASN A 1 697 ? 23.073 12.994 7.557 1.00 56.00 697 ASN A O 1
ATOM 5624 N N . PRO A 1 698 ? 22.374 15.073 8.123 1.00 55.00 698 PRO A N 1
ATOM 5625 C CA . PRO A 1 698 ? 22.616 14.872 9.529 1.00 55.00 698 PRO A CA 1
ATOM 5626 C C . PRO A 1 698 ? 21.635 13.816 10.067 1.00 55.00 698 PRO A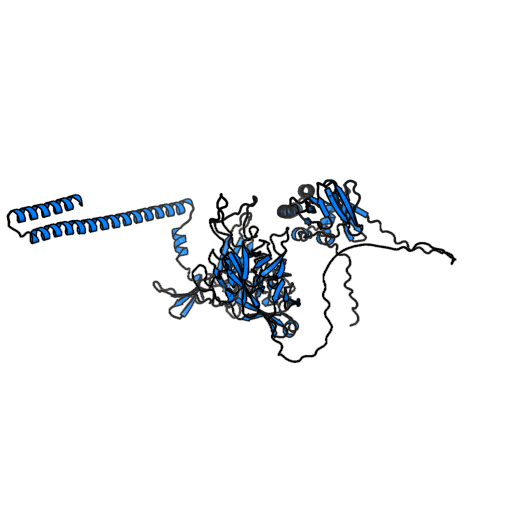 C 1
ATOM 5628 O O . PRO A 1 698 ? 20.467 13.761 9.682 1.00 55.00 698 PRO A O 1
ATOM 5631 N N . ASN A 1 699 ? 22.124 12.940 10.933 1.00 54.41 699 ASN A N 1
ATOM 5632 C CA . ASN A 1 699 ? 21.343 11.901 11.580 1.00 54.41 699 ASN A CA 1
ATOM 5633 C C . ASN A 1 699 ? 20.487 12.546 12.676 1.00 54.41 699 ASN A C 1
ATOM 5635 O O . ASN A 1 699 ? 20.915 12.662 13.822 1.00 54.41 699 ASN A O 1
ATOM 5639 N N . TYR A 1 700 ? 19.299 13.020 12.300 1.00 51.59 700 TYR A N 1
ATOM 5640 C CA . TYR A 1 700 ? 18.435 13.798 13.186 1.00 51.59 700 TYR A CA 1
ATOM 5641 C C . TYR A 1 700 ? 17.974 13.023 14.428 1.00 51.59 700 TYR A C 1
ATOM 5643 O O . TYR A 1 700 ? 17.820 13.652 15.466 1.00 51.59 700 TYR A O 1
ATOM 5651 N N . GLU A 1 701 ? 17.867 11.689 14.376 1.00 48.66 701 GLU A N 1
ATOM 5652 C CA . GLU A 1 701 ? 17.560 10.849 15.548 1.00 48.66 701 GLU A CA 1
ATOM 5653 C C . GLU A 1 701 ? 18.668 10.901 16.614 1.00 48.66 701 GLU A C 1
ATOM 5655 O O . GLU A 1 701 ? 18.384 10.900 17.811 1.00 48.66 701 GLU A O 1
ATOM 5660 N N . LEU A 1 702 ? 19.939 11.009 16.202 1.00 53.81 702 LEU A N 1
ATOM 5661 C CA . LEU A 1 702 ? 21.047 11.270 17.131 1.00 53.81 702 LEU A CA 1
ATOM 5662 C C . LEU A 1 702 ? 21.041 12.712 17.663 1.00 53.81 702 LEU A C 1
ATOM 5664 O O . LEU A 1 702 ? 21.583 12.964 18.739 1.00 53.81 702 LEU A O 1
ATOM 5668 N N . LEU A 1 703 ? 20.476 13.662 16.909 1.00 51.34 703 LEU A N 1
ATOM 5669 C CA . LEU A 1 703 ? 20.545 15.102 17.193 1.00 51.34 703 LEU A CA 1
ATOM 5670 C C . LEU A 1 703 ? 19.329 15.63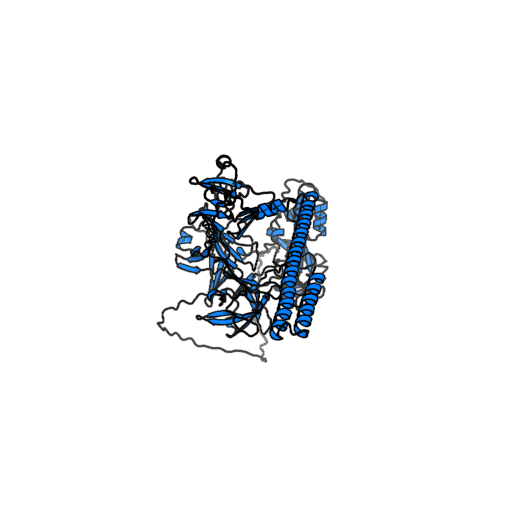5 17.974 1.00 51.34 703 LEU A C 1
ATOM 5672 O O . LEU A 1 703 ? 19.435 16.703 18.577 1.00 51.34 703 LEU A O 1
ATOM 5676 N N . SER A 1 704 ? 18.199 14.920 17.980 1.00 42.47 704 SER A N 1
ATOM 5677 C CA . SER A 1 704 ? 16.940 15.334 18.620 1.00 42.47 704 SER A CA 1
ATOM 5678 C C . SER A 1 704 ? 16.799 14.915 20.089 1.00 42.47 704 SER A C 1
ATOM 5680 O O . SER A 1 704 ? 15.988 15.496 20.800 1.00 42.47 704 SER A O 1
ATOM 5682 N N . ASP A 1 705 ? 17.584 13.943 20.565 1.00 43.22 705 ASP A N 1
ATOM 5683 C CA . ASP A 1 705 ? 17.409 13.307 21.886 1.00 43.22 705 ASP A CA 1
ATOM 5684 C C . ASP A 1 705 ? 18.280 13.893 23.018 1.00 43.22 705 ASP A C 1
ATOM 5686 O O . ASP A 1 705 ? 18.280 13.402 24.149 1.00 43.22 705 ASP A O 1
ATOM 5690 N N . SER A 1 706 ? 19.039 14.962 22.756 1.00 43.06 706 SER A N 1
ATOM 5691 C CA . SER A 1 706 ? 19.965 15.535 23.747 1.00 43.06 706 SER A CA 1
ATOM 5692 C C . SER A 1 706 ? 19.295 16.395 24.832 1.00 43.06 706 SER A C 1
ATOM 5694 O O . SER A 1 706 ? 19.976 16.847 25.745 1.00 43.06 706 SER A O 1
ATOM 5696 N N . SER A 1 707 ? 17.980 16.634 24.773 1.00 39.19 707 SER A N 1
ATOM 5697 C CA . SER A 1 707 ? 17.261 17.529 25.700 1.00 39.19 707 SER A CA 1
ATOM 5698 C C . SER A 1 707 ? 17.013 16.958 27.105 1.00 39.19 707 SER A C 1
ATOM 5700 O O . SER A 1 707 ? 16.516 17.675 27.969 1.00 39.19 707 SER A O 1
ATOM 5702 N N . HIS A 1 708 ? 17.339 15.686 27.357 1.00 35.75 708 HIS A N 1
ATOM 5703 C CA . HIS A 1 708 ? 17.047 15.008 28.630 1.00 35.75 708 HIS A CA 1
ATOM 5704 C C . HIS A 1 708 ? 18.144 15.114 29.703 1.00 35.75 708 HIS A C 1
ATOM 5706 O O . HIS A 1 708 ? 17.962 14.616 30.814 1.00 35.75 708 HIS A O 1
ATOM 5712 N N . PHE A 1 709 ? 19.262 15.781 29.422 1.00 36.53 709 PHE A N 1
ATOM 5713 C CA . PHE A 1 709 ? 20.341 15.971 30.391 1.00 36.53 709 PHE A CA 1
ATOM 5714 C C . PHE A 1 709 ? 20.146 17.275 31.180 1.00 36.53 709 PHE A C 1
ATOM 5716 O O . PHE A 1 709 ? 20.787 18.282 30.895 1.00 36.53 709 PHE A O 1
ATOM 5723 N N . SER A 1 710 ? 19.257 17.283 32.180 1.00 33.69 710 SER A N 1
ATOM 5724 C CA . SER A 1 710 ? 19.203 18.391 33.144 1.00 33.69 710 SER A CA 1
ATOM 5725 C C . SER A 1 710 ? 20.176 18.128 34.297 1.00 33.69 710 SER A C 1
ATOM 5727 O O . SER A 1 710 ? 19.870 17.355 35.205 1.00 33.69 710 SER A O 1
ATOM 5729 N N . LEU A 1 711 ? 21.335 18.785 34.300 1.00 34.47 711 LEU A N 1
ATOM 5730 C CA . LEU A 1 711 ? 22.214 18.838 35.472 1.00 34.47 711 LEU A CA 1
ATOM 5731 C C . LEU A 1 711 ? 21.830 20.044 36.338 1.00 34.47 711 LEU A C 1
ATOM 5733 O O . LEU A 1 711 ? 22.580 21.008 36.484 1.00 34.47 711 LEU A O 1
ATOM 5737 N N . GLU A 1 712 ? 20.637 20.000 36.938 1.00 32.41 712 GLU A N 1
ATOM 5738 C CA . GLU A 1 712 ? 20.379 20.878 38.074 1.00 32.41 712 GLU A CA 1
ATOM 5739 C C . GLU A 1 712 ? 21.267 20.429 39.241 1.00 32.41 712 GLU A C 1
ATOM 5741 O O . GLU A 1 712 ? 21.150 19.318 39.754 1.00 32.41 712 GLU A O 1
ATOM 5746 N N . THR A 1 713 ? 22.131 21.350 39.669 1.00 35.78 713 THR A N 1
ATOM 5747 C CA . THR A 1 713 ? 22.992 21.330 40.863 1.00 35.78 713 THR A CA 1
ATOM 5748 C C . THR A 1 713 ? 24.278 20.498 40.793 1.00 35.78 713 THR A C 1
ATOM 5750 O O . THR A 1 713 ? 24.305 19.331 41.162 1.00 35.78 713 THR A O 1
ATOM 5753 N N . GLN A 1 714 ? 25.405 21.161 40.498 1.00 30.55 714 GLN A N 1
ATOM 5754 C CA . GLN A 1 714 ? 26.654 20.907 41.229 1.00 30.55 714 GLN A CA 1
ATOM 5755 C C . GLN A 1 714 ? 27.606 22.112 41.179 1.00 30.55 714 GLN A C 1
ATOM 5757 O O . GLN A 1 714 ? 28.100 22.516 40.130 1.00 30.55 714 GLN A O 1
ATOM 5762 N N . ASP A 1 715 ? 27.837 22.687 42.359 1.00 29.05 715 ASP A N 1
ATOM 5763 C CA . ASP A 1 715 ? 28.794 23.756 42.621 1.00 29.05 715 ASP A CA 1
ATOM 5764 C C . ASP A 1 715 ? 30.244 23.331 42.326 1.00 29.05 715 ASP A C 1
ATOM 5766 O O . ASP A 1 715 ? 30.687 22.252 42.719 1.00 29.05 715 ASP A O 1
ATOM 5770 N N . ASN A 1 716 ? 30.981 24.255 41.701 1.00 36.62 716 ASN A N 1
ATOM 5771 C CA . ASN A 1 716 ? 32.431 24.480 41.760 1.00 36.62 716 ASN A CA 1
ATOM 5772 C C . ASN A 1 716 ? 33.325 23.312 42.226 1.00 36.62 716 ASN A C 1
ATOM 5774 O O . ASN A 1 716 ? 33.612 23.178 43.416 1.00 36.62 716 ASN A O 1
ATOM 5778 N N . PHE A 1 717 ? 33.948 22.617 41.268 1.00 27.22 717 PHE A N 1
ATOM 5779 C CA . PHE A 1 717 ? 35.308 22.101 41.448 1.00 27.22 717 PHE A CA 1
ATOM 5780 C C . PHE A 1 717 ? 36.165 22.357 40.203 1.00 27.22 717 PHE A C 1
ATOM 5782 O O . PHE A 1 717 ? 35.923 21.825 39.121 1.00 27.22 717 PHE A O 1
ATOM 5789 N N . GLU A 1 718 ? 37.196 23.183 40.387 1.00 37.47 718 GLU A N 1
ATOM 5790 C CA . GLU A 1 718 ? 38.331 23.343 39.482 1.00 37.47 718 GLU A CA 1
ATOM 5791 C C . GLU A 1 718 ? 39.075 22.003 39.355 1.00 37.47 718 GLU A C 1
ATOM 5793 O O . GLU A 1 718 ? 39.784 21.617 40.281 1.00 37.47 718 GLU A O 1
ATOM 5798 N N . LEU A 1 719 ? 38.920 21.295 38.227 1.00 26.83 719 LEU A N 1
ATOM 5799 C CA . LEU A 1 719 ? 39.863 20.281 37.722 1.00 26.83 719 LEU A CA 1
ATOM 5800 C C . LEU A 1 719 ? 39.578 19.943 36.233 1.00 26.83 719 LEU A C 1
ATOM 5802 O O . LEU A 1 719 ? 38.727 19.125 35.907 1.00 26.83 719 LEU A O 1
ATOM 5806 N N . LEU A 1 720 ? 40.378 20.571 35.356 1.00 30.92 720 LEU A N 1
ATOM 5807 C CA . LEU A 1 720 ? 40.861 20.117 34.032 1.00 30.92 720 LEU A CA 1
ATOM 5808 C C . LEU A 1 720 ? 39.867 19.946 32.855 1.00 30.92 720 LEU A C 1
ATOM 5810 O O . LEU A 1 720 ? 39.573 18.857 32.374 1.00 30.92 720 LEU A O 1
ATOM 5814 N N . ASP A 1 721 ? 39.455 21.102 32.335 1.00 41.31 721 ASP A N 1
ATOM 5815 C CA . ASP A 1 721 ? 39.471 21.598 30.941 1.00 41.31 721 ASP A CA 1
ATOM 5816 C C . ASP A 1 721 ? 39.025 20.792 29.697 1.00 41.31 721 ASP A C 1
ATOM 5818 O O . ASP A 1 721 ? 38.658 21.455 28.728 1.00 41.31 721 ASP A O 1
ATOM 5822 N N . GLN A 1 722 ? 38.938 19.458 29.684 1.00 38.50 722 GLN A N 1
ATOM 5823 C CA . GLN A 1 722 ? 38.397 18.687 28.533 1.00 38.50 722 GLN A CA 1
ATOM 5824 C C . GLN A 1 722 ? 36.938 18.231 28.722 1.00 38.50 722 GLN A C 1
ATOM 5826 O O . GLN A 1 722 ? 36.344 17.616 27.845 1.00 38.50 722 GLN A O 1
ATOM 5831 N N . HIS A 1 723 ? 36.338 18.482 29.891 1.00 42.34 723 HIS A N 1
ATOM 5832 C CA . HIS A 1 723 ? 35.067 17.844 30.281 1.00 42.34 723 HIS A CA 1
ATOM 5833 C C . HIS A 1 723 ? 33.921 18.814 30.585 1.00 42.34 723 HIS A C 1
ATOM 5835 O O . HIS A 1 723 ? 32.786 18.383 30.740 1.00 42.34 723 HIS A O 1
ATOM 5841 N N . HIS A 1 724 ? 34.191 20.122 30.563 1.00 43.16 724 HIS A N 1
ATOM 5842 C CA . HIS A 1 724 ? 33.145 21.147 30.457 1.00 43.16 724 HIS A CA 1
ATOM 5843 C C . HIS A 1 724 ? 32.484 21.140 29.065 1.00 43.16 724 HIS A C 1
ATOM 5845 O O . HIS A 1 724 ? 31.336 21.538 28.918 1.00 43.16 724 HIS A O 1
ATOM 5851 N N . GLU A 1 725 ? 33.214 20.632 28.065 1.00 43.94 725 GLU A N 1
ATOM 5852 C CA . GLU A 1 725 ? 32.765 20.414 26.692 1.00 43.94 725 GLU A CA 1
ATOM 5853 C C . GLU A 1 725 ? 31.476 19.588 26.652 1.00 43.94 725 GLU A C 1
ATOM 5855 O O . GLU A 1 725 ? 30.464 20.077 26.169 1.00 43.94 725 GLU A O 1
ATOM 5860 N N . TYR A 1 726 ? 31.467 18.388 27.241 1.00 43.62 726 TYR A N 1
ATOM 5861 C CA . TYR A 1 726 ? 30.306 17.488 27.236 1.00 43.62 726 TYR A CA 1
ATOM 5862 C C . TYR A 1 726 ? 29.058 18.097 27.895 1.00 43.62 726 TYR A C 1
ATOM 5864 O O . TYR A 1 726 ? 27.960 17.968 27.364 1.00 43.62 726 TYR A O 1
ATOM 5872 N N . ASN A 1 727 ? 29.228 18.832 28.996 1.00 42.28 727 ASN A N 1
ATOM 5873 C CA . ASN A 1 727 ? 28.110 19.463 29.701 1.00 42.28 727 ASN A CA 1
ATOM 5874 C C . ASN A 1 727 ? 27.499 20.614 28.879 1.00 42.28 727 ASN A C 1
ATOM 5876 O O . ASN A 1 727 ? 26.282 20.697 28.766 1.00 42.28 727 ASN A O 1
ATOM 5880 N N . LEU A 1 728 ? 28.327 21.424 28.205 1.00 42.28 728 LEU A N 1
ATOM 5881 C CA . LEU A 1 728 ? 27.863 22.454 27.265 1.00 42.28 728 LEU A CA 1
ATOM 5882 C C . LEU A 1 728 ? 27.232 21.869 25.983 1.00 42.28 728 LEU A C 1
ATOM 5884 O O . LEU A 1 728 ? 26.328 22.497 25.430 1.00 42.28 728 LEU A O 1
ATOM 5888 N N . TYR A 1 729 ? 27.692 20.701 25.508 1.00 49.25 729 TYR A N 1
ATOM 5889 C CA . TYR A 1 729 ? 27.134 19.981 24.346 1.00 49.25 729 TYR A CA 1
ATOM 5890 C C . TYR A 1 729 ? 25.741 19.402 24.623 1.00 49.25 729 TYR A C 1
ATOM 5892 O O . TYR A 1 729 ? 24.880 19.426 23.746 1.00 49.25 729 TYR A O 1
ATOM 5900 N N . LEU A 1 730 ? 25.521 18.896 25.837 1.00 41.06 730 LEU A N 1
ATOM 5901 C CA . LEU A 1 730 ? 24.239 18.347 26.270 1.00 41.06 730 LEU A CA 1
ATOM 5902 C C . LEU A 1 730 ? 23.224 19.442 26.632 1.00 41.06 730 LEU A C 1
ATOM 5904 O O . LEU A 1 730 ? 22.058 19.330 26.268 1.00 41.06 730 LEU A O 1
ATOM 5908 N N . GLU A 1 731 ? 23.662 20.531 27.274 1.00 40.44 731 GLU A N 1
ATOM 5909 C CA . GLU A 1 731 ? 22.777 21.636 27.682 1.00 40.44 731 GLU A CA 1
ATOM 5910 C C . GLU A 1 731 ? 22.263 22.488 26.507 1.00 40.44 731 GLU A C 1
ATOM 5912 O O . GLU A 1 731 ? 21.151 23.010 26.572 1.00 40.44 731 GLU A O 1
ATOM 5917 N N . ASN A 1 732 ? 23.040 22.651 25.427 1.00 41.28 732 ASN A N 1
ATOM 5918 C CA . ASN A 1 732 ? 22.668 23.551 24.320 1.00 41.28 732 ASN A CA 1
ATOM 5919 C C . ASN A 1 732 ? 21.939 22.874 23.151 1.00 41.28 732 ASN A C 1
ATOM 5921 O O . ASN A 1 732 ? 21.455 23.577 22.259 1.00 41.28 732 ASN A O 1
ATOM 5925 N N . GLY A 1 733 ? 21.826 21.543 23.173 1.00 43.66 733 GLY A N 1
ATOM 5926 C CA . GLY A 1 733 ? 21.190 20.754 22.126 1.00 43.66 733 GLY A CA 1
ATOM 5927 C C . GLY A 1 733 ? 22.018 20.703 20.842 1.00 43.66 733 GLY A C 1
ATOM 5928 O O . GLY A 1 733 ? 22.396 21.729 20.274 1.00 43.66 733 GLY A O 1
ATOM 5929 N N . PHE A 1 734 ? 22.253 19.493 20.333 1.00 44.50 734 PHE A N 1
ATOM 5930 C CA . PHE A 1 734 ? 22.935 19.285 19.052 1.00 44.50 734 PHE A CA 1
ATOM 5931 C C . PHE A 1 734 ? 22.281 20.075 17.903 1.00 44.50 734 PHE A C 1
ATOM 5933 O O . PHE A 1 734 ? 22.966 20.513 16.992 1.00 44.50 734 PHE A O 1
ATOM 5940 N N . VAL A 1 735 ? 20.979 20.347 17.972 1.00 41.56 735 VAL A N 1
ATOM 5941 C CA . VAL A 1 735 ? 20.221 21.062 16.935 1.00 41.56 735 VAL A CA 1
ATOM 5942 C C . VAL A 1 735 ? 20.774 22.468 16.631 1.00 41.56 735 VAL A C 1
ATOM 5944 O O . VAL A 1 735 ? 20.948 22.810 15.464 1.00 41.56 735 VAL A O 1
ATOM 5947 N N . LYS A 1 736 ? 21.134 23.276 17.642 1.00 42.53 736 LYS A N 1
ATOM 5948 C CA . LYS A 1 736 ? 21.476 24.703 17.437 1.00 42.53 736 LYS A CA 1
ATOM 5949 C C . LYS A 1 736 ? 22.842 24.962 16.788 1.00 42.53 736 LYS A C 1
ATOM 5951 O O . LYS A 1 736 ? 23.047 26.038 16.242 1.00 42.53 736 LYS A O 1
ATOM 5956 N N . MET A 1 737 ? 23.784 24.017 16.850 1.00 42.72 737 MET A N 1
ATOM 5957 C CA . MET A 1 737 ? 25.128 24.178 16.255 1.00 42.72 737 MET A CA 1
ATOM 5958 C C . MET A 1 737 ? 25.200 23.743 14.783 1.00 42.72 737 MET A C 1
ATOM 5960 O O . MET A 1 737 ? 26.129 24.125 14.072 1.00 42.72 737 MET A O 1
ATOM 5964 N N . PHE A 1 738 ? 24.236 22.941 14.327 1.00 44.22 738 PHE A N 1
ATOM 5965 C CA . PHE A 1 738 ? 24.143 22.454 12.945 1.00 44.22 738 PHE A CA 1
ATOM 5966 C C . PHE A 1 738 ? 23.171 23.300 12.112 1.00 44.22 738 PHE A C 1
ATOM 5968 O O . PHE A 1 738 ? 23.176 23.209 10.885 1.00 44.22 738 PHE A O 1
ATOM 5975 N N . ASP A 1 739 ? 22.429 24.190 12.775 1.00 38.50 739 ASP A N 1
ATOM 5976 C CA . ASP A 1 739 ? 21.648 25.283 12.198 1.00 38.50 739 ASP A CA 1
ATOM 5977 C C . ASP A 1 739 ? 22.579 26.428 11.742 1.00 38.50 739 ASP A C 1
ATOM 5979 O O . ASP A 1 739 ? 22.480 27.585 12.145 1.00 38.50 739 ASP A O 1
ATOM 5983 N N . CYS A 1 740 ? 23.556 26.104 10.892 1.00 33.00 740 CYS A N 1
ATOM 5984 C CA . CYS A 1 740 ? 24.387 27.092 10.199 1.00 33.00 740 CYS A CA 1
ATOM 5985 C C . CYS A 1 740 ? 23.600 27.735 9.039 1.00 33.00 740 CYS A C 1
ATOM 5987 O O . CYS A 1 740 ? 24.050 27.762 7.895 1.00 33.00 740 CYS A O 1
ATOM 5989 N N . ALA A 1 741 ? 22.415 28.259 9.344 1.00 27.61 741 ALA A N 1
ATOM 5990 C CA . ALA A 1 741 ? 21.633 29.130 8.481 1.00 27.61 741 ALA A CA 1
ATOM 5991 C C . ALA A 1 741 ? 21.505 30.503 9.156 1.00 27.61 741 ALA A C 1
ATOM 5993 O O . ALA A 1 741 ? 20.431 30.912 9.585 1.00 27.61 741 ALA A O 1
ATOM 5994 N N . SER A 1 742 ? 22.617 31.235 9.260 1.00 28.12 742 SER A N 1
ATOM 5995 C CA . SER A 1 742 ? 22.536 32.681 9.458 1.00 28.12 742 SER A CA 1
ATOM 5996 C C . SER A 1 742 ? 22.098 33.340 8.148 1.00 28.12 742 SER A C 1
ATOM 5998 O O . SER A 1 742 ? 22.797 33.259 7.137 1.00 28.12 742 SER A O 1
ATOM 6000 N N . ASP A 1 743 ? 20.978 34.050 8.223 1.00 27.45 743 ASP A N 1
ATOM 6001 C CA . ASP A 1 743 ? 20.725 35.294 7.500 1.00 27.45 743 ASP A CA 1
ATOM 6002 C C . ASP A 1 743 ? 20.497 35.221 5.982 1.00 27.45 743 ASP A C 1
ATOM 6004 O O . ASP A 1 743 ? 21.173 35.869 5.179 1.00 27.45 743 ASP A O 1
ATOM 6008 N N . HIS A 1 744 ? 19.389 34.595 5.589 1.00 23.70 744 HIS A N 1
ATOM 6009 C CA . HIS A 1 744 ? 18.524 35.238 4.600 1.00 23.70 744 HIS A CA 1
ATOM 6010 C C . HIS A 1 744 ? 17.252 35.730 5.279 1.00 23.70 744 HIS A C 1
ATOM 6012 O O . HIS A 1 744 ? 16.283 35.008 5.479 1.00 23.70 744 HIS A O 1
ATOM 6018 N N . VAL A 1 745 ? 17.316 37.014 5.630 1.00 22.92 745 VAL A N 1
ATOM 6019 C CA . VAL A 1 745 ? 16.194 37.919 5.850 1.00 22.92 745 VAL A CA 1
ATOM 6020 C C . VAL A 1 745 ? 15.114 37.650 4.793 1.00 22.92 745 VAL A C 1
ATOM 6022 O O . VAL A 1 745 ? 15.209 38.133 3.665 1.00 22.92 745 VAL A O 1
ATOM 6025 N N . TYR A 1 746 ? 14.055 36.926 5.156 1.00 22.42 746 TYR A N 1
ATOM 6026 C CA . TYR A 1 746 ? 12.745 37.284 4.629 1.00 22.42 746 TYR A CA 1
ATOM 6027 C C . TYR A 1 746 ? 12.384 38.593 5.320 1.00 22.42 746 TYR A C 1
ATOM 6029 O O . TYR A 1 746 ? 12.202 38.650 6.534 1.00 22.42 746 TYR A O 1
ATOM 6037 N N . HIS A 1 747 ? 12.411 39.674 4.542 1.00 21.86 747 HIS A N 1
ATOM 6038 C CA . HIS A 1 747 ? 11.988 40.989 4.986 1.00 21.86 747 HIS A CA 1
ATOM 6039 C C . HIS A 1 747 ? 10.527 40.915 5.412 1.00 21.86 747 HIS A C 1
ATOM 6041 O O . HIS A 1 747 ? 9.622 40.999 4.585 1.00 21.86 747 HIS A O 1
ATOM 6047 N N . ASP A 1 748 ? 10.318 40.816 6.717 1.00 22.34 748 ASP A N 1
ATOM 6048 C CA . ASP A 1 748 ? 9.093 41.268 7.335 1.00 22.34 748 ASP A CA 1
ATOM 6049 C C . ASP A 1 748 ? 9.135 42.806 7.371 1.00 22.34 748 ASP A C 1
ATOM 6051 O O . ASP A 1 748 ? 9.888 43.440 8.118 1.00 22.34 748 ASP A O 1
ATOM 6055 N N . HIS A 1 749 ? 8.373 43.423 6.475 1.00 23.61 749 HIS A N 1
ATOM 6056 C CA . HIS A 1 749 ? 8.024 44.838 6.525 1.00 23.61 749 HIS A CA 1
ATOM 6057 C C . HIS A 1 749 ? 6.514 44.957 6.339 1.00 23.61 749 HIS A C 1
ATOM 6059 O O . HIS A 1 749 ? 6.035 45.284 5.257 1.00 23.61 749 HIS A O 1
ATOM 6065 N N . ASN A 1 750 ? 5.743 44.699 7.390 1.00 22.86 750 ASN A N 1
ATOM 6066 C CA . ASN A 1 750 ? 5.196 45.755 8.249 1.00 22.86 750 ASN A CA 1
ATOM 6067 C C . ASN A 1 750 ? 4.001 45.203 9.027 1.00 22.86 750 ASN A C 1
ATOM 6069 O O . ASN A 1 750 ? 2.879 45.135 8.527 1.00 22.86 750 ASN A O 1
ATOM 6073 N N . SER A 1 751 ? 4.223 44.977 10.315 1.00 24.19 751 SER A N 1
ATOM 6074 C CA . SER A 1 751 ? 3.207 45.234 11.323 1.00 24.19 751 SER A CA 1
ATOM 6075 C C . SER A 1 751 ? 2.979 46.749 11.393 1.00 24.19 751 SER A C 1
ATOM 6077 O O . SER A 1 751 ? 3.833 47.511 11.845 1.00 24.19 751 SER A O 1
ATOM 6079 N N . ALA A 1 752 ? 1.814 47.199 10.930 1.00 21.52 752 ALA A N 1
ATOM 6080 C CA . ALA A 1 752 ? 1.325 48.543 11.194 1.00 21.52 752 ALA A CA 1
ATOM 6081 C C . ALA A 1 752 ? -0.212 48.550 11.281 1.00 21.52 752 ALA A C 1
ATOM 6083 O O . ALA A 1 752 ? -0.898 48.520 10.265 1.00 21.52 752 ALA A O 1
ATOM 6084 N N . TYR A 1 753 ? -0.679 48.714 12.523 1.00 20.98 753 TYR A N 1
ATOM 6085 C CA . TYR A 1 753 ? -1.974 49.240 12.980 1.00 20.98 753 TYR A CA 1
ATOM 6086 C C . TYR A 1 753 ? -3.179 48.303 13.223 1.00 20.98 753 TYR A C 1
ATOM 6088 O O . TYR A 1 753 ? -3.861 47.891 12.293 1.00 20.98 753 TYR A O 1
ATOM 6096 N N . ILE A 1 754 ? -3.494 48.254 14.535 1.00 29.80 754 ILE A N 1
ATOM 6097 C CA . ILE A 1 754 ? -4.760 48.015 15.270 1.00 29.80 754 ILE A CA 1
ATOM 6098 C C . ILE A 1 754 ? -5.192 46.564 15.454 1.00 29.80 754 ILE A C 1
ATOM 6100 O O . ILE A 1 754 ? -5.610 45.923 14.472 1.00 29.80 754 ILE A O 1
#

Foldseek 3Di:
DLVVLVVQLVVQLVVLVVCVVVVVDDPVVSVVSNVVSVVVSVVVVVVVVVVVVVVVVVVVVVVVVVVVVVVQVVCCVPVVDNVVVVVVVVVDDDQLQFPADRDPDDPPDDWDWDFDKQAPAAWIFIGDVPHTHGTGFQKDWDWDDDPPDPATWIKIDRVLLPDIDIHTNDWDWAWAADPNDIWIFTFPPDFDCADPQGVHTATETDPSDTDDCSNPPDDSVVRHDPPHHYDYLVRGPQQADDPCCQQANWFKDFDAFQMDNRHPDQLSTWTWIFTDGRRDTPDIDFQKAKKKWAFDADPVRHGPDAIWIKIARPRSHYIFIADSQQFKWFWADDPNDIWTAGDGPVLHGDQAGPVRHGDDPVRRGHDQLQWFAWDDDVQDLFTHTDGTQPCVVDDGGFIKGKHFDPSRPQQDADPVRHGDDDPPDITMGWIWTARPPPRHTRTTGWNWGWIGRRQWTKTDTVSGPPQQIWIFNIWDWDWDDPPPQKIWIFTADGSGTGDVSPPDCNNGVIRIDGDDPDDDPDDDDDDDDDDDDDDDDDDDDDDDDDDDDDDDDDDDDDDDDDDDDPPPPPFDQDWFDQWDWDWDPDADPVQKTWTFIFGNPVVLVVLLVPDDDPVNVVSVVLVVVCVVVVRTFFTADRVAWIDHPQWIWGQDPVVRDIDIAHNVFKGKTWIDDPPAIFIFIDGNVRHTDGTRLAGHPGPVVSQVPLQPDDPDDDDDDDDDDPPVNVVCDSNVTSVRHNPSDPDDDPDPPDDDDD

Sequence (754 aa):
MLKSLREQEETQRHDAYEQYKRGEISYEKFVEKCNSASTNYHNEGKRLYNATQDKYTQLKDDLLDKTINAGLKQVKETQNIDVEKMLEEMVNIDPNLIRGAHINLQEGKVFSIKALGHGDMGALSIYDGNTKLGELSSESGFFKQVEGQTKETFVFEDILHNLNTQYDGGAYMAITKENGHYKASLIDGRTVERDEYFDEAHLHENELLHPSTGHIQKDLDSLLLRGTKILNHQDSKHAQYSDEQRESGVIVEKGTLLDDKGTDRTDDDVYEAVVKQGGENLHAFKNMGFYITEEMKNERGEVVNGSNLFIHDHGKNVRYQLPEEVTHLKLVQKDEGYKLVPADERGNEYRYDAQGNTIPEEYKYINPVFAHEYEKRDYSHKHINVGLINLEKYAPGKLFTIKHDPNDYQIQRNSSGEIVRINNQRYFTKVKLFDGDTDEEIGMLSNNFHNFKGKIFFSADYNYSYNDFLASVSPQVEIENMGNGSKKITFDQGSGDIGDTNRGYTDYQRIFTKEKQTESPKGQVSETKTEVHSTTNVVAEERNDNSEIQSDQPQIPTRAKRSASVEEKEQVVLKDTILKIEKSYDRDVEGKHKANVIIDYNDVKALYNRAEGADKQSVLDFWNKLHTSDYKIGALPEDKYYFKDGKFLIHDSDTKKLIVLPEDKVSIKIMKDGDSYSLAISNGNGKVISSISKIDNPNYELLSDSSHFSLETQDNFELLDQHHEYNLYLENGFVKMFDCASDHVYHDHNSAYI